Protein AF-0000000087416459 (afdb_homodimer)

Structure (mmCIF, N/CA/C/O backbone):
data_AF-0000000087416459-model_v1
#
loop_
_entity.id
_entity.type
_entity.pdbx_description
1 polymer 'Dienelactone hydrolase family protein'
#
loop_
_atom_site.group_PDB
_atom_site.id
_atom_site.type_symbol
_atom_site.label_atom_id
_atom_site.label_alt_id
_atom_site.label_comp_id
_atom_site.label_asym_id
_atom_site.label_entity_id
_atom_site.label_seq_id
_atom_site.pdbx_PDB_ins_code
_atom_site.Cartn_x
_atom_site.Cartn_y
_atom_site.Cartn_z
_atom_site.occupancy
_atom_site.B_iso_or_equiv
_atom_site.auth_seq_id
_atom_site.auth_comp_id
_atom_site.auth_asym_id
_atom_site.auth_atom_id
_atom_site.pdbx_PDB_model_num
ATOM 1 N N . MET A 1 1 ? 20.875 -14.125 21.375 1 26.47 1 MET A N 1
ATOM 2 C CA . MET A 1 1 ? 19.594 -13.867 20.719 1 26.47 1 MET A CA 1
ATOM 3 C C . MET A 1 1 ? 19.484 -14.648 19.422 1 26.47 1 MET A C 1
ATOM 5 O O . MET A 1 1 ? 20.297 -14.461 18.516 1 26.47 1 MET A O 1
ATOM 9 N N . ALA A 1 2 ? 19.156 -15.688 19.438 1 34.75 2 ALA A N 1
ATOM 10 C CA . ALA A 1 2 ? 19.219 -16.75 18.453 1 34.75 2 ALA A CA 1
ATOM 11 C C . ALA A 1 2 ? 18.844 -16.234 17.062 1 34.75 2 ALA A C 1
ATOM 13 O O . ALA A 1 2 ? 18.047 -15.32 16.938 1 34.75 2 ALA A O 1
ATOM 14 N N . ALA A 1 3 ? 19.672 -16.156 15.969 1 43.59 3 ALA A N 1
ATOM 15 C CA . ALA A 1 3 ? 19.453 -15.719 14.594 1 43.59 3 ALA A CA 1
ATOM 16 C C . ALA A 1 3 ? 18 -15.93 14.172 1 43.59 3 ALA A C 1
ATOM 18 O O . ALA A 1 3 ? 17.531 -17.062 14.094 1 43.59 3 ALA A O 1
ATOM 19 N N . ILE A 1 4 ? 17.094 -15.227 14.453 1 55.84 4 ILE A N 1
ATOM 20 C CA . ILE A 1 4 ? 15.672 -15.312 14.148 1 55.84 4 ILE A CA 1
ATOM 21 C C . ILE A 1 4 ? 15.484 -15.656 12.672 1 55.84 4 ILE A C 1
ATOM 23 O O . ILE A 1 4 ? 16.062 -15 11.797 1 55.84 4 ILE A O 1
ATOM 27 N N . ASP A 1 5 ? 14.805 -16.844 12.203 1 85.5 5 ASP A N 1
ATOM 28 C CA . ASP A 1 5 ? 14.469 -17.625 11.016 1 85.5 5 ASP A CA 1
ATOM 29 C C . ASP A 1 5 ? 13.703 -16.766 10 1 85.5 5 ASP A C 1
ATOM 31 O O . ASP A 1 5 ? 12.688 -16.156 10.344 1 85.5 5 ASP A O 1
ATOM 35 N N . PHE A 1 6 ? 14.508 -16.125 8.961 1 95.38 6 PHE A N 1
ATOM 36 C CA . PHE A 1 6 ? 13.914 -15.367 7.875 1 95.38 6 PHE A CA 1
ATOM 37 C C . PHE A 1 6 ? 12.508 -15.859 7.57 1 95.38 6 PHE A C 1
ATOM 39 O O . PHE A 1 6 ? 11.609 -15.062 7.293 1 95.38 6 PHE A O 1
ATOM 46 N N . ARG A 1 7 ? 12.352 -17.094 7.773 1 96.12 7 ARG A N 1
ATOM 47 C CA . ARG A 1 7 ? 11.047 -17.688 7.488 1 96.12 7 ARG A CA 1
ATOM 48 C C . ARG A 1 7 ? 9.992 -17.188 8.484 1 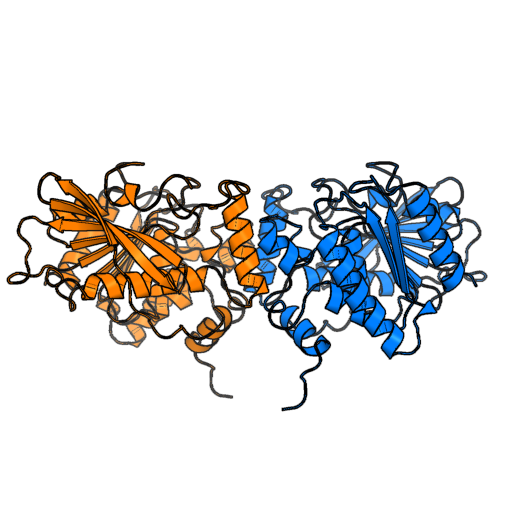96.12 7 ARG A C 1
ATOM 50 O O . ARG A 1 7 ? 8.859 -16.906 8.102 1 96.12 7 ARG A O 1
ATOM 57 N N . GLU A 1 8 ? 10.336 -17.125 9.695 1 96.25 8 GLU A N 1
ATOM 58 C CA . GLU A 1 8 ? 9.414 -16.656 10.719 1 96.25 8 GLU A CA 1
ATOM 59 C C . GLU A 1 8 ? 9.109 -15.164 10.539 1 96.25 8 GLU A C 1
ATOM 61 O O . GLU A 1 8 ? 7.965 -14.734 10.719 1 96.25 8 GLU A O 1
ATOM 66 N N . ARG A 1 9 ? 10.148 -14.406 10.242 1 96.25 9 ARG A N 1
ATOM 67 C CA . ARG A 1 9 ? 9.953 -12.984 9.977 1 96.25 9 ARG A CA 1
ATOM 68 C C . ARG A 1 9 ? 9.039 -12.781 8.766 1 96.25 9 ARG A C 1
ATOM 70 O O . ARG A 1 9 ? 8.203 -11.875 8.766 1 96.25 9 ARG A O 1
ATOM 77 N N . LEU A 1 10 ? 9.289 -13.578 7.762 1 97.31 10 LEU A N 1
ATOM 78 C CA . LEU A 1 10 ? 8.469 -13.523 6.559 1 97.31 10 LEU A CA 1
ATOM 79 C C . LEU A 1 10 ? 7.008 -13.82 6.891 1 97.31 10 LEU A C 1
ATOM 81 O O . LEU A 1 10 ? 6.105 -13.117 6.418 1 97.31 10 LEU A O 1
ATOM 85 N N . LEU A 1 11 ? 6.734 -14.844 7.719 1 97.12 11 LEU A N 1
ATOM 86 C CA . LEU A 1 11 ? 5.371 -15.172 8.109 1 97.12 11 LEU A CA 1
ATOM 87 C C . LEU A 1 11 ? 4.711 -14.008 8.836 1 97.12 11 LEU A C 1
ATOM 89 O O . LEU A 1 11 ? 3.537 -13.711 8.609 1 97.12 11 LEU A O 1
ATOM 93 N N . THR A 1 12 ? 5.441 -13.383 9.664 1 94.94 12 THR A N 1
ATOM 94 C CA . THR A 1 12 ? 4.938 -12.219 10.375 1 94.94 12 THR A CA 1
ATOM 95 C C . THR A 1 12 ? 4.598 -11.094 9.406 1 94.94 12 THR A C 1
ATOM 97 O O . THR A 1 12 ? 3.537 -10.477 9.5 1 94.94 12 THR A O 1
ATOM 100 N N . GLY A 1 13 ? 5.508 -10.797 8.484 1 96.31 13 GLY A N 1
ATOM 101 C CA . GLY A 1 13 ? 5.273 -9.773 7.473 1 96.31 13 GLY A CA 1
ATOM 102 C C . GLY A 1 13 ? 4.062 -10.062 6.602 1 96.31 13 GLY A C 1
ATOM 103 O O . GLY A 1 13 ? 3.361 -9.141 6.184 1 96.31 13 GLY A O 1
ATOM 104 N N . LEU A 1 14 ? 3.814 -11.312 6.379 1 97.5 14 LEU A N 1
ATOM 105 C CA . LEU A 1 14 ? 2.674 -11.734 5.57 1 97.5 14 LEU A CA 1
ATOM 106 C C . LEU A 1 14 ? 1.366 -11.523 6.328 1 97.5 14 LEU A C 1
ATOM 108 O O . LEU A 1 14 ? 0.303 -11.398 5.715 1 97.5 14 LEU A O 1
ATOM 112 N N . GLY A 1 15 ? 1.413 -11.438 7.613 1 95.12 15 GLY A N 1
ATOM 113 C CA . GLY A 1 15 ? 0.214 -11.195 8.398 1 95.12 15 GLY A CA 1
ATOM 114 C C . GLY A 1 15 ? -0.182 -12.375 9.266 1 95.12 15 GLY A C 1
ATOM 115 O O . GLY A 1 15 ? -1.259 -12.383 9.859 1 95.12 15 GLY A O 1
ATOM 116 N N . GLY A 1 16 ? 0.651 -13.445 9.281 1 94.31 16 GLY A N 1
ATOM 117 C CA . GLY A 1 16 ? 0.399 -14.523 10.227 1 94.31 16 GLY A CA 1
ATOM 118 C C . GLY A 1 16 ? 0.058 -15.844 9.555 1 94.31 16 GLY A C 1
ATOM 119 O O . GLY A 1 16 ? 0.327 -16.031 8.367 1 94.31 16 GLY A O 1
ATOM 120 N N . GLU A 1 17 ? -0.496 -16.734 10.352 1 94.25 17 GLU A N 1
ATOM 121 C CA . GLU A 1 17 ? -0.709 -18.125 9.938 1 94.25 17 GLU A CA 1
ATOM 122 C C . GLU A 1 17 ? -1.887 -18.234 8.969 1 94.25 17 GLU A C 1
ATOM 124 O O . GLU A 1 17 ? -2.639 -17.281 8.789 1 94.25 17 GLU A O 1
ATOM 129 N N . TRP A 1 18 ? -1.924 -19.328 8.383 1 94.88 18 TRP A N 1
ATOM 130 C CA . TRP A 1 18 ? -2.99 -19.672 7.449 1 94.88 18 TRP A CA 1
ATOM 131 C C . TRP A 1 18 ? -4.211 -20.203 8.188 1 94.88 18 TRP A C 1
ATOM 133 O O . TRP A 1 18 ? -4.078 -20.938 9.18 1 94.88 18 TRP A O 1
ATOM 143 N N . PRO A 1 19 ? -5.398 -19.828 7.703 1 94.31 19 PRO A N 1
ATOM 144 C CA . PRO A 1 19 ? -6.586 -20.422 8.312 1 94.31 19 PRO A CA 1
ATOM 145 C C . PRO A 1 19 ? -6.676 -21.938 8.078 1 94.31 19 PRO A C 1
ATOM 147 O O . PRO A 1 19 ? -6.09 -22.453 7.129 1 94.31 19 PRO A O 1
ATOM 150 N N . GLN A 1 20 ? -7.41 -22.594 8.961 1 92.69 20 GLN A N 1
ATOM 151 C CA . GLN A 1 20 ? -7.691 -24 8.719 1 92.69 20 GLN A CA 1
ATOM 152 C C . GLN A 1 20 ? -8.5 -24.188 7.438 1 92.69 20 GLN A C 1
ATOM 154 O O . GLN A 1 20 ? -9.477 -23.469 7.199 1 92.69 20 GLN A O 1
ATOM 159 N N . PRO A 1 21 ? -8 -25.078 6.664 1 90.56 21 PRO A N 1
ATOM 160 C CA . PRO A 1 21 ? -8.727 -25.281 5.414 1 90.56 21 PRO A CA 1
ATOM 161 C C . PRO A 1 21 ? -10.164 -25.766 5.641 1 90.56 21 PRO A C 1
ATOM 163 O O . PRO A 1 21 ? -10.391 -26.672 6.457 1 90.56 21 PRO A O 1
ATOM 166 N N . GLU A 1 22 ? -11.031 -25.156 4.996 1 91.12 22 GLU A N 1
ATOM 167 C CA . GLU A 1 22 ? -12.422 -25.578 4.996 1 91.12 22 GLU A CA 1
ATOM 168 C C . GLU A 1 22 ? -12.766 -26.359 3.727 1 91.12 22 GLU A C 1
ATOM 170 O O . GLU A 1 22 ? -11.875 -26.656 2.922 1 91.12 22 GLU A O 1
ATOM 175 N N . ARG A 1 23 ? -14.086 -26.844 3.693 1 94.31 23 ARG A N 1
ATOM 176 C CA . ARG A 1 23 ? -14.531 -27.531 2.49 1 94.31 23 ARG A CA 1
ATOM 177 C C . ARG A 1 23 ? -14.359 -26.656 1.255 1 94.31 23 ARG A C 1
ATOM 179 O O . ARG A 1 23 ? -14.594 -25.453 1.309 1 94.31 23 ARG A O 1
ATOM 186 N N . LEU A 1 24 ? -13.922 -27.219 0.157 1 97 24 LEU A N 1
ATOM 187 C CA . LEU A 1 24 ? -13.68 -26.484 -1.078 1 97 24 LEU A CA 1
ATOM 188 C C . LEU A 1 24 ? -14.992 -26.031 -1.708 1 97 24 LEU A C 1
ATOM 190 O O . LEU A 1 24 ? -15.031 -25.047 -2.439 1 97 24 LEU A O 1
ATOM 194 N N . ASN A 1 25 ? -16.078 -26.75 -1.485 1 97.12 25 ASN A N 1
ATOM 195 C CA . ASN A 1 25 ? -17.375 -26.453 -2.08 1 97.12 25 ASN A CA 1
ATOM 196 C C . ASN A 1 25 ? -17.266 -26.25 -3.59 1 97.12 25 ASN A C 1
ATOM 198 O O . ASN A 1 25 ? -17.688 -25.219 -4.117 1 97.12 25 ASN A O 1
ATOM 202 N N . VAL A 1 26 ? -16.844 -27.266 -4.309 1 97.56 26 VAL A N 1
ATOM 203 C CA . VAL A 1 26 ? -16.547 -27.188 -5.734 1 97.56 26 VAL A CA 1
ATOM 204 C C . VAL A 1 26 ? -17.844 -27.141 -6.535 1 97.56 26 VAL A C 1
ATOM 206 O O . VAL A 1 26 ? -18.797 -27.875 -6.23 1 97.56 26 VAL A O 1
ATOM 209 N N . LYS A 1 27 ? -17.891 -26.266 -7.445 1 97.12 27 LYS A N 1
ATOM 210 C CA . LYS A 1 27 ? -18.984 -26.188 -8.406 1 97.12 27 LYS A CA 1
ATOM 211 C C . LYS A 1 27 ? -18.453 -26.266 -9.844 1 97.12 27 LYS A C 1
ATOM 213 O O . LYS A 1 27 ? -17.562 -25.516 -10.227 1 97.12 27 LYS A O 1
ATOM 218 N N . LEU A 1 28 ? -18.922 -27.156 -10.648 1 97.69 28 LEU A N 1
ATOM 219 C CA . LEU A 1 28 ? -18.609 -27.266 -12.07 1 97.69 28 LEU A CA 1
ATOM 220 C C . LEU A 1 28 ? -19.578 -26.406 -12.906 1 97.69 28 LEU A C 1
ATOM 222 O O . LEU A 1 28 ? -20.797 -26.547 -12.789 1 97.69 28 LEU A O 1
ATOM 226 N N . ARG A 1 29 ? -19.078 -25.547 -13.68 1 96.5 29 ARG A N 1
ATOM 227 C CA . ARG A 1 29 ? -19.906 -24.656 -14.484 1 96.5 29 ARG A CA 1
ATOM 228 C C . ARG A 1 29 ? -20.156 -25.25 -15.867 1 96.5 29 ARG A C 1
ATOM 230 O O . ARG A 1 29 ? -21.297 -25.25 -16.344 1 96.5 29 ARG A O 1
ATOM 237 N N . GLU A 1 30 ? -19.078 -25.656 -16.531 1 97.75 30 GLU A N 1
ATOM 238 C CA . GLU A 1 30 ? -19.172 -26.219 -17.875 1 97.75 30 GLU A CA 1
ATOM 239 C C . GLU A 1 30 ? -17.922 -27.016 -18.234 1 97.75 30 GLU A C 1
ATOM 241 O O . GLU A 1 30 ? -16.891 -26.906 -17.562 1 97.75 30 GLU A O 1
ATOM 246 N N . THR A 1 31 ? -18.109 -27.828 -19.234 1 98.06 31 THR A N 1
ATOM 247 C CA . THR A 1 31 ? -17 -28.578 -19.828 1 98.06 31 THR A CA 1
ATOM 248 C C . THR A 1 31 ? -16.797 -28.156 -21.281 1 98.06 31 THR A C 1
ATOM 250 O O . THR A 1 31 ? -17.75 -28.062 -22.047 1 98.06 31 THR A O 1
ATOM 253 N N . ILE A 1 32 ? -15.586 -27.922 -21.641 1 98.06 32 ILE A N 1
ATOM 254 C CA . ILE A 1 32 ? -15.234 -27.453 -22.969 1 98.06 32 ILE A CA 1
ATOM 255 C C . ILE A 1 32 ? -14.25 -28.422 -23.625 1 98.06 32 ILE A C 1
ATOM 257 O O . ILE A 1 32 ? -13.055 -28.391 -23.328 1 98.06 32 ILE A O 1
ATOM 261 N N . PRO A 1 33 ? -14.688 -29.172 -24.594 1 97.56 33 PRO A N 1
ATOM 262 C CA . PRO A 1 33 ? -13.758 -30.094 -25.266 1 97.56 33 PRO A CA 1
ATOM 263 C C . PRO A 1 33 ? -12.695 -29.359 -26.078 1 97.56 33 PRO A C 1
ATOM 265 O O . PRO A 1 33 ? -12.992 -28.359 -26.734 1 97.56 33 PRO A O 1
ATOM 268 N N . GLN A 1 34 ? -11.539 -29.797 -25.906 1 97.88 34 GLN A N 1
ATOM 269 C CA . GLN A 1 34 ? -10.398 -29.328 -26.703 1 97.88 34 GLN A CA 1
ATOM 270 C C . GLN A 1 34 ? -9.719 -30.484 -27.422 1 97.88 34 GLN A C 1
ATOM 272 O O . GLN A 1 34 ? -10.133 -31.641 -27.281 1 97.88 34 GLN A O 1
ATOM 277 N N . ASP A 1 35 ? -8.766 -30.125 -28.25 1 96.38 35 ASP A N 1
ATOM 278 C CA . ASP A 1 35 ? -7.98 -31.156 -28.906 1 96.38 35 ASP A CA 1
ATOM 279 C C . ASP A 1 35 ? -7 -31.812 -27.938 1 96.38 35 ASP A C 1
ATOM 281 O O . ASP A 1 35 ? -5.973 -31.219 -27.594 1 96.38 35 ASP A O 1
ATOM 285 N N . GLY A 1 36 ? -7.285 -33 -27.438 1 97.56 36 GLY A N 1
ATOM 286 C CA . GLY A 1 36 ? -6.379 -33.781 -26.609 1 97.56 36 GLY A CA 1
ATOM 287 C C . GLY A 1 36 ? -6.633 -33.625 -25.125 1 97.56 36 GLY A C 1
ATOM 288 O O . GLY A 1 36 ? -5.996 -34.281 -24.297 1 97.56 36 GLY A O 1
ATOM 289 N N . TYR A 1 37 ? -7.438 -32.75 -24.812 1 98.25 37 TYR A N 1
ATOM 290 C CA . TYR A 1 37 ? -7.789 -32.531 -23.406 1 98.25 37 TYR A CA 1
ATOM 291 C C . TYR A 1 37 ? -9.164 -31.891 -23.281 1 98.25 37 TYR A C 1
ATOM 293 O O . TYR A 1 37 ? -9.773 -31.516 -24.281 1 98.25 37 TYR A O 1
ATOM 301 N N . THR A 1 38 ? -9.688 -31.859 -22.094 1 98.44 38 THR A N 1
ATOM 302 C CA . THR A 1 38 ? -10.961 -31.219 -21.781 1 98.44 38 THR A CA 1
ATOM 303 C C . THR A 1 38 ? -10.789 -30.172 -20.688 1 98.44 38 THR A C 1
ATOM 305 O O . THR A 1 38 ? -10.055 -30.406 -19.719 1 98.44 38 THR A O 1
ATOM 308 N N . ILE A 1 39 ? -11.422 -29.047 -20.906 1 98.81 39 ILE A N 1
ATOM 309 C CA . ILE A 1 39 ? -11.398 -28 -19.906 1 98.81 39 ILE A CA 1
ATOM 310 C C . ILE A 1 39 ? -12.664 -28.062 -19.047 1 98.81 39 ILE A C 1
ATOM 312 O O . ILE A 1 39 ? -13.781 -28.062 -19.594 1 98.81 39 ILE A O 1
ATOM 316 N N . HIS A 1 40 ? -12.516 -28.188 -17.781 1 98.69 40 HIS A N 1
ATOM 317 C CA . HIS A 1 40 ? -13.609 -28.016 -16.828 1 98.69 40 HIS A CA 1
ATOM 318 C C . HIS A 1 40 ? -13.586 -26.641 -16.188 1 98.69 40 HIS A C 1
ATOM 320 O O . HIS A 1 40 ? -12.617 -26.281 -15.508 1 98.69 40 HIS A O 1
ATOM 326 N N . SER A 1 41 ? -14.633 -25.812 -16.453 1 98.81 41 SER A N 1
ATOM 327 C CA . SER A 1 41 ? -14.812 -24.547 -15.766 1 98.81 41 SER A CA 1
ATOM 328 C C . SER A 1 41 ? -15.391 -24.766 -14.375 1 98.81 41 SER A C 1
ATOM 330 O O . SER A 1 41 ? -16.484 -25.297 -14.227 1 98.81 41 SER A O 1
ATOM 332 N N . VAL A 1 42 ? -14.656 -24.328 -13.359 1 98.56 42 VAL A N 1
ATOM 333 C CA . VAL A 1 42 ? -15.062 -24.672 -12 1 98.56 42 VAL A CA 1
ATOM 334 C C . VAL A 1 42 ? -14.953 -23.438 -11.109 1 98.56 42 VAL A C 1
ATOM 336 O O . VAL A 1 42 ? -14.328 -22.438 -11.484 1 98.56 42 VAL A O 1
ATOM 339 N N . PHE A 1 43 ? -15.617 -23.438 -9.961 1 97.94 43 PHE A N 1
ATOM 340 C CA . PHE A 1 43 ? -15.406 -22.594 -8.797 1 97.94 43 PHE A CA 1
ATOM 341 C C . PHE A 1 43 ? -15.062 -23.422 -7.57 1 97.94 43 PHE A C 1
ATOM 343 O O . PHE A 1 43 ? -15.57 -24.531 -7.398 1 97.94 43 PHE A O 1
ATOM 350 N N . TYR A 1 44 ? -14.242 -23.016 -6.758 1 97.81 44 TYR A N 1
ATOM 351 C CA . TYR A 1 44 ? -14.016 -23.594 -5.438 1 97.81 44 TYR A CA 1
ATOM 352 C C . TYR A 1 44 ? -13.734 -22.5 -4.406 1 97.81 44 TYR A C 1
ATOM 354 O O . TYR A 1 44 ? -13.328 -21.391 -4.766 1 97.81 44 TYR A O 1
ATOM 362 N N . ASP A 1 45 ? -13.922 -22.781 -3.133 1 96.94 45 ASP A N 1
ATOM 363 C CA . ASP A 1 45 ? -13.75 -21.797 -2.072 1 96.94 45 ASP A CA 1
ATOM 364 C C . ASP A 1 45 ? -12.297 -21.75 -1.594 1 96.94 45 ASP A C 1
ATOM 366 O O . ASP A 1 45 ? -11.727 -22.797 -1.252 1 96.94 45 ASP A O 1
ATOM 370 N N . SER A 1 46 ? -11.719 -20.578 -1.678 1 96.19 46 SER A N 1
ATOM 371 C CA . SER A 1 46 ? -10.438 -20.375 -0.999 1 96.19 46 SER A CA 1
ATOM 372 C C . SER A 1 46 ? -10.641 -20.047 0.478 1 96.19 46 SER A C 1
ATOM 374 O O . SER A 1 46 ? -9.859 -20.484 1.325 1 96.19 46 SER A O 1
ATOM 376 N N . GLN A 1 47 ? -11.562 -19.234 0.848 1 93.62 47 GLN A N 1
ATOM 377 C CA . GLN A 1 47 ? -12.086 -18.859 2.162 1 93.62 47 GLN A CA 1
ATOM 378 C C . GLN A 1 47 ? -13.609 -18.75 2.143 1 93.62 47 GLN A C 1
ATOM 380 O O . GLN A 1 47 ? -14.219 -18.75 1.073 1 93.62 47 GLN A O 1
ATOM 385 N N . PRO A 1 48 ? -14.109 -18.703 3.393 1 89.94 48 PRO A N 1
ATOM 386 C CA . PRO A 1 48 ? -15.555 -18.453 3.371 1 89.94 48 PRO A CA 1
ATOM 387 C C . PRO A 1 48 ? -15.93 -17.203 2.58 1 89.94 48 PRO A C 1
ATOM 389 O O . PRO A 1 48 ? -15.305 -16.156 2.74 1 89.94 48 PRO A O 1
ATOM 392 N N . GLU A 1 49 ? -16.797 -17.344 1.647 1 86.12 49 GLU A N 1
ATOM 393 C CA . GLU A 1 49 ? -17.344 -16.266 0.838 1 86.12 49 GLU A CA 1
ATOM 394 C C . GLU A 1 49 ? -16.312 -15.758 -0.176 1 86.12 49 GLU A C 1
ATOM 396 O O . GLU A 1 49 ? -16.391 -14.617 -0.627 1 86.12 49 GLU A O 1
ATOM 401 N N . ASP A 1 50 ? -15.32 -16.484 -0.395 1 93.69 50 ASP A N 1
ATOM 402 C CA . ASP A 1 50 ? -14.352 -16.188 -1.44 1 93.69 50 ASP A CA 1
ATOM 403 C C . ASP A 1 50 ? -14.172 -17.375 -2.387 1 93.69 50 ASP A C 1
ATOM 405 O O . ASP A 1 50 ? -13.344 -18.25 -2.137 1 93.69 50 ASP A O 1
ATOM 409 N N . GLN A 1 51 ? -14.836 -17.297 -3.447 1 96.31 51 GLN A N 1
ATOM 410 C CA . GLN A 1 51 ? -14.781 -18.344 -4.457 1 96.31 51 GLN A CA 1
ATOM 411 C C . GLN A 1 51 ? -13.766 -18.016 -5.543 1 96.31 51 GLN A C 1
ATOM 413 O O . GLN A 1 51 ? -13.719 -16.875 -6.031 1 96.31 51 GLN A O 1
ATOM 418 N N . VAL A 1 52 ? -13.008 -18.953 -5.914 1 98.5 52 VAL A N 1
ATOM 419 C CA . VAL A 1 52 ? -11.984 -18.781 -6.945 1 98.5 52 VAL A CA 1
ATOM 420 C C . VAL A 1 52 ? -12.43 -19.484 -8.234 1 98.5 52 VAL A C 1
ATOM 422 O O . VAL A 1 52 ? -12.578 -20.703 -8.266 1 98.5 52 VAL A O 1
ATOM 425 N N . PRO A 1 53 ? -12.711 -18.703 -9.258 1 98.81 53 PRO A N 1
ATOM 426 C CA . PRO A 1 53 ? -12.914 -19.312 -10.57 1 98.81 53 PRO A CA 1
ATOM 427 C C . PRO A 1 53 ? -11.633 -19.891 -11.156 1 98.81 53 PRO A C 1
ATOM 429 O O . PRO A 1 53 ? -10.562 -19.281 -11.039 1 98.81 53 PRO A O 1
ATOM 432 N N . ALA A 1 54 ? -11.773 -21.047 -11.781 1 98.88 54 ALA A N 1
ATOM 433 C CA . ALA A 1 54 ? -10.586 -21.703 -12.336 1 98.88 54 ALA A CA 1
ATOM 434 C C . ALA A 1 54 ? -10.945 -22.594 -13.516 1 98.88 54 ALA A C 1
ATOM 436 O O . ALA A 1 54 ? -12.117 -22.953 -13.703 1 98.88 54 ALA A O 1
ATOM 437 N N . PHE A 1 55 ? -10.008 -22.859 -14.375 1 98.94 55 PHE A N 1
ATOM 438 C CA . PHE A 1 55 ? -10.109 -23.891 -15.398 1 98.94 55 PHE A CA 1
ATOM 439 C C . PHE A 1 55 ? -9.211 -25.078 -15.07 1 98.94 55 PHE A C 1
ATOM 441 O O . PHE A 1 55 ? -8.016 -24.906 -14.844 1 98.94 55 PHE A O 1
ATOM 448 N N . LEU A 1 56 ? -9.805 -26.203 -14.961 1 98.88 56 LEU A N 1
ATOM 449 C CA . LEU A 1 56 ? -9.078 -27.453 -14.836 1 98.88 56 LEU A CA 1
ATOM 450 C C . LEU A 1 56 ? -8.977 -28.156 -16.188 1 98.88 56 LEU A C 1
ATOM 452 O O . LEU A 1 56 ? -9.992 -28.453 -16.812 1 98.88 56 LEU A O 1
ATOM 456 N N . LEU A 1 57 ? -7.766 -28.375 -16.656 1 98.88 57 LEU A N 1
ATOM 457 C CA . LEU A 1 57 ? -7.52 -29.047 -17.938 1 98.88 57 LEU A CA 1
ATOM 458 C C . LEU A 1 57 ? -7.074 -30.484 -17.703 1 98.88 57 LEU A C 1
ATOM 460 O O . LEU A 1 57 ? -6.051 -30.734 -17.062 1 98.88 57 LEU A O 1
ATOM 464 N N . ILE A 1 58 ? -7.801 -31.438 -18.266 1 98.62 58 ILE A N 1
ATOM 465 C CA . ILE A 1 58 ? -7.508 -32.875 -18.062 1 98.62 58 ILE A CA 1
ATOM 466 C C . ILE A 1 58 ? -7.215 -33.531 -19.406 1 98.62 58 ILE A C 1
ATOM 468 O O . ILE A 1 58 ? -8.078 -33.562 -20.281 1 98.62 58 ILE A O 1
ATOM 472 N N . PRO A 1 59 ? -6.012 -34.062 -19.547 1 98.31 59 PRO A N 1
ATOM 473 C CA . PRO A 1 59 ? -5.711 -34.781 -20.781 1 98.31 59 PRO A CA 1
ATOM 474 C C . PRO A 1 59 ? -6.656 -35.969 -21 1 98.31 59 PRO A C 1
ATOM 476 O O . PRO A 1 59 ? -7.031 -36.656 -20.062 1 98.31 59 PRO A O 1
ATOM 479 N N . ASP A 1 60 ? -6.953 -36.281 -22.25 1 96.62 60 ASP A N 1
ATOM 480 C CA . ASP A 1 60 ? -7.922 -37.312 -22.594 1 96.62 60 ASP A CA 1
ATOM 481 C C . ASP A 1 60 ? -7.445 -38.688 -22.141 1 96.62 60 ASP A C 1
ATOM 483 O O . ASP A 1 60 ? -8.258 -39.562 -21.844 1 96.62 60 ASP A O 1
ATOM 487 N N . GLN A 1 61 ? -6.207 -38.844 -22.047 1 94.88 61 GLN A N 1
ATOM 488 C CA . GLN A 1 61 ? -5.656 -40.188 -21.75 1 94.88 61 GLN A CA 1
ATOM 489 C C . GLN A 1 61 ? -5.531 -40.375 -20.234 1 94.88 61 GLN A C 1
ATOM 491 O O . GLN A 1 61 ? -5.117 -41.438 -19.781 1 94.88 61 GLN A O 1
ATOM 496 N N . THR A 1 62 ? -5.809 -39.438 -19.484 1 95.81 62 THR A N 1
ATOM 497 C CA . THR A 1 62 ? -5.668 -39.469 -18.031 1 95.81 62 THR A CA 1
ATOM 498 C C . THR A 1 62 ? -6.984 -39.875 -17.359 1 95.81 62 THR A C 1
ATOM 500 O O . THR A 1 62 ? -8.055 -39.406 -17.781 1 95.81 62 THR A O 1
ATOM 503 N N . ASN A 1 63 ? -6.918 -40.688 -16.344 1 94.06 63 ASN A N 1
ATOM 504 C CA . ASN A 1 63 ? -8.047 -41.094 -15.5 1 94.06 63 ASN A CA 1
ATOM 505 C C . ASN A 1 63 ? -7.586 -41.594 -14.133 1 94.06 63 ASN A C 1
ATOM 507 O O . ASN A 1 63 ? -6.402 -41.5 -13.805 1 94.06 63 ASN A O 1
ATOM 511 N N . ALA A 1 64 ? -8.531 -42 -13.344 1 95 64 ALA A N 1
ATOM 512 C CA . ALA A 1 64 ? -8.25 -42.375 -11.969 1 95 64 ALA A CA 1
ATOM 513 C C . ALA A 1 64 ? -7.27 -43.562 -11.922 1 95 64 ALA A C 1
ATOM 515 O O . ALA A 1 64 ? -6.457 -43.656 -11 1 95 64 ALA A O 1
ATOM 516 N N . ASP A 1 65 ? -7.383 -44.438 -12.883 1 96.44 65 ASP A N 1
ATOM 517 C CA . ASP A 1 65 ? -6.527 -45.594 -12.93 1 96.44 65 ASP A CA 1
ATOM 518 C C . ASP A 1 65 ? -5.137 -45.25 -13.461 1 96.44 65 ASP A C 1
ATOM 520 O O . ASP A 1 65 ? -4.172 -45.969 -13.195 1 96.44 65 ASP A O 1
ATOM 524 N N . HIS A 1 66 ? -5.051 -44.219 -14.195 1 96.12 66 HIS A N 1
ATOM 525 C CA . HIS A 1 66 ? -3.799 -43.719 -14.758 1 96.12 66 HIS A CA 1
ATOM 526 C C . HIS A 1 66 ? -3.617 -42.219 -14.477 1 96.12 66 HIS A C 1
ATOM 528 O O . HIS A 1 66 ? -3.648 -41.406 -15.398 1 96.12 66 HIS A O 1
ATOM 534 N N . PRO A 1 67 ? -3.359 -41.906 -13.273 1 97.56 67 PRO A N 1
ATOM 535 C CA . PRO A 1 67 ? -3.217 -40.469 -12.922 1 97.56 67 PRO A CA 1
ATOM 536 C C . PRO A 1 67 ? -1.987 -39.844 -13.555 1 97.56 67 PRO A C 1
ATOM 538 O O . PRO A 1 67 ? -1.021 -40.531 -13.883 1 97.56 67 PRO A O 1
ATOM 541 N N . ALA A 1 68 ? -2.012 -38.625 -13.789 1 98.19 68 ALA A N 1
ATOM 542 C CA . ALA A 1 68 ? -0.947 -37.875 -14.438 1 98.19 68 ALA A CA 1
ATOM 543 C C . ALA A 1 68 ? -0.351 -36.844 -13.484 1 98.19 68 ALA A C 1
ATOM 545 O O . ALA A 1 68 ? -0.978 -36.469 -12.484 1 98.19 68 ALA A O 1
ATOM 546 N N . PRO A 1 69 ? 0.94 -36.438 -13.727 1 98.44 69 PRO A N 1
ATOM 547 C CA . PRO A 1 69 ? 1.443 -35.25 -13.023 1 98.44 69 PRO A CA 1
ATOM 548 C C . PRO A 1 69 ? 0.592 -34 -13.273 1 98.44 69 PRO A C 1
ATOM 550 O O . PRO A 1 69 ? -0.142 -33.969 -14.266 1 98.44 69 PRO A O 1
ATOM 553 N N . ALA A 1 70 ? 0.671 -33.062 -12.375 1 98.81 70 ALA A N 1
ATOM 554 C CA . ALA A 1 70 ? -0.168 -31.859 -12.477 1 98.81 70 ALA A CA 1
ATOM 555 C C . ALA A 1 70 ? 0.661 -30.594 -12.305 1 98.81 70 ALA A C 1
ATOM 557 O O . ALA A 1 70 ? 1.724 -30.625 -11.68 1 98.81 70 ALA A O 1
ATOM 558 N N . VAL A 1 71 ? 0.258 -29.547 -12.906 1 98.94 71 VAL A N 1
ATOM 559 C CA . VAL A 1 71 ? 0.888 -28.234 -12.734 1 98.94 71 VAL A CA 1
ATOM 560 C C . VAL A 1 71 ? -0.181 -27.172 -12.477 1 98.94 71 VAL A C 1
ATOM 562 O O . VAL A 1 71 ? -1.163 -27.094 -13.219 1 98.94 71 VAL A O 1
ATOM 565 N N . ALA A 1 72 ? -0.123 -26.453 -11.383 1 98.94 72 ALA A N 1
ATOM 566 C CA . ALA A 1 72 ? -0.897 -25.219 -11.203 1 98.94 72 ALA A CA 1
ATOM 567 C C . ALA A 1 72 ? -0.231 -24.047 -11.906 1 98.94 72 ALA A C 1
ATOM 569 O O . ALA A 1 72 ? 0.954 -23.781 -11.695 1 98.94 72 ALA A O 1
ATOM 570 N N . VAL A 1 73 ? -0.987 -23.328 -12.734 1 98.94 73 VAL A N 1
ATOM 571 C CA . VAL A 1 73 ? -0.398 -22.297 -13.578 1 98.94 73 VAL A CA 1
ATOM 572 C C . VAL A 1 73 ? -1.04 -20.953 -13.266 1 98.94 73 VAL A C 1
ATOM 574 O O . VAL A 1 73 ? -2.256 -20.797 -13.391 1 98.94 73 VAL A O 1
ATOM 577 N N . TRP A 1 74 ? -0.202 -19.969 -12.914 1 98.38 74 TRP A N 1
ATOM 578 C CA . TRP A 1 74 ? -0.647 -18.594 -12.719 1 98.38 74 TRP A CA 1
ATOM 579 C C . TRP A 1 74 ? -0.59 -17.812 -14.031 1 98.38 74 TRP A C 1
ATOM 581 O O . TRP A 1 74 ? 0.347 -17.984 -14.812 1 98.38 74 TRP A O 1
ATOM 591 N N . HIS A 1 75 ? -1.528 -16.953 -14.164 1 98.69 75 HIS A N 1
ATOM 592 C CA . HIS A 1 75 ? -1.495 -15.992 -15.266 1 98.69 75 HIS A CA 1
ATOM 593 C C . HIS A 1 75 ? -0.623 -14.797 -14.922 1 98.69 75 HIS A C 1
ATOM 595 O O . HIS A 1 75 ? -0.263 -14.594 -13.758 1 98.69 75 HIS A O 1
ATOM 601 N N . GLN A 1 76 ? -0.263 -14.008 -15.961 1 98.31 76 GLN A N 1
ATOM 602 C CA . GLN A 1 76 ? 0.493 -12.773 -15.789 1 98.31 76 GLN A CA 1
ATOM 603 C C . GLN A 1 76 ? -0.433 -11.602 -15.469 1 98.31 76 GLN A C 1
ATOM 605 O O . GLN A 1 76 ? -1.653 -11.711 -15.602 1 98.31 76 GLN A O 1
ATOM 610 N N . HIS A 1 77 ? 0.184 -10.5 -15.023 1 97.56 77 HIS A N 1
ATOM 611 C CA . HIS A 1 77 ? -0.533 -9.25 -14.773 1 97.56 77 HIS A CA 1
ATOM 612 C C . HIS A 1 77 ? -0.786 -8.5 -16.078 1 97.56 77 HIS A C 1
ATOM 614 O O . HIS A 1 77 ? -1.936 -8.211 -16.422 1 97.56 77 HIS A O 1
ATOM 620 N N . ALA A 1 78 ? 0.29 -8.07 -16.719 1 96.06 78 ALA A N 1
ATOM 621 C CA . ALA A 1 78 ? 0.364 -7.402 -18.016 1 96.06 78 ALA A CA 1
ATOM 622 C C . ALA A 1 78 ? -0.535 -6.168 -18.047 1 96.06 78 ALA A C 1
ATOM 624 O O . ALA A 1 78 ? -0.852 -5.648 -19.125 1 96.06 78 ALA A O 1
ATOM 625 N N . GLY A 1 79 ? -1.035 -5.723 -16.891 1 96.62 79 GLY A N 1
ATOM 626 C CA . GLY A 1 79 ? -1.979 -4.617 -16.844 1 96.62 79 GLY A CA 1
ATOM 627 C C . GLY A 1 79 ? -3.316 -4.949 -17.469 1 96.62 79 GLY A C 1
ATOM 628 O O . GLY A 1 79 ? -4.074 -4.047 -17.844 1 96.62 79 GLY A O 1
ATOM 629 N N . GLN A 1 80 ? -3.549 -6.234 -17.719 1 98.06 80 GLN A N 1
ATOM 630 C CA . GLN A 1 80 ? -4.762 -6.703 -18.375 1 98.06 80 GLN A CA 1
ATOM 631 C C . GLN A 1 80 ? -5.691 -7.398 -17.391 1 98.06 80 GLN A C 1
ATOM 633 O O . GLN A 1 80 ? -5.781 -8.633 -17.375 1 98.06 80 GLN A O 1
ATOM 638 N N . TYR A 1 81 ? -6.48 -6.602 -16.719 1 98.31 81 TYR A N 1
ATOM 639 C CA . TYR A 1 81 ? -7.301 -7.086 -15.609 1 98.31 81 TYR A CA 1
ATOM 640 C C . TYR A 1 81 ? -8.477 -7.91 -16.125 1 98.31 81 TYR A C 1
ATOM 642 O O . TYR A 1 81 ? -9.109 -8.641 -15.359 1 98.31 81 TYR A O 1
ATOM 650 N N . HIS A 1 82 ? -8.781 -7.785 -17.359 1 98.19 82 HIS A N 1
ATOM 651 C CA . HIS A 1 82 ? -9.867 -8.547 -17.969 1 98.19 82 HIS A CA 1
ATOM 652 C C . HIS A 1 82 ? -9.43 -9.977 -18.266 1 98.19 82 HIS A C 1
ATOM 654 O O . HIS A 1 82 ? -10.258 -10.812 -18.641 1 98.19 82 HIS A O 1
ATOM 660 N N . LEU A 1 83 ? -8.156 -10.312 -18.094 1 98.62 83 LEU A N 1
ATOM 661 C CA . LEU A 1 83 ? -7.594 -11.641 -18.328 1 98.62 83 LEU A CA 1
ATOM 662 C C . LEU A 1 83 ? -7.102 -12.266 -17.031 1 98.62 83 LEU A C 1
ATOM 664 O O . LEU A 1 83 ? -6.613 -11.562 -16.141 1 98.62 83 LEU A O 1
ATOM 668 N N . GLY A 1 84 ? -7.254 -13.516 -16.891 1 98.69 84 GLY A N 1
ATOM 669 C CA . GLY A 1 84 ? -6.777 -14.352 -15.797 1 98.69 84 GLY A CA 1
ATOM 670 C C . GLY A 1 84 ? -6.582 -15.805 -16.203 1 98.69 84 GLY A C 1
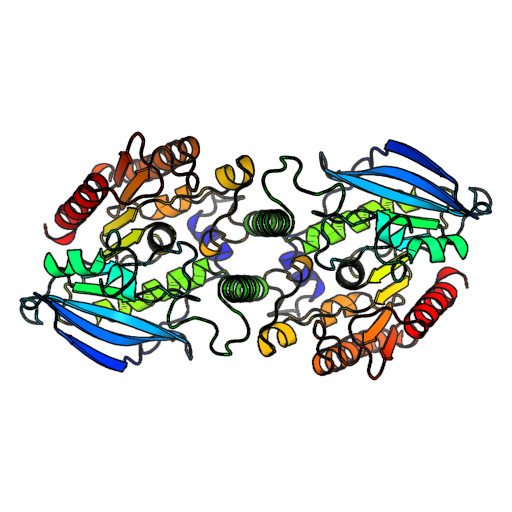ATOM 671 O O . GLY A 1 84 ? -5.762 -16.109 -17.062 1 98.69 84 GLY A O 1
ATOM 672 N N . LYS A 1 85 ? -7.457 -16.625 -15.727 1 98.88 85 LYS A N 1
ATOM 673 C CA . LYS A 1 85 ? -7.395 -18.062 -15.969 1 98.88 85 LYS A CA 1
ATOM 674 C C . LYS A 1 85 ? -7.492 -18.375 -17.469 1 98.88 85 LYS A C 1
ATOM 676 O O . LYS A 1 85 ? -6.922 -19.359 -17.938 1 98.88 85 LYS A O 1
ATOM 681 N N . SER A 1 86 ? -8.117 -17.562 -18.234 1 98.88 86 SER A N 1
ATOM 682 C CA . SER A 1 86 ? -8.414 -17.844 -19.641 1 98.88 86 SER A CA 1
ATOM 683 C C . SER A 1 86 ? -7.145 -17.812 -20.484 1 98.88 86 SER A C 1
ATOM 685 O O . SER A 1 86 ? -7.047 -18.531 -21.484 1 98.88 86 SER A O 1
ATOM 687 N N . GLU A 1 87 ? -6.203 -17.047 -20.047 1 98.81 87 GLU A N 1
ATOM 688 C CA . GLU A 1 87 ? -4.996 -16.922 -20.859 1 98.81 87 GLU A CA 1
ATOM 689 C C . GLU A 1 87 ? -4.137 -18.172 -20.781 1 98.81 87 GLU A C 1
ATOM 691 O O . GLU A 1 87 ? -3.893 -18.828 -21.781 1 98.81 87 GLU A O 1
ATOM 696 N N . PRO A 1 88 ? -3.717 -18.594 -19.609 1 98.88 88 PRO A N 1
ATOM 697 C CA . PRO A 1 88 ? -2.936 -19.828 -19.594 1 98.88 88 PRO A CA 1
ATOM 698 C C . PRO A 1 88 ? -3.729 -21.031 -20.094 1 98.88 88 PRO A C 1
ATOM 700 O O . PRO A 1 88 ? -3.143 -21.984 -20.609 1 98.88 88 PRO A O 1
ATOM 703 N N . ALA A 1 89 ? -5.047 -21.016 -20.047 1 98.88 89 ALA A N 1
ATOM 704 C CA . ALA A 1 89 ? -5.883 -22.125 -20.484 1 98.88 89 ALA A CA 1
ATOM 705 C C . ALA A 1 89 ? -6.023 -22.141 -22 1 98.88 89 ALA A C 1
ATOM 707 O O . ALA A 1 89 ? -6.594 -23.078 -22.578 1 98.88 89 ALA A O 1
ATOM 708 N N . GLY A 1 90 ? -5.555 -21.109 -22.609 1 98.62 90 GLY A N 1
ATOM 709 C CA . GLY A 1 90 ? -5.543 -21.078 -24.078 1 98.62 90 GLY A CA 1
ATOM 710 C C . GLY A 1 90 ? -6.832 -20.547 -24.672 1 98.62 90 GLY A C 1
ATOM 711 O O . GLY A 1 90 ? -7.137 -20.812 -25.828 1 98.62 90 GLY A O 1
ATOM 712 N N . LEU A 1 91 ? -7.605 -19.812 -23.906 1 98.44 91 LEU A N 1
ATOM 713 C CA . LEU A 1 91 ? -8.93 -19.391 -24.359 1 98.44 91 LEU A CA 1
ATOM 714 C C . LEU A 1 91 ? -8.938 -17.906 -24.734 1 98.44 91 LEU A C 1
ATOM 716 O O . LEU A 1 91 ? -9.852 -17.438 -25.422 1 98.44 91 LEU A O 1
ATOM 720 N N . ALA A 1 92 ? -7.973 -17.141 -24.234 1 98.44 92 ALA A N 1
ATOM 721 C CA . ALA A 1 92 ? -7.898 -15.703 -24.5 1 98.44 92 ALA A CA 1
ATOM 722 C C . ALA A 1 92 ? -6.477 -15.18 -24.297 1 98.44 92 ALA A C 1
ATOM 724 O O . ALA A 1 92 ? -5.586 -15.93 -23.906 1 98.44 92 ALA A O 1
ATOM 725 N N . GLY A 1 93 ? -6.293 -13.969 -24.688 1 98.19 93 GLY A N 1
ATOM 726 C CA . GLY A 1 93 ? -5.031 -13.312 -24.391 1 98.19 93 GLY A CA 1
ATOM 727 C C . GLY A 1 93 ? -3.932 -13.648 -25.375 1 98.19 93 GLY A C 1
ATOM 728 O O . GLY A 1 93 ? -4.211 -14.016 -26.516 1 98.19 93 GLY A O 1
ATOM 729 N N . ASN A 1 94 ? -2.701 -13.43 -24.984 1 97.62 94 ASN A N 1
ATOM 730 C CA . ASN A 1 94 ? -1.509 -13.641 -25.797 1 97.62 94 ASN A CA 1
ATOM 731 C C . ASN A 1 94 ? -1.174 -15.125 -25.922 1 97.62 94 ASN A C 1
ATOM 733 O O . ASN A 1 94 ? -0.878 -15.789 -24.938 1 97.62 94 ASN A O 1
ATOM 737 N N . PRO A 1 95 ? -1.12 -15.688 -27.109 1 97.12 95 PRO A N 1
ATOM 738 C CA . PRO A 1 95 ? -0.855 -17.109 -27.297 1 97.12 95 PRO A CA 1
ATOM 739 C C . PRO A 1 95 ? 0.485 -17.547 -26.719 1 97.12 95 PRO A C 1
ATOM 741 O O . PRO A 1 95 ? 0.645 -18.703 -26.328 1 97.12 95 PRO A O 1
ATOM 744 N N . MET A 1 96 ? 1.4 -16.609 -26.562 1 96 96 MET A N 1
ATOM 745 C CA . MET A 1 96 ? 2.691 -16.906 -25.938 1 96 96 MET A CA 1
ATOM 746 C C . MET A 1 96 ? 2.51 -17.422 -24.516 1 96 96 MET A C 1
ATOM 748 O O . MET A 1 96 ? 3.338 -18.188 -24.016 1 96 96 MET A O 1
ATOM 752 N N . HIS A 1 97 ? 1.39 -17.125 -23.969 1 98.19 97 HIS A N 1
ATOM 753 C CA . HIS A 1 97 ? 1.185 -17.453 -22.562 1 98.19 97 HIS A CA 1
ATOM 754 C C . HIS A 1 97 ? 0.084 -18.5 -22.391 1 98.19 97 HIS A C 1
ATOM 756 O O . HIS A 1 97 ? -0.486 -18.625 -21.297 1 98.19 97 HIS A O 1
ATOM 762 N N . HIS A 1 98 ? -0.241 -19.234 -23.5 1 98.69 98 HIS A N 1
ATOM 763 C CA . HIS A 1 98 ? -1.133 -20.391 -23.422 1 98.69 98 HIS A CA 1
ATOM 764 C C . HIS A 1 98 ? -0.407 -21.609 -22.875 1 98.69 98 HIS A C 1
ATOM 766 O O . HIS A 1 98 ? -0.482 -22.703 -23.453 1 98.69 98 HIS A O 1
ATOM 772 N N . THR A 1 99 ? 0.215 -21.375 -21.781 1 98.88 99 THR A N 1
ATOM 773 C CA . THR A 1 99 ? 1.15 -22.359 -21.234 1 98.88 99 THR A CA 1
ATOM 774 C C . THR A 1 99 ? 0.402 -23.531 -20.609 1 98.88 99 THR A C 1
ATOM 776 O O . THR A 1 99 ? 0.846 -24.672 -20.703 1 98.88 99 THR A O 1
ATOM 779 N N . GLY A 1 100 ? -0.701 -23.266 -19.906 1 98.88 100 GLY A N 1
ATOM 780 C CA . GLY A 1 100 ? -1.504 -24.359 -19.359 1 98.88 100 GLY A CA 1
ATOM 781 C C . GLY A 1 100 ? -2.012 -25.312 -20.422 1 98.88 100 GLY A C 1
ATOM 782 O O . GLY A 1 100 ? -1.961 -26.531 -20.25 1 98.88 100 GLY A O 1
ATOM 783 N N . ALA A 1 101 ? -2.506 -24.766 -21.516 1 98.81 101 ALA A N 1
ATOM 784 C CA . ALA A 1 101 ? -2.963 -25.578 -22.641 1 98.81 101 ALA A CA 1
ATOM 785 C C . ALA A 1 101 ? -1.829 -26.438 -23.203 1 98.81 101 ALA A C 1
ATOM 787 O O . ALA A 1 101 ? -2.021 -27.609 -23.5 1 98.81 101 ALA A O 1
ATOM 788 N N . ALA A 1 102 ? -0.665 -25.812 -23.344 1 98.69 102 ALA A N 1
ATOM 789 C CA . ALA A 1 102 ? 0.494 -26.547 -23.859 1 98.69 102 ALA A CA 1
ATOM 790 C C . ALA A 1 102 ? 0.878 -27.703 -22.938 1 98.69 102 ALA A C 1
ATOM 792 O O . ALA A 1 102 ? 1.196 -28.797 -23.406 1 98.69 102 ALA A O 1
ATOM 793 N N . LEU A 1 103 ? 0.875 -27.453 -21.641 1 98.69 103 LEU A N 1
ATOM 794 C CA . LEU A 1 103 ? 1.203 -28.5 -20.672 1 98.69 103 LEU A CA 1
ATOM 795 C C . LEU A 1 103 ? 0.156 -29.609 -20.688 1 98.69 103 LEU A C 1
ATOM 797 O O . LEU A 1 103 ? 0.491 -30.781 -20.547 1 98.69 103 LEU A O 1
ATOM 801 N N . ALA A 1 104 ? -1.091 -29.234 -20.812 1 98.69 104 ALA A N 1
ATOM 802 C CA . ALA A 1 104 ? -2.146 -30.25 -20.906 1 98.69 104 ALA A CA 1
ATOM 803 C C . ALA A 1 104 ? -1.93 -31.156 -22.094 1 98.69 104 ALA A C 1
ATOM 805 O O . ALA A 1 104 ? -2.08 -32.375 -21.984 1 98.69 104 ALA A O 1
ATOM 806 N N . ARG A 1 105 ? -1.578 -30.578 -23.219 1 97.75 105 ARG A N 1
ATOM 807 C CA . ARG A 1 105 ? -1.305 -31.359 -24.422 1 97.75 105 ARG A CA 1
ATOM 808 C C . ARG A 1 105 ? -0.113 -32.281 -24.203 1 97.75 105 ARG A C 1
ATOM 810 O O . ARG A 1 105 ? -0.017 -33.344 -24.844 1 97.75 105 ARG A O 1
ATOM 817 N N . ALA A 1 106 ? 0.738 -31.859 -23.328 1 97.25 106 ALA A N 1
ATOM 818 C CA . ALA A 1 106 ? 1.927 -32.656 -23.031 1 97.25 106 ALA A CA 1
ATOM 819 C C . ALA A 1 106 ? 1.623 -33.75 -22 1 97.25 106 ALA A C 1
ATOM 821 O O . ALA A 1 106 ? 2.504 -34.531 -21.625 1 97.25 106 ALA A O 1
ATOM 822 N N . GLY A 1 107 ? 0.444 -33.812 -21.438 1 97.31 107 GLY A N 1
ATOM 823 C CA . GLY A 1 107 ? 0.04 -34.938 -20.594 1 97.31 107 GLY A CA 1
ATOM 824 C C . GLY A 1 107 ? -0.097 -34.562 -19.141 1 97.31 107 GLY A C 1
ATOM 825 O O . GLY A 1 107 ? -0.312 -35.438 -18.297 1 97.31 107 GLY A O 1
ATOM 826 N N . TYR A 1 108 ? 0.01 -33.281 -18.812 1 98.62 108 TYR A N 1
ATOM 827 C CA . TYR A 1 108 ? -0.172 -32.844 -17.438 1 98.62 108 TYR A CA 1
ATOM 828 C C . TYR A 1 108 ? -1.626 -32.469 -17.172 1 98.62 108 TYR A C 1
ATOM 830 O O . TYR A 1 108 ? -2.289 -31.875 -18.031 1 98.62 108 TYR A O 1
ATOM 838 N N . VAL A 1 109 ? -2.17 -32.844 -16 1 98.69 109 VAL A N 1
ATOM 839 C CA . VAL A 1 109 ? -3.363 -32.156 -15.523 1 98.69 109 VAL A CA 1
ATOM 840 C C . VAL A 1 109 ? -3.006 -30.719 -15.094 1 98.69 109 VAL A C 1
ATOM 842 O O . VAL A 1 109 ? -2.01 -30.5 -14.398 1 98.69 109 VAL A O 1
ATOM 845 N N . VAL A 1 110 ? -3.775 -29.719 -15.586 1 98.88 110 VAL A N 1
ATOM 846 C CA . VAL A 1 110 ? -3.391 -28.344 -15.328 1 98.88 110 VAL A CA 1
ATOM 847 C C . VAL A 1 110 ? -4.551 -27.594 -14.672 1 98.88 110 VAL A C 1
ATOM 849 O O . VAL A 1 110 ? -5.707 -27.75 -15.07 1 98.88 110 VAL A O 1
ATOM 852 N N . LEU A 1 111 ? -4.273 -26.859 -13.633 1 98.94 111 LEU A N 1
ATOM 853 C CA . LEU A 1 111 ? -5.242 -25.953 -13.023 1 98.94 111 LEU A CA 1
ATOM 854 C C . LEU A 1 111 ? -4.832 -24.5 -13.234 1 98.94 111 LEU A C 1
ATOM 856 O O . LEU A 1 111 ? -3.703 -24.109 -12.914 1 98.94 111 LEU A O 1
ATOM 860 N N . CYS A 1 112 ? -5.68 -23.719 -13.82 1 98.94 112 CYS A N 1
ATOM 861 C CA . CYS A 1 112 ? -5.488 -22.281 -14.008 1 98.94 112 CYS A CA 1
ATOM 862 C C . CYS A 1 112 ? -6.504 -21.484 -13.203 1 98.94 112 CYS A C 1
ATOM 864 O O . CYS A 1 112 ? -7.641 -21.281 -13.641 1 98.94 112 CYS A O 1
ATOM 866 N N . PRO A 1 113 ? -6.129 -20.906 -12.086 1 98.88 113 PRO A N 1
ATOM 867 C CA . PRO A 1 113 ? -7.062 -20.094 -11.305 1 98.88 113 PRO A CA 1
ATOM 868 C C . PRO A 1 113 ? -6.965 -18.609 -11.625 1 98.88 113 PRO A C 1
ATOM 870 O O . PRO A 1 113 ? -5.918 -18.141 -12.07 1 98.88 113 PRO A O 1
ATOM 873 N N . ASP A 1 114 ? -8.055 -17.875 -11.422 1 98.88 114 ASP A N 1
ATOM 874 C CA . ASP A 1 114 ? -8.008 -16.406 -11.422 1 98.88 114 ASP A CA 1
ATOM 875 C C . ASP A 1 114 ? -7.344 -15.883 -10.148 1 98.88 114 ASP A C 1
ATOM 877 O O . ASP A 1 114 ? -7.723 -16.266 -9.039 1 98.88 114 ASP A O 1
ATOM 881 N N . ALA A 1 115 ? -6.359 -15.062 -10.375 1 98.56 115 ALA A N 1
ATOM 882 C CA . ALA A 1 115 ? -5.84 -14.312 -9.227 1 98.56 115 ALA A CA 1
ATOM 883 C C . ALA A 1 115 ? -6.844 -13.266 -8.766 1 98.56 115 ALA A C 1
ATOM 885 O O . ALA A 1 115 ? -7.738 -12.867 -9.516 1 98.56 115 ALA A O 1
ATOM 886 N N . LEU A 1 116 ? -6.695 -12.836 -7.5 1 98.06 116 LEU A N 1
ATOM 887 C CA . LEU A 1 116 ? -7.496 -11.727 -6.996 1 98.06 116 LEU A CA 1
ATOM 888 C C . LEU A 1 116 ? -7.383 -10.516 -7.918 1 98.06 116 LEU A C 1
ATOM 890 O O . LEU A 1 116 ? -6.285 -10.156 -8.344 1 98.06 116 LEU A O 1
ATOM 894 N N . CYS A 1 117 ? -8.594 -9.852 -8.312 1 98.19 117 CYS A N 1
ATOM 895 C CA . CYS A 1 117 ? -8.727 -8.633 -9.094 1 98.19 117 CYS A CA 1
ATOM 896 C C . CYS A 1 117 ? -8.688 -8.93 -10.586 1 98.19 117 CYS A C 1
ATOM 898 O O . CYS A 1 117 ? -8.773 -8.016 -11.414 1 98.19 117 CYS A O 1
ATOM 900 N N . PHE A 1 118 ? -8.539 -10.172 -10.992 1 98.62 118 PHE A N 1
ATOM 901 C CA . PHE A 1 118 ? -8.375 -10.484 -12.406 1 98.62 118 PHE A CA 1
ATOM 902 C C . PHE A 1 118 ? -9.547 -11.328 -12.906 1 98.62 118 PHE A C 1
ATOM 904 O O . PHE A 1 118 ? -10.023 -12.219 -12.203 1 98.62 118 PHE A O 1
ATOM 911 N N . GLU A 1 119 ? -9.891 -11.055 -14.117 1 98.44 119 GLU A N 1
ATOM 912 C CA . GLU A 1 119 ? -10.945 -11.734 -14.859 1 98.44 119 GLU A CA 1
ATOM 913 C C . GLU A 1 119 ? -12.227 -11.828 -14.039 1 98.44 119 GLU A C 1
ATOM 915 O O . GLU A 1 119 ? -12.914 -10.828 -13.828 1 98.44 119 GLU A O 1
ATOM 920 N N . GLU A 1 120 ? -12.602 -13 -13.5 1 98.38 120 GLU A N 1
ATOM 921 C CA . GLU A 1 120 ? -13.898 -13.094 -12.844 1 98.38 120 GLU A CA 1
ATOM 922 C C . GLU A 1 120 ? -13.812 -12.695 -11.375 1 98.38 120 GLU A C 1
ATOM 924 O O . GLU A 1 120 ? -14.82 -12.695 -10.664 1 98.38 120 GLU A O 1
ATOM 929 N N . ARG A 1 121 ? -12.656 -12.258 -10.93 1 98 121 ARG A N 1
ATOM 930 C CA . ARG A 1 121 ? -12.477 -11.828 -9.547 1 98 121 ARG A CA 1
ATOM 931 C C . ARG A 1 121 ? -12.273 -10.32 -9.469 1 98 121 ARG A C 1
ATOM 933 O O . ARG A 1 121 ? -11.617 -9.828 -8.539 1 98 121 ARG A O 1
ATOM 940 N N . ARG A 1 122 ? -12.68 -9.609 -10.438 1 97.5 122 ARG A N 1
ATOM 941 C CA . ARG A 1 122 ? -12.711 -8.148 -10.414 1 97.5 122 ARG A CA 1
ATOM 942 C C . ARG A 1 122 ? -13.812 -7.645 -9.492 1 97.5 122 ARG A C 1
ATOM 944 O O . ARG A 1 122 ? -14.578 -8.438 -8.938 1 97.5 122 ARG A O 1
ATOM 951 N N . ASP A 1 123 ? -13.875 -6.336 -9.258 1 96.75 123 ASP A N 1
ATOM 952 C CA . ASP A 1 123 ? -14.797 -5.75 -8.289 1 96.75 123 ASP A CA 1
ATOM 953 C C . ASP A 1 123 ? -16.234 -6.148 -8.594 1 96.75 123 ASP A C 1
ATOM 955 O O . ASP A 1 123 ? -16.797 -5.746 -9.609 1 96.75 123 ASP A O 1
ATOM 959 N N . PRO A 1 124 ? -16.844 -6.859 -7.73 1 94.06 124 PRO A N 1
ATOM 960 C CA . PRO A 1 124 ? -18.203 -7.316 -7.988 1 94.06 124 PRO A CA 1
ATOM 961 C C . PRO A 1 124 ? -19.203 -6.168 -8.031 1 94.06 124 PRO A C 1
ATOM 963 O O . PRO A 1 124 ? -20.297 -6.316 -8.594 1 94.06 124 PRO A O 1
ATOM 966 N N . THR A 1 125 ? -18.891 -5.051 -7.402 1 95.5 125 THR A N 1
ATOM 967 C CA . THR A 1 125 ? -19.797 -3.912 -7.398 1 95.5 125 THR A CA 1
ATOM 968 C C . THR A 1 125 ? -19.688 -3.127 -8.703 1 95.5 125 THR A C 1
ATOM 970 O O . THR A 1 125 ? -20.578 -2.342 -9.039 1 95.5 125 THR A O 1
ATOM 973 N N . GL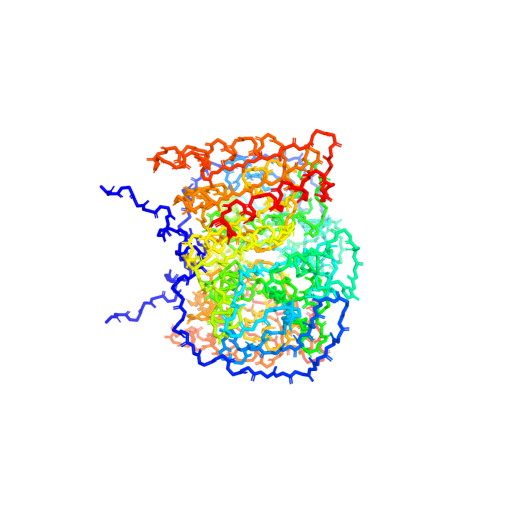Y A 1 126 ? -18.594 -3.279 -9.414 1 95.81 126 GLY A N 1
ATOM 974 C CA . GLY A 1 126 ? -18.344 -2.547 -10.648 1 95.81 126 GLY A CA 1
ATOM 975 C C . GLY A 1 126 ? -17.922 -1.108 -10.414 1 95.81 126 GLY A C 1
ATOM 976 O O . GLY A 1 126 ? -17.672 -0.371 -11.367 1 95.81 126 GLY A O 1
ATOM 977 N N . LYS A 1 127 ? -17.703 -0.677 -9.156 1 95.75 127 LYS A N 1
ATOM 978 C CA . LYS A 1 127 ? -17.375 0.705 -8.82 1 95.75 127 LYS A CA 1
ATOM 979 C C . LYS A 1 127 ? -15.922 1.015 -9.148 1 95.75 127 LYS A C 1
ATOM 981 O O . LYS A 1 127 ? -15.602 2.104 -9.625 1 95.75 127 LYS A O 1
ATOM 986 N N . LEU A 1 128 ? -15.102 0.094 -8.844 1 97.56 128 LEU A N 1
ATOM 987 C CA . LEU A 1 128 ? -13.664 0.262 -9.07 1 97.56 128 LEU A CA 1
ATOM 988 C C . LEU A 1 128 ? -13.195 -0.593 -10.242 1 97.56 128 LEU A C 1
ATOM 990 O O . LEU A 1 128 ? -13.398 -1.81 -10.25 1 97.56 128 LEU A O 1
ATOM 994 N N . LYS A 1 129 ? -12.586 0.076 -11.164 1 96.38 129 LYS A N 1
ATOM 995 C CA . LYS A 1 129 ? -12.156 -0.644 -12.359 1 96.38 129 LYS A CA 1
ATOM 996 C C . LYS A 1 129 ? -10.648 -0.874 -12.352 1 96.38 129 LYS A C 1
ATOM 998 O O . LYS A 1 129 ? -9.883 -0.021 -11.891 1 96.38 129 LYS A O 1
ATOM 1003 N N . ASP A 1 130 ? -10.242 -2.062 -12.766 1 96.38 130 ASP A N 1
ATOM 1004 C CA . ASP A 1 130 ? -8.859 -2.385 -13.102 1 96.38 130 ASP A CA 1
ATOM 1005 C C . ASP A 1 130 ? -7.918 -2.053 -11.945 1 96.38 130 ASP A C 1
ATOM 1007 O O . ASP A 1 130 ? -8.125 -2.51 -10.82 1 96.38 130 ASP A O 1
ATOM 1011 N N . GLY A 1 131 ? -7.039 -1.236 -12.234 1 96.62 131 GLY A N 1
ATOM 1012 C CA . GLY A 1 131 ? -6.023 -0.918 -11.242 1 96.62 131 GLY A CA 1
ATOM 1013 C C . GLY A 1 131 ? -6.59 -0.258 -10 1 96.62 131 GLY A C 1
ATOM 1014 O O . GLY A 1 131 ? -5.988 -0.33 -8.93 1 96.62 131 GLY A O 1
ATOM 1015 N N . GLN A 1 132 ? -7.691 0.427 -10.109 1 96.94 132 GLN A N 1
ATOM 1016 C CA . GLN A 1 132 ? -8.336 1.015 -8.938 1 96.94 132 GLN A CA 1
ATOM 1017 C C . GLN A 1 132 ? -8.742 -0.061 -7.934 1 96.94 132 GLN A C 1
ATOM 1019 O O . GLN A 1 132 ? -8.531 0.096 -6.73 1 96.94 132 GLN A O 1
ATOM 1024 N N . PHE A 1 133 ? -9.32 -1.142 -8.43 1 97.81 133 PHE A N 1
ATOM 1025 C CA . PHE A 1 133 ? -9.758 -2.215 -7.543 1 97.81 133 PHE A CA 1
ATOM 1026 C C . PHE A 1 133 ? -8.562 -2.93 -6.926 1 97.81 133 PHE A C 1
ATOM 1028 O O . PHE A 1 133 ? -8.602 -3.334 -5.762 1 97.81 133 PHE A O 1
ATOM 1035 N N . GLU A 1 134 ? -7.527 -3.125 -7.691 1 98.06 134 GLU A N 1
ATOM 1036 C CA . GLU A 1 134 ? -6.324 -3.752 -7.156 1 98.06 134 GLU A CA 1
ATOM 1037 C C . GLU A 1 134 ? -5.73 -2.93 -6.016 1 98.06 134 GLU A C 1
ATOM 1039 O O . GLU A 1 134 ? -5.309 -3.482 -5 1 98.06 134 GLU A O 1
ATOM 1044 N N . ARG A 1 135 ? -5.66 -1.598 -6.215 1 96.75 135 ARG A N 1
ATOM 1045 C CA . ARG A 1 135 ? -5.18 -0.711 -5.16 1 96.75 135 ARG A CA 1
ATOM 1046 C C . ARG A 1 135 ? -6.07 -0.791 -3.926 1 96.75 135 ARG A C 1
ATOM 1048 O O . ARG A 1 135 ? -5.578 -0.851 -2.799 1 96.75 135 ARG A O 1
ATOM 1055 N N . PHE A 1 136 ? -7.363 -0.797 -4.156 1 97.88 136 PHE A N 1
ATOM 1056 C CA . PHE A 1 136 ? -8.344 -0.919 -3.082 1 97.88 136 PHE A CA 1
ATOM 1057 C C . PHE A 1 136 ? -8.102 -2.186 -2.27 1 97.88 136 PHE A C 1
ATOM 1059 O O . PHE A 1 136 ? -8.031 -2.137 -1.04 1 97.88 136 PHE A O 1
ATOM 1066 N N . GLU A 1 137 ? -7.922 -3.328 -2.955 1 97.75 137 GLU A N 1
ATOM 1067 C CA . GLU A 1 137 ? -7.703 -4.602 -2.273 1 97.75 137 GLU A CA 1
ATOM 1068 C C . GLU A 1 137 ? -6.371 -4.605 -1.528 1 97.75 137 GLU A C 1
ATOM 1070 O O . GLU A 1 137 ? -6.289 -5.098 -0.4 1 97.75 137 GLU A O 1
ATOM 1075 N N . PHE A 1 138 ? -5.371 -4.047 -2.182 1 98 138 PHE A N 1
ATOM 1076 C CA . PHE A 1 138 ? -4.07 -3.982 -1.529 1 98 138 PHE A CA 1
ATOM 1077 C C . PHE A 1 138 ? -4.168 -3.236 -0.204 1 98 138 PHE A C 1
ATOM 1079 O O . PHE A 1 138 ? -3.697 -3.725 0.826 1 98 138 PHE A O 1
ATOM 1086 N N . LEU A 1 139 ? -4.746 -2.059 -0.234 1 97.75 139 LEU A N 1
ATOM 1087 C CA . LEU A 1 139 ? -4.867 -1.215 0.949 1 97.75 139 LEU A CA 1
ATOM 1088 C C . LEU A 1 139 ? -5.75 -1.879 2.002 1 97.75 139 LEU A C 1
ATOM 1090 O O . LEU A 1 139 ? -5.484 -1.765 3.201 1 97.75 139 LEU A O 1
ATOM 1094 N N . ARG A 1 140 ? -6.797 -2.555 1.57 1 97.19 140 ARG A N 1
ATOM 1095 C CA . ARG A 1 140 ? -7.668 -3.279 2.492 1 97.19 140 ARG A CA 1
ATOM 1096 C C . ARG A 1 140 ? -6.883 -4.332 3.27 1 97.19 140 ARG A C 1
ATOM 1098 O O . ARG A 1 140 ? -7.02 -4.438 4.492 1 97.19 140 ARG A O 1
ATOM 1105 N N . TYR A 1 141 ? -6.02 -5.09 2.564 1 97.25 141 TYR A N 1
ATOM 1106 C CA . TYR A 1 141 ? -5.207 -6.09 3.244 1 97.25 141 TYR A CA 1
ATOM 1107 C C . TYR A 1 141 ? -4.219 -5.434 4.203 1 97.25 141 TYR A C 1
ATOM 1109 O O . TYR A 1 141 ? -4.031 -5.906 5.328 1 97.25 141 TYR A O 1
ATOM 1117 N N . VAL A 1 142 ? -3.662 -4.332 3.809 1 96.94 142 VAL A N 1
ATOM 1118 C CA . VAL A 1 142 ? -2.631 -3.674 4.605 1 96.94 142 VAL A CA 1
ATOM 1119 C C . VAL A 1 142 ? -3.227 -3.193 5.926 1 96.94 142 VAL A C 1
ATOM 1121 O O . VAL A 1 142 ? -2.672 -3.455 6.996 1 96.94 142 VAL A O 1
ATOM 1124 N N . VAL A 1 143 ? -4.41 -2.529 5.906 1 97.19 143 VAL A N 1
ATOM 1125 C CA . VAL A 1 143 ? -4.961 -1.976 7.141 1 97.19 143 VAL A CA 1
ATOM 1126 C C . VAL A 1 143 ? -5.457 -3.107 8.039 1 97.19 143 VAL A C 1
ATOM 1128 O O . VAL A 1 143 ? -5.613 -2.926 9.25 1 97.19 143 VAL A O 1
ATOM 1131 N N . ASP A 1 144 ? -5.672 -4.301 7.477 1 95.75 144 ASP A N 1
ATOM 1132 C CA . ASP A 1 144 ? -6.129 -5.457 8.242 1 95.75 144 ASP A CA 1
ATOM 1133 C C . ASP A 1 144 ? -4.949 -6.277 8.758 1 95.75 144 ASP A C 1
ATOM 1135 O O . ASP A 1 144 ? -5.137 -7.34 9.352 1 95.75 144 ASP A O 1
ATOM 1139 N N . GLY A 1 145 ? -3.727 -5.816 8.508 1 95.56 145 GLY A N 1
ATOM 1140 C CA . GLY A 1 145 ? -2.531 -6.461 9.031 1 95.56 145 GLY A CA 1
ATOM 1141 C C . GLY A 1 145 ? -2.084 -7.648 8.195 1 95.56 145 GLY A C 1
ATOM 1142 O O . GLY A 1 145 ? -1.446 -8.57 8.711 1 95.56 145 GLY A O 1
ATOM 1143 N N . LYS A 1 146 ? -2.463 -7.66 6.992 1 96.12 146 LYS A N 1
ATOM 1144 C CA . LYS A 1 146 ? -2.074 -8.68 6.02 1 96.12 146 LYS A CA 1
ATOM 1145 C C . LYS A 1 146 ? -1.509 -8.039 4.754 1 96.12 146 LYS A C 1
ATOM 1147 O O . LYS A 1 146 ? -1.078 -6.883 4.773 1 96.12 146 LYS A O 1
ATOM 1152 N N . CYS A 1 147 ? -1.366 -8.758 3.707 1 97.25 147 CYS A N 1
ATOM 1153 C CA . CYS A 1 147 ? -0.942 -8.227 2.416 1 97.25 147 CYS A CA 1
ATOM 1154 C C . CYS A 1 147 ? -1.428 -9.109 1.275 1 97.25 147 CYS A C 1
ATOM 1156 O O . CYS A 1 147 ? -1.911 -10.219 1.508 1 97.25 147 CYS A O 1
ATOM 1158 N N . MET A 1 148 ? -1.336 -8.656 0.134 1 97.56 148 MET A N 1
ATOM 1159 C CA . MET A 1 148 ? -1.836 -9.375 -1.034 1 97.56 148 MET A CA 1
ATOM 1160 C C . MET A 1 148 ? -1.017 -10.633 -1.288 1 97.56 148 MET A C 1
ATOM 1162 O O . MET A 1 148 ? -1.537 -11.625 -1.805 1 97.56 148 MET A O 1
ATOM 1166 N N . ALA A 1 149 ? 0.295 -10.602 -0.943 1 98.25 149 ALA A N 1
ATOM 1167 C CA . ALA A 1 149 ? 1.114 -11.805 -1.062 1 98.25 149 ALA A CA 1
ATOM 1168 C C . ALA A 1 149 ? 0.519 -12.953 -0.257 1 98.25 149 ALA A C 1
ATOM 1170 O O . ALA A 1 149 ? 0.468 -14.086 -0.732 1 98.25 149 ALA A O 1
ATOM 1171 N N . TRP A 1 150 ? 0.089 -12.656 0.928 1 98.12 150 TRP A N 1
ATOM 1172 C CA . TRP A 1 150 ? -0.55 -13.656 1.772 1 98.12 150 TRP A CA 1
ATOM 1173 C C . TRP A 1 150 ? -1.746 -14.289 1.063 1 98.12 150 TRP A C 1
ATOM 1175 O O . TRP A 1 150 ? -1.902 -15.508 1.06 1 98.12 150 TRP A O 1
ATOM 1185 N N . LYS A 1 151 ? -2.57 -13.477 0.513 1 97.56 151 LYS A N 1
ATOM 1186 C CA . LYS A 1 151 ? -3.775 -13.953 -0.162 1 97.56 151 LYS A CA 1
ATOM 1187 C C . LYS A 1 151 ? -3.426 -14.805 -1.376 1 97.56 151 LYS A C 1
ATOM 1189 O O . LYS A 1 151 ? -4.059 -15.836 -1.618 1 97.56 151 LYS A O 1
ATOM 1194 N N . SER A 1 152 ? -2.441 -14.383 -2.168 1 97.81 152 SER A N 1
ATOM 1195 C CA . SER A 1 152 ? -2.014 -15.172 -3.32 1 97.81 152 SER A CA 1
ATOM 1196 C C . SER A 1 152 ? -1.51 -16.547 -2.893 1 97.81 152 SER A C 1
ATOM 1198 O O . SER A 1 152 ? -1.771 -17.547 -3.566 1 97.81 152 SER A O 1
ATOM 1200 N N . ILE A 1 153 ? -0.744 -16.578 -1.82 1 98.38 153 ILE A N 1
ATOM 1201 C CA . ILE A 1 153 ? -0.226 -17.844 -1.297 1 98.38 153 ILE A CA 1
ATOM 1202 C C . ILE A 1 153 ? -1.386 -18.734 -0.861 1 98.38 153 ILE A C 1
ATOM 1204 O O . ILE A 1 153 ? -1.444 -19.906 -1.229 1 98.38 153 ILE A O 1
ATOM 1208 N N . LEU A 1 154 ? -2.328 -18.156 -0.146 1 98.06 154 LEU A N 1
ATOM 1209 C CA . LEU A 1 154 ? -3.486 -18.922 0.305 1 98.06 154 LEU A CA 1
ATOM 1210 C C . LEU A 1 154 ? -4.262 -19.484 -0.882 1 98.06 154 LEU A C 1
ATOM 1212 O O . LEU A 1 154 ? -4.684 -20.641 -0.861 1 98.06 154 LEU A O 1
ATOM 1216 N N . ASP A 1 155 ? -4.457 -18.641 -1.828 1 98.12 155 ASP A N 1
ATOM 1217 C CA . ASP A 1 155 ? -5.203 -19.078 -3.006 1 98.12 155 ASP A CA 1
ATOM 1218 C C . ASP A 1 155 ? -4.52 -20.266 -3.686 1 98.12 155 ASP A C 1
ATOM 1220 O O . ASP A 1 155 ? -5.188 -21.188 -4.141 1 98.12 155 ASP A O 1
ATOM 1224 N N . MET A 1 156 ? -3.248 -20.219 -3.795 1 98.12 156 MET A N 1
ATOM 1225 C CA . MET A 1 156 ? -2.549 -21.344 -4.426 1 98.12 156 MET A CA 1
ATOM 1226 C C . MET A 1 156 ? -2.582 -22.578 -3.535 1 98.12 156 MET A C 1
ATOM 1228 O O . MET A 1 156 ? -2.705 -23.703 -4.027 1 98.12 156 MET A O 1
ATOM 1232 N N . LYS A 1 157 ? -2.422 -22.422 -2.24 1 98.25 157 LYS A N 1
ATOM 1233 C CA . LYS A 1 157 ? -2.57 -23.562 -1.336 1 98.25 157 LYS A CA 1
ATOM 1234 C C . LYS A 1 157 ? -3.91 -24.266 -1.547 1 98.25 157 LYS A C 1
ATOM 1236 O O . LYS A 1 157 ? -3.971 -25.484 -1.597 1 98.25 157 LYS A O 1
ATOM 1241 N N . ARG A 1 158 ? -4.941 -23.484 -1.689 1 98.31 158 ARG A N 1
ATOM 1242 C CA . ARG A 1 158 ? -6.277 -24.047 -1.894 1 98.31 158 ARG A CA 1
ATOM 1243 C C . ARG A 1 158 ? -6.41 -24.656 -3.287 1 98.31 158 ARG A C 1
ATOM 1245 O O . ARG A 1 158 ? -7.117 -25.641 -3.475 1 98.31 158 ARG A O 1
ATOM 1252 N N . ALA A 1 159 ? -5.789 -23.969 -4.238 1 98.56 159 ALA A N 1
ATOM 1253 C CA . ALA A 1 159 ? -5.723 -24.562 -5.57 1 98.56 159 ALA A CA 1
ATOM 1254 C C . ALA A 1 159 ? -5.117 -25.953 -5.52 1 98.56 159 ALA A C 1
ATOM 1256 O O . ALA A 1 159 ? -5.602 -26.875 -6.18 1 98.56 159 ALA A O 1
ATOM 1257 N N . ILE A 1 160 ? -4.055 -26.109 -4.758 1 98.62 160 ILE A N 1
ATOM 1258 C CA . ILE A 1 160 ? -3.396 -27.406 -4.617 1 98.62 160 ILE A CA 1
ATOM 1259 C C . ILE A 1 160 ? -4.324 -28.375 -3.895 1 98.62 160 ILE A C 1
ATOM 1261 O O . ILE A 1 160 ? -4.395 -29.562 -4.25 1 98.62 160 ILE A O 1
ATOM 1265 N N . ASP A 1 161 ? -5.082 -27.906 -2.861 1 98.38 161 ASP A N 1
ATOM 1266 C CA . ASP A 1 161 ? -6.113 -28.734 -2.242 1 98.38 161 ASP A CA 1
ATOM 1267 C C . ASP A 1 161 ? -7.059 -29.297 -3.295 1 98.38 161 ASP A C 1
ATOM 1269 O O . ASP A 1 161 ? -7.41 -30.484 -3.246 1 98.38 161 ASP A O 1
ATOM 1273 N N . PHE A 1 162 ? -7.48 -28.453 -4.137 1 98.38 162 PHE A N 1
ATOM 1274 C CA . PHE A 1 162 ? -8.406 -28.859 -5.191 1 98.38 162 PHE A CA 1
ATOM 1275 C C . PHE A 1 162 ? -7.77 -29.891 -6.109 1 98.38 162 PHE A C 1
ATOM 1277 O O . PHE A 1 162 ? -8.375 -30.922 -6.41 1 98.38 162 PHE A O 1
ATOM 1284 N N . LEU A 1 163 ? -6.527 -29.656 -6.566 1 98 163 LEU A N 1
ATOM 1285 C CA . LEU A 1 163 ? -5.832 -30.578 -7.461 1 98 163 LEU A CA 1
ATOM 1286 C C . LEU A 1 163 ? -5.695 -31.953 -6.824 1 98 163 LEU A C 1
ATOM 1288 O O . LEU A 1 163 ? -5.973 -32.969 -7.469 1 98 163 LEU A O 1
ATOM 1292 N N . VAL A 1 164 ? -5.309 -31.984 -5.582 1 97.31 164 VAL A N 1
ATOM 1293 C CA . VAL A 1 164 ? -5.027 -33.25 -4.902 1 97.31 164 VAL A CA 1
ATOM 1294 C C . VAL A 1 164 ? -6.324 -34.031 -4.695 1 97.31 164 VAL A C 1
ATOM 1296 O O . VAL A 1 164 ? -6.297 -35.25 -4.512 1 97.31 164 VAL A O 1
ATOM 1299 N N . SER A 1 165 ? -7.43 -33.344 -4.754 1 96.62 165 SER A N 1
ATOM 1300 C CA . SER A 1 165 ? -8.727 -33.969 -4.551 1 96.62 165 SER A CA 1
ATOM 1301 C C . SER A 1 165 ? -9.172 -34.719 -5.801 1 96.62 165 SER A C 1
ATOM 1303 O O . SER A 1 165 ? -10.125 -35.5 -5.762 1 96.62 165 SER A O 1
ATOM 1305 N N . HIS A 1 166 ? -8.477 -34.625 -6.938 1 96.31 166 HIS A N 1
ATOM 1306 C CA . HIS A 1 166 ? -8.844 -35.25 -8.195 1 96.31 166 HIS A CA 1
ATOM 1307 C C . HIS A 1 166 ? -8.086 -36.562 -8.383 1 96.31 166 HIS A C 1
ATOM 1309 O O . HIS A 1 166 ? -6.855 -36.594 -8.414 1 96.31 166 HIS A O 1
ATOM 1315 N N . PRO A 1 167 ? -8.836 -37.594 -8.641 1 96.44 167 PRO A N 1
ATOM 1316 C CA . PRO A 1 167 ? -8.164 -38.875 -8.805 1 96.44 167 PRO A CA 1
ATOM 1317 C C . PRO A 1 167 ? -7.285 -38.938 -10.047 1 96.44 167 PRO A C 1
ATOM 1319 O O . PRO A 1 167 ? -6.422 -39.812 -10.164 1 96.44 167 PRO A O 1
ATOM 1322 N N . GLU A 1 168 ? -7.469 -38.062 -10.984 1 97 168 GLU A N 1
ATOM 1323 C CA . GLU A 1 168 ? -6.676 -37.969 -12.211 1 97 168 GLU A CA 1
ATOM 1324 C C . GLU A 1 168 ? -5.281 -37.406 -11.922 1 97 168 GLU A C 1
ATOM 1326 O O . GLU A 1 168 ? -4.398 -37.469 -12.781 1 97 168 GLU A O 1
ATOM 1331 N N . VAL A 1 169 ? -5.074 -36.938 -10.727 1 98.38 169 VAL A N 1
ATOM 1332 C CA . VAL A 1 169 ? -3.832 -36.25 -10.406 1 98.38 169 VAL A CA 1
ATOM 1333 C C . VAL A 1 169 ? -2.916 -37.188 -9.609 1 98.38 169 VAL A C 1
ATOM 1335 O O . VAL A 1 169 ? -3.342 -37.781 -8.617 1 98.38 169 VAL A O 1
ATOM 1338 N N . ASN A 1 170 ? -1.71 -37.406 -10.078 1 98.19 170 ASN A N 1
ATOM 1339 C CA . ASN A 1 170 ? -0.662 -37.969 -9.242 1 98.19 170 ASN A CA 1
ATOM 1340 C C . ASN A 1 170 ? -0.156 -36.969 -8.203 1 98.19 170 ASN A C 1
ATOM 1342 O O . ASN A 1 170 ? 0.604 -36.062 -8.539 1 98.19 170 ASN A O 1
ATOM 1346 N N . THR A 1 171 ? -0.521 -37.125 -6.984 1 97.69 171 THR A N 1
ATOM 1347 C CA . THR A 1 171 ? -0.328 -36.125 -5.938 1 97.69 171 THR A CA 1
ATOM 1348 C C . THR A 1 171 ? 1.146 -36.031 -5.562 1 97.69 171 THR A C 1
ATOM 1350 O O . THR A 1 171 ? 1.55 -35.094 -4.887 1 97.69 171 THR A O 1
ATOM 1353 N N . ASP A 1 172 ? 1.999 -36.938 -6.027 1 97.56 172 ASP A N 1
ATOM 1354 C CA . ASP A 1 172 ? 3.428 -36.875 -5.734 1 97.56 172 ASP A CA 1
ATOM 1355 C C . ASP A 1 172 ? 4.191 -36.156 -6.836 1 97.56 172 ASP A C 1
ATOM 1357 O O . ASP A 1 172 ? 5.414 -36.031 -6.766 1 97.56 172 ASP A O 1
ATOM 1361 N N . LYS A 1 173 ? 3.48 -35.656 -7.828 1 98.44 173 LYS A N 1
ATOM 1362 C CA . LYS A 1 173 ? 4.086 -35.031 -8.992 1 98.44 173 LYS A CA 1
ATOM 1363 C C . LYS A 1 173 ? 3.344 -33.75 -9.367 1 98.44 173 LYS A C 1
ATOM 1365 O O . LYS A 1 173 ? 2.863 -33.625 -10.5 1 98.44 173 LYS A O 1
ATOM 1370 N N . ILE A 1 174 ? 3.262 -32.781 -8.469 1 98.81 174 ILE A N 1
ATOM 1371 C CA . ILE A 1 174 ? 2.572 -31.531 -8.688 1 98.81 174 ILE A CA 1
ATOM 1372 C C . ILE A 1 174 ? 3.592 -30.391 -8.82 1 98.81 174 ILE A C 1
ATOM 1374 O O . ILE A 1 174 ? 4.508 -30.281 -8 1 98.81 174 ILE A O 1
ATOM 1378 N N . GLY A 1 175 ? 3.488 -29.656 -9.859 1 98.88 175 GLY A N 1
ATOM 1379 C CA . GLY A 1 175 ? 4.328 -28.484 -10.062 1 98.88 175 GLY A CA 1
ATOM 1380 C C . GLY A 1 175 ? 3.553 -27.172 -10.031 1 98.88 175 GLY A C 1
ATOM 1381 O O . GLY A 1 175 ? 2.334 -27.188 -9.844 1 98.88 175 GLY A O 1
ATOM 1382 N N . CYS A 1 176 ? 4.258 -26.094 -10.125 1 98.94 176 CYS A N 1
ATOM 1383 C CA . CYS A 1 176 ? 3.707 -24.75 -10.219 1 98.94 176 CYS A CA 1
ATOM 1384 C C . CYS A 1 176 ? 4.504 -23.891 -11.211 1 98.94 176 CYS A C 1
ATOM 1386 O O . CYS A 1 176 ? 5.73 -23.969 -11.25 1 98.94 176 CYS A O 1
ATOM 1388 N N . TYR A 1 177 ? 3.789 -23.156 -11.984 1 98.88 177 TYR A N 1
ATOM 1389 C CA . TYR A 1 177 ? 4.402 -22.297 -12.992 1 98.88 177 TYR A CA 1
ATOM 1390 C C . TYR A 1 177 ? 3.715 -20.938 -13.039 1 98.88 177 TYR A C 1
ATOM 1392 O O . TYR A 1 177 ? 2.504 -20.844 -12.828 1 98.88 177 TYR A O 1
ATOM 1400 N N . GLY A 1 178 ? 4.48 -19.938 -13.383 1 98.56 178 GLY A N 1
ATOM 1401 C CA . GLY A 1 178 ? 3.891 -18.656 -13.734 1 98.56 178 GLY A CA 1
ATOM 1402 C C . GLY A 1 178 ? 4.867 -17.734 -14.43 1 98.56 178 GLY A C 1
ATOM 1403 O O . GLY A 1 178 ? 6.082 -17.891 -14.305 1 98.56 178 GLY A O 1
ATOM 1404 N N . HIS A 1 179 ? 4.293 -16.781 -15.195 1 98.44 179 HIS A N 1
ATOM 1405 C CA . HIS A 1 179 ? 5.039 -15.734 -15.875 1 98.44 179 HIS A CA 1
ATOM 1406 C C . HIS A 1 179 ? 4.75 -14.367 -15.258 1 98.44 179 HIS A C 1
ATOM 1408 O O . HIS A 1 179 ? 3.598 -14.055 -14.945 1 98.44 179 HIS A O 1
ATOM 1414 N N . SER A 1 180 ? 5.777 -13.508 -15.094 1 97.81 180 SER A N 1
ATOM 1415 C CA . SER A 1 180 ? 5.625 -12.156 -14.586 1 97.81 180 SER A CA 1
ATOM 1416 C C . SER A 1 180 ? 4.988 -12.156 -13.203 1 97.81 180 SER A C 1
ATOM 1418 O O . SER A 1 180 ? 5.504 -12.781 -12.273 1 97.81 180 SER A O 1
ATOM 1420 N N . MET A 1 181 ? 3.795 -11.602 -13.07 1 98 181 MET A N 1
ATOM 1421 C CA . MET A 1 181 ? 3.113 -11.703 -11.781 1 98 181 MET A CA 1
ATOM 1422 C C . MET A 1 181 ? 2.961 -13.156 -11.352 1 98 181 MET A C 1
ATOM 1424 O O . MET A 1 181 ? 3.092 -13.477 -10.172 1 98 181 MET A O 1
ATOM 1428 N N . GLY A 1 182 ? 2.717 -14.039 -12.281 1 98.25 182 GLY A N 1
ATOM 1429 C CA . GLY A 1 182 ? 2.633 -15.461 -11.992 1 98.25 182 GLY A CA 1
ATOM 1430 C C . GLY A 1 182 ? 3.924 -16.031 -11.438 1 98.25 182 GLY A C 1
ATOM 1431 O O . GLY A 1 182 ? 3.896 -16.938 -10.594 1 98.25 182 GLY A O 1
ATOM 1432 N N . SER A 1 183 ? 5.004 -15.547 -11.977 1 98.12 183 SER A N 1
ATOM 1433 C CA . SER A 1 183 ? 6.301 -15.93 -11.438 1 98.12 183 SER A CA 1
ATOM 1434 C C . SER A 1 183 ? 6.422 -15.547 -9.961 1 98.12 183 SER A C 1
ATOM 1436 O O . SER A 1 183 ? 6.836 -16.359 -9.133 1 98.12 183 SER A O 1
ATOM 1438 N N . THR A 1 184 ? 6.035 -14.328 -9.648 1 97.69 184 THR A N 1
ATOM 1439 C CA . THR A 1 184 ? 6.031 -13.852 -8.273 1 97.69 184 THR A CA 1
ATOM 1440 C C . THR A 1 184 ? 5.18 -14.758 -7.391 1 97.69 184 THR A C 1
ATOM 1442 O O . THR A 1 184 ? 5.625 -15.188 -6.32 1 97.69 184 THR A O 1
ATOM 1445 N N . HIS A 1 185 ? 4.012 -15.062 -7.832 1 98.19 185 HIS A N 1
ATOM 1446 C CA . HIS A 1 185 ? 3.121 -15.93 -7.066 1 98.19 185 HIS A CA 1
ATOM 1447 C C . HIS A 1 185 ? 3.73 -17.312 -6.863 1 98.19 185 HIS A C 1
ATOM 1449 O O . HIS A 1 185 ? 3.541 -17.938 -5.816 1 98.19 185 HIS A O 1
ATOM 1455 N N . THR A 1 186 ? 4.453 -17.766 -7.836 1 98.56 186 THR A N 1
ATOM 1456 C CA . THR A 1 186 ? 5.059 -19.094 -7.805 1 98.56 186 THR A CA 1
ATOM 1457 C C . THR A 1 186 ? 6.137 -19.172 -6.73 1 98.56 186 THR A C 1
ATOM 1459 O O . THR A 1 186 ? 6.105 -20.062 -5.875 1 98.56 186 THR A O 1
ATOM 1462 N N . TRP A 1 187 ? 7.055 -18.203 -6.746 1 97.88 187 TRP A N 1
ATOM 1463 C CA . TRP A 1 187 ? 8.117 -18.328 -5.754 1 97.88 187 TRP A CA 1
ATOM 1464 C C . TRP A 1 187 ? 7.645 -17.859 -4.383 1 97.88 187 TRP A C 1
ATOM 1466 O O . TRP A 1 187 ? 8.25 -18.172 -3.363 1 97.88 187 TRP A O 1
ATOM 1476 N N . LEU A 1 188 ? 6.531 -17.094 -4.305 1 98.19 188 LEU A N 1
ATOM 1477 C CA . LEU A 1 188 ? 5.961 -16.703 -3.021 1 98.19 188 LEU A CA 1
ATOM 1478 C C . LEU A 1 188 ? 5.363 -17.906 -2.301 1 98.19 188 LEU A C 1
ATOM 1480 O O . LEU A 1 188 ? 5.492 -18.031 -1.081 1 98.19 188 LEU A O 1
ATOM 1484 N N . VAL A 1 189 ? 4.715 -18.797 -3.021 1 98.25 189 VAL A N 1
ATOM 1485 C CA . VAL A 1 189 ? 3.996 -19.891 -2.385 1 98.25 189 VAL A CA 1
ATOM 1486 C C . VAL A 1 189 ? 4.969 -21.016 -2.037 1 98.25 189 VAL A C 1
ATOM 1488 O O . VAL A 1 189 ? 4.73 -21.797 -1.106 1 98.25 189 VAL A O 1
ATOM 1491 N N . GLY A 1 190 ? 6.07 -21.078 -2.707 1 97.75 190 GLY A N 1
ATOM 1492 C CA . GLY A 1 190 ? 7.016 -22.188 -2.635 1 97.75 190 GLY A CA 1
ATOM 1493 C C . GLY A 1 190 ? 7.387 -22.547 -1.213 1 97.75 190 GLY A C 1
ATOM 1494 O O . GLY A 1 190 ? 7.262 -23.719 -0.817 1 97.75 190 GLY A O 1
ATOM 1495 N N . PRO A 1 191 ? 7.754 -21.578 -0.393 1 97.38 191 PRO A N 1
ATOM 1496 C CA . PRO A 1 191 ? 8.172 -21.859 0.98 1 97.38 191 PRO A CA 1
ATOM 1497 C C . PRO A 1 191 ? 7.055 -22.469 1.826 1 97.38 191 PRO A C 1
ATOM 1499 O O . PRO A 1 191 ? 7.32 -23.078 2.863 1 97.38 191 PRO A O 1
ATOM 1502 N N . TRP A 1 192 ? 5.824 -22.375 1.369 1 97.88 192 TRP A N 1
ATOM 1503 C CA . TRP A 1 192 ? 4.707 -22.609 2.279 1 97.88 192 TRP A CA 1
ATOM 1504 C C . TRP A 1 192 ? 3.881 -23.812 1.831 1 97.88 192 TRP A C 1
ATOM 1506 O O . TRP A 1 192 ? 3 -24.281 2.559 1 97.88 192 TRP A O 1
ATOM 1516 N N . GLU A 1 193 ? 4.145 -24.328 0.644 1 98.06 193 GLU A N 1
ATOM 1517 C CA . GLU A 1 193 ? 3.346 -25.422 0.099 1 98.06 193 GLU A CA 1
ATOM 1518 C C . GLU A 1 193 ? 4.234 -26.562 -0.389 1 98.06 193 GLU A C 1
ATOM 1520 O O . GLU A 1 193 ? 4.566 -26.625 -1.574 1 98.06 193 GLU A O 1
ATOM 1525 N N . GLU A 1 194 ? 4.449 -27.516 0.403 1 97.31 194 GLU A N 1
ATOM 1526 C CA . GLU A 1 194 ? 5.434 -28.562 0.158 1 97.31 194 GLU A CA 1
ATOM 1527 C C . GLU A 1 194 ? 4.891 -29.609 -0.805 1 97.31 194 GLU A C 1
ATOM 1529 O O . GLU A 1 194 ? 5.652 -30.406 -1.366 1 97.31 194 GLU A O 1
ATOM 1534 N N . ARG A 1 195 ? 3.566 -29.719 -1.027 1 98.38 195 ARG A N 1
ATOM 1535 C CA . ARG A 1 195 ? 2.994 -30.641 -1.996 1 98.38 195 ARG A CA 1
ATOM 1536 C C . ARG A 1 195 ? 3.434 -30.297 -3.414 1 98.38 195 ARG A C 1
ATOM 1538 O O . ARG A 1 195 ? 3.342 -31.125 -4.32 1 98.38 195 ARG A O 1
ATOM 1545 N N . ILE A 1 196 ? 3.844 -28.969 -3.584 1 98.88 196 ILE A N 1
ATOM 1546 C CA . ILE A 1 196 ? 4.449 -28.594 -4.859 1 98.88 196 ILE A CA 1
ATOM 1547 C C . ILE A 1 196 ? 5.871 -29.141 -4.93 1 98.88 196 ILE A C 1
ATOM 1549 O O . ILE A 1 196 ? 6.746 -28.719 -4.172 1 98.88 196 ILE A O 1
ATOM 1553 N N . LYS A 1 197 ? 6.094 -30.016 -5.871 1 98.62 197 LYS A N 1
ATOM 1554 C CA . LYS A 1 197 ? 7.352 -30.766 -5.898 1 98.62 197 LYS A CA 1
ATOM 1555 C C . LYS A 1 197 ? 8.352 -30.109 -6.855 1 98.62 197 LYS A C 1
ATOM 1557 O O . LYS A 1 197 ? 9.555 -30.375 -6.777 1 98.62 197 LYS A O 1
ATOM 1562 N N . CYS A 1 198 ? 7.883 -29.297 -7.734 1 98.81 198 CYS A N 1
ATOM 1563 C CA . CYS A 1 198 ? 8.711 -28.656 -8.758 1 98.81 198 CYS A CA 1
ATOM 1564 C C . CYS A 1 198 ? 8.141 -27.297 -9.156 1 98.81 198 CYS A C 1
ATOM 1566 O O . CYS A 1 198 ? 6.949 -27.188 -9.453 1 98.81 198 CYS A O 1
ATOM 1568 N N . LEU A 1 199 ? 9.008 -26.25 -9.156 1 98.94 199 LEU A N 1
ATOM 1569 C CA . LEU A 1 199 ? 8.547 -24.906 -9.453 1 98.94 199 LEU A CA 1
ATOM 1570 C C . LEU A 1 199 ? 9.328 -24.312 -10.617 1 98.94 199 LEU A C 1
ATOM 1572 O O . LEU A 1 199 ? 10.539 -24.516 -10.727 1 98.94 199 LEU A O 1
ATOM 1576 N N . VAL A 1 200 ? 8.656 -23.578 -11.453 1 98.94 200 VAL A N 1
ATOM 1577 C CA . VAL A 1 200 ? 9.289 -22.812 -12.516 1 98.94 200 VAL A CA 1
ATOM 1578 C C . VAL A 1 200 ? 8.742 -21.375 -12.516 1 98.94 200 VAL A C 1
ATOM 1580 O O . VAL A 1 200 ? 7.527 -21.172 -12.602 1 98.94 200 VAL A O 1
ATOM 1583 N N . ALA A 1 201 ? 9.57 -20.453 -12.406 1 98.75 201 ALA A N 1
ATOM 1584 C CA . ALA A 1 201 ? 9.234 -19.031 -12.406 1 98.75 201 ALA A CA 1
ATOM 1585 C C . ALA A 1 201 ? 9.844 -18.328 -13.625 1 98.75 201 ALA A C 1
ATOM 1587 O O . ALA A 1 201 ? 11.062 -18.266 -13.766 1 98.75 201 ALA A O 1
ATOM 1588 N N . ASN A 1 202 ? 8.969 -17.781 -14.469 1 98.62 202 ASN A N 1
ATOM 1589 C CA . ASN A 1 202 ? 9.445 -17.125 -15.688 1 98.62 202 ASN A CA 1
ATOM 1590 C C . ASN A 1 202 ? 9.281 -15.617 -15.617 1 98.62 202 ASN A C 1
ATOM 1592 O O . ASN A 1 202 ? 8.164 -15.102 -15.531 1 98.62 202 ASN A O 1
ATOM 1596 N N . CYS A 1 203 ? 10.367 -14.898 -15.773 1 94.31 203 CYS A N 1
ATOM 1597 C CA . CYS A 1 203 ? 10.367 -13.445 -15.758 1 94.31 203 CYS A CA 1
ATOM 1598 C C . CYS A 1 203 ? 9.453 -12.906 -14.672 1 94.31 203 CYS A C 1
ATOM 1600 O O . CYS A 1 203 ? 8.5 -12.18 -14.961 1 94.31 203 CYS A O 1
ATOM 1602 N N . CYS A 1 204 ? 10.023 -13.25 -13.211 1 91.25 204 CYS A N 1
ATOM 1603 C CA . CYS A 1 204 ? 10.156 -11.969 -12.523 1 91.25 204 CYS A CA 1
ATOM 1604 C C . CYS A 1 204 ? 10.688 -12.164 -11.102 1 91.25 204 CYS A C 1
ATOM 1606 O O . CYS A 1 204 ? 10.172 -13 -10.359 1 91.25 204 CYS A O 1
ATOM 1608 N N . LEU A 1 205 ? 11.695 -11.555 -10.812 1 95.38 205 LEU A N 1
ATOM 1609 C CA . LEU A 1 205 ? 12.258 -11.5 -9.469 1 95.38 205 LEU A CA 1
ATOM 1610 C C . LEU A 1 205 ? 12.586 -10.062 -9.07 1 95.38 205 LEU A C 1
ATOM 1612 O O . LEU A 1 205 ? 13.758 -9.695 -8.961 1 95.38 205 LEU A O 1
ATOM 1616 N N . PRO A 1 206 ? 11.594 -9.367 -8.859 1 95.5 206 PRO A N 1
ATOM 1617 C CA . PRO A 1 206 ? 11.836 -7.98 -8.453 1 95.5 206 PRO A CA 1
ATOM 1618 C C . PRO A 1 206 ? 12.367 -7.875 -7.023 1 95.5 206 PRO A C 1
ATOM 1620 O O . PRO A 1 206 ? 11.742 -8.383 -6.086 1 95.5 206 PRO A O 1
ATOM 1623 N N . THR A 1 207 ? 13.555 -7.285 -6.867 1 96.56 207 THR A N 1
ATOM 1624 C CA . THR A 1 207 ? 14.086 -7.062 -5.527 1 96.56 207 THR A CA 1
ATOM 1625 C C . THR A 1 207 ? 13.703 -5.672 -5.023 1 96.56 207 THR A C 1
ATOM 1627 O O . THR A 1 207 ? 13.586 -4.73 -5.809 1 96.56 207 THR A O 1
ATOM 1630 N N . TYR A 1 208 ? 13.492 -5.566 -3.709 1 97.25 208 TYR A N 1
ATOM 1631 C CA . TYR A 1 208 ? 13.219 -4.258 -3.125 1 97.25 208 TYR A CA 1
ATOM 1632 C C . TYR A 1 208 ? 14.391 -3.305 -3.357 1 97.25 208 TYR A C 1
ATOM 1634 O O . TYR A 1 208 ? 14.188 -2.135 -3.691 1 97.25 208 TYR A O 1
ATOM 1642 N N . ALA A 1 209 ? 15.594 -3.816 -3.217 1 95 209 ALA A N 1
ATOM 1643 C CA . ALA A 1 209 ? 16.781 -3.01 -3.486 1 95 209 ALA A CA 1
ATOM 1644 C C . ALA A 1 209 ? 16.766 -2.467 -4.914 1 95 209 ALA A C 1
ATOM 1646 O O . ALA A 1 209 ? 17.062 -1.293 -5.141 1 95 209 ALA A O 1
ATOM 1647 N N . GLY A 1 210 ? 16.516 -3.338 -5.852 1 95 210 GLY A N 1
ATOM 1648 C CA . GLY A 1 210 ? 16.438 -2.92 -7.242 1 95 210 GLY A CA 1
ATOM 1649 C C . GLY A 1 210 ? 15.336 -1.91 -7.504 1 95 210 GLY A C 1
ATOM 1650 O O . GLY A 1 210 ? 15.547 -0.927 -8.219 1 95 210 GLY A O 1
ATOM 1651 N N . ILE A 1 211 ? 14.156 -2.145 -6.934 1 96.19 211 ILE A N 1
ATOM 1652 C CA . ILE A 1 211 ? 13.016 -1.25 -7.07 1 96.19 211 ILE A CA 1
ATOM 1653 C C . ILE A 1 211 ? 13.375 0.133 -6.527 1 96.19 211 ILE A C 1
ATOM 1655 O O . ILE A 1 211 ? 13.117 1.147 -7.18 1 96.19 211 ILE A O 1
ATOM 1659 N N . HIS A 1 212 ? 13.969 0.199 -5.371 1 95.25 212 HIS A N 1
ATOM 1660 C CA . HIS A 1 212 ? 14.344 1.459 -4.742 1 95.25 212 HIS A CA 1
ATOM 1661 C C . HIS A 1 212 ? 15.414 2.186 -5.555 1 95.25 212 HIS A C 1
ATOM 1663 O O . HIS A 1 212 ? 15.297 3.385 -5.812 1 95.25 212 HIS A O 1
ATOM 1669 N N . ARG A 1 213 ? 16.359 1.451 -5.977 1 93.5 213 ARG A N 1
ATOM 1670 C CA . ARG A 1 213 ? 17.469 2.045 -6.703 1 93.5 213 ARG A CA 1
ATOM 1671 C C . ARG A 1 213 ? 17.016 2.59 -8.055 1 93.5 213 ARG A C 1
ATOM 1673 O O . ARG A 1 213 ? 17.438 3.68 -8.461 1 93.5 213 ARG A O 1
ATOM 1680 N N . GLU A 1 214 ? 16.172 1.835 -8.719 1 93.81 214 GLU A N 1
ATOM 1681 C CA . GLU A 1 214 ? 15.781 2.176 -10.086 1 93.81 214 GLU A CA 1
ATOM 1682 C C . GLU A 1 214 ? 14.539 3.059 -10.102 1 93.81 214 GLU A C 1
ATOM 1684 O O . GLU A 1 214 ? 14.117 3.527 -11.156 1 93.81 214 GLU A O 1
ATOM 1689 N N . HIS A 1 215 ? 13.961 3.367 -8.914 1 94.25 215 HIS A N 1
ATOM 1690 C CA . HIS A 1 215 ? 12.719 4.117 -8.82 1 94.25 215 HIS A CA 1
ATOM 1691 C C . HIS A 1 215 ? 11.664 3.559 -9.773 1 94.25 215 HIS A C 1
ATOM 1693 O O . HIS A 1 215 ? 11.102 4.297 -10.586 1 94.25 215 HIS A O 1
ATOM 1699 N N . MET A 1 216 ? 11.383 2.293 -9.609 1 94.25 216 MET A N 1
ATOM 1700 C CA . MET A 1 216 ? 10.406 1.662 -10.492 1 94.25 216 MET A CA 1
ATOM 1701 C C . MET A 1 216 ? 9.188 1.182 -9.711 1 94.25 216 MET A C 1
ATOM 1703 O O . MET A 1 216 ? 9.242 1.052 -8.492 1 94.25 216 MET A O 1
ATOM 1707 N N . LEU A 1 217 ? 8.117 1.053 -10.398 1 94.69 217 LEU A N 1
ATOM 1708 C CA . LEU A 1 217 ? 6.891 0.493 -9.852 1 94.69 217 LEU A CA 1
ATOM 1709 C C . LEU A 1 217 ? 6.766 -0.987 -10.195 1 94.69 217 LEU A C 1
ATOM 1711 O O . LEU A 1 217 ? 7.297 -1.438 -11.211 1 94.69 217 LEU A O 1
ATOM 1715 N N . HIS A 1 218 ? 6.195 -1.731 -9.367 1 95.31 218 HIS A N 1
ATOM 1716 C CA . HIS A 1 218 ? 5.945 -3.15 -9.594 1 95.31 218 HIS A CA 1
ATOM 1717 C C . HIS A 1 218 ? 4.586 -3.566 -9.031 1 95.31 218 HIS A C 1
ATOM 1719 O O . HIS A 1 218 ? 3.895 -2.76 -8.406 1 95.31 218 HIS A O 1
ATOM 1725 N N . CYS A 1 219 ? 4.223 -4.832 -9.266 1 93.75 219 CYS A N 1
ATOM 1726 C CA . CYS A 1 219 ? 2.908 -5.328 -8.875 1 93.75 219 CYS A CA 1
ATOM 1727 C C . CYS A 1 219 ? 2.795 -5.438 -7.355 1 93.75 219 CYS A C 1
ATOM 1729 O O . CYS A 1 219 ? 3.764 -5.789 -6.68 1 93.75 219 CYS A O 1
ATOM 1731 N N . PHE A 1 220 ? 1.619 -5.215 -6.844 1 94.88 220 PHE A N 1
ATOM 1732 C CA . PHE A 1 220 ? 1.327 -5.086 -5.418 1 94.88 220 PHE A CA 1
ATOM 1733 C C . PHE A 1 220 ? 1.66 -6.375 -4.68 1 94.88 220 PHE A C 1
ATOM 1735 O O . PHE A 1 220 ? 2.154 -6.34 -3.551 1 94.88 220 PHE A O 1
ATOM 1742 N N . PRO A 1 221 ? 1.507 -7.602 -5.254 1 92.62 221 PRO A N 1
ATOM 1743 C CA . PRO A 1 221 ? 1.777 -8.82 -4.492 1 92.62 221 PRO A CA 1
ATOM 1744 C C . PRO A 1 221 ? 3.254 -8.984 -4.141 1 92.62 221 PRO A C 1
ATOM 1746 O O . PRO A 1 221 ? 3.6 -9.773 -3.26 1 92.62 221 PRO A O 1
ATOM 1749 N N . ASN A 1 222 ? 4.062 -8.219 -4.801 1 94.69 222 ASN A N 1
ATOM 1750 C CA . ASN A 1 222 ? 5.496 -8.305 -4.547 1 94.69 222 ASN A CA 1
ATOM 1751 C C . ASN A 1 222 ? 5.863 -7.699 -3.193 1 94.69 222 ASN A C 1
ATOM 1753 O O . ASN A 1 222 ? 6.973 -7.898 -2.699 1 94.69 222 ASN A O 1
ATOM 1757 N N . PHE A 1 223 ? 4.984 -6.98 -2.592 1 97.62 223 PHE A N 1
ATOM 1758 C CA . PHE A 1 223 ? 5.379 -6.148 -1.459 1 97.62 223 PHE A CA 1
ATOM 1759 C C . PHE A 1 223 ? 4.848 -6.73 -0.153 1 97.62 223 PHE A C 1
ATOM 1761 O O . PHE A 1 223 ? 3.648 -6.664 0.122 1 97.62 223 PHE A O 1
ATOM 1768 N N . VAL A 1 224 ? 5.77 -7.293 0.599 1 98.06 224 VAL A N 1
ATOM 1769 C CA . VAL A 1 224 ? 5.48 -7.855 1.915 1 98.06 224 VAL A CA 1
ATOM 1770 C C . VAL A 1 224 ? 5.891 -6.863 3 1 98.06 224 VAL A C 1
ATOM 1772 O O . VAL A 1 224 ? 7.066 -6.504 3.111 1 98.06 224 VAL A O 1
ATOM 1775 N N . PRO A 1 225 ? 4.93 -6.438 3.812 1 97.38 225 PRO A N 1
ATOM 1776 C CA . PRO A 1 225 ? 5.203 -5.402 4.816 1 97.38 225 PRO A CA 1
ATOM 1777 C C . PRO A 1 225 ? 6.332 -5.789 5.766 1 97.38 225 PRO A C 1
ATOM 1779 O O . PRO A 1 225 ? 6.324 -6.887 6.328 1 97.38 225 PRO A O 1
ATOM 1782 N N . GLY A 1 226 ? 7.34 -4.895 5.891 1 96.44 226 GLY A N 1
ATOM 1783 C CA . GLY A 1 226 ? 8.344 -4.953 6.938 1 96.44 226 GLY A CA 1
ATOM 1784 C C . GLY A 1 226 ? 9.445 -5.961 6.656 1 96.44 226 GLY A C 1
ATOM 1785 O O . GLY A 1 226 ? 10.312 -6.191 7.496 1 96.44 226 GLY A O 1
ATOM 1786 N N . ILE A 1 227 ? 9.477 -6.547 5.535 1 96.62 227 ILE A N 1
ATOM 1787 C CA . ILE A 1 227 ? 10.359 -7.695 5.336 1 96.62 227 ILE A CA 1
ATOM 1788 C C . ILE A 1 227 ? 11.742 -7.215 4.891 1 96.62 227 ILE A C 1
ATOM 1790 O O . ILE A 1 227 ? 12.727 -7.941 5.023 1 96.62 227 ILE A O 1
ATOM 1794 N N . HIS A 1 228 ? 11.789 -6.035 4.355 1 96.31 228 HIS A N 1
ATOM 1795 C CA . HIS A 1 228 ? 12.992 -5.555 3.684 1 96.31 228 HIS A CA 1
ATOM 1796 C C . HIS A 1 228 ? 14.164 -5.441 4.66 1 96.31 228 HIS A C 1
ATOM 1798 O O . HIS A 1 228 ? 15.32 -5.57 4.262 1 96.31 228 HIS A O 1
ATOM 1804 N N . GLN A 1 229 ? 13.93 -5.277 5.961 1 94.31 229 GLN A N 1
ATOM 1805 C CA . GLN A 1 229 ? 14.992 -5.172 6.949 1 94.31 229 GLN A CA 1
ATOM 1806 C C . GLN A 1 229 ? 15.641 -6.527 7.207 1 94.31 229 GLN A C 1
ATOM 1808 O O . GLN A 1 229 ? 16.734 -6.602 7.766 1 94.31 229 GLN A O 1
ATOM 1813 N N . TYR A 1 230 ? 15.031 -7.574 6.777 1 96.06 230 TYR A N 1
ATOM 1814 C CA . TYR A 1 230 ? 15.516 -8.914 7.094 1 96.06 230 TYR A CA 1
ATOM 1815 C C . TYR A 1 230 ? 16.031 -9.617 5.844 1 96.06 230 TYR A C 1
ATOM 1817 O O . TYR A 1 230 ? 16.781 -10.586 5.934 1 96.06 230 TYR A O 1
ATOM 1825 N N . GLY A 1 231 ? 15.562 -9.203 4.777 1 96.5 231 GLY A N 1
ATOM 1826 C CA . GLY A 1 231 ? 15.914 -9.836 3.518 1 96.5 231 GLY A CA 1
ATOM 1827 C C . GLY A 1 231 ? 15.18 -9.234 2.328 1 96.5 231 GLY A C 1
ATOM 1828 O O . GLY A 1 231 ? 14.547 -8.188 2.445 1 96.5 231 GLY A O 1
ATOM 1829 N N . ASP A 1 232 ? 15.375 -9.828 1.179 1 97.56 232 ASP A N 1
ATOM 1830 C CA . ASP A 1 232 ? 14.766 -9.422 -0.083 1 97.56 232 ASP A CA 1
ATOM 1831 C C . ASP A 1 232 ? 14.125 -10.609 -0.792 1 97.56 232 ASP A C 1
ATOM 1833 O O . ASP A 1 232 ? 14.094 -11.719 -0.252 1 97.56 232 ASP A O 1
ATOM 1837 N N . THR A 1 233 ? 13.508 -10.406 -1.97 1 97.88 233 THR A N 1
ATOM 1838 C CA . THR A 1 233 ? 12.711 -11.414 -2.666 1 97.88 233 THR A CA 1
ATOM 1839 C C . THR A 1 233 ? 13.555 -12.648 -2.98 1 97.88 233 THR A C 1
ATOM 1841 O O . THR A 1 233 ? 13.055 -13.773 -2.936 1 97.88 233 THR A O 1
ATOM 1844 N N . PRO A 1 234 ? 14.875 -12.508 -3.299 1 98.19 234 PRO A N 1
ATOM 1845 C CA . PRO A 1 234 ? 15.656 -13.727 -3.525 1 98.19 234 PRO A CA 1
ATOM 1846 C C . PRO A 1 234 ? 15.758 -14.602 -2.277 1 98.19 234 PRO A C 1
ATOM 1848 O O . PRO A 1 234 ? 15.852 -15.828 -2.385 1 98.19 234 PRO A O 1
ATOM 1851 N N . ASP A 1 235 ? 15.75 -13.969 -1.131 1 98.19 235 ASP A N 1
ATOM 1852 C CA . ASP A 1 235 ? 15.781 -14.734 0.112 1 98.19 235 ASP A CA 1
ATOM 1853 C C . ASP A 1 235 ? 14.508 -15.562 0.279 1 98.19 235 ASP A C 1
ATOM 1855 O O . ASP A 1 235 ? 14.531 -16.641 0.869 1 98.19 235 ASP A O 1
ATOM 1859 N N . ILE A 1 236 ? 13.375 -15.062 -0.194 1 98.25 236 ILE A N 1
ATOM 1860 C CA . ILE A 1 236 ? 12.117 -15.797 -0.151 1 98.25 236 ILE A CA 1
ATOM 1861 C C . ILE A 1 236 ? 12.195 -17.016 -1.073 1 98.25 236 ILE A C 1
ATOM 1863 O O . ILE A 1 236 ? 11.891 -18.125 -0.66 1 98.25 236 ILE A O 1
ATOM 1867 N N . ALA A 1 237 ? 12.633 -16.766 -2.301 1 98.38 237 ALA A N 1
ATOM 1868 C CA . ALA A 1 237 ? 12.773 -17.859 -3.254 1 98.38 237 ALA A CA 1
ATOM 1869 C C . ALA A 1 237 ? 13.734 -18.922 -2.734 1 98.38 237 ALA A C 1
ATOM 1871 O O . ALA A 1 237 ? 13.539 -20.125 -2.967 1 98.38 237 ALA A O 1
ATOM 1872 N N . ALA A 1 238 ? 14.742 -18.484 -2.023 1 98.25 238 ALA A N 1
ATOM 1873 C CA . ALA A 1 238 ? 15.766 -19.391 -1.5 1 98.25 238 ALA A CA 1
ATOM 1874 C C . ALA A 1 238 ? 15.172 -20.375 -0.494 1 98.25 238 ALA A C 1
ATOM 1876 O O . ALA A 1 238 ? 15.695 -21.469 -0.311 1 98.25 238 ALA A O 1
ATOM 1877 N N . LEU A 1 239 ? 14.117 -20.016 0.122 1 98 239 LEU A N 1
ATOM 1878 C CA . LEU A 1 239 ? 13.469 -20.875 1.12 1 98 239 LEU A CA 1
ATOM 1879 C C . LEU A 1 239 ? 12.844 -22.094 0.468 1 98 239 LEU A C 1
ATOM 1881 O O . LEU A 1 239 ? 12.469 -23.047 1.157 1 98 239 LEU A O 1
ATOM 1885 N N . ILE A 1 240 ? 12.75 -22.141 -0.859 1 98.38 240 ILE A N 1
ATOM 1886 C CA . ILE A 1 240 ? 12.172 -23.266 -1.586 1 98.38 240 ILE A CA 1
ATOM 1887 C C . ILE A 1 240 ? 13.125 -24.453 -1.528 1 98.38 240 ILE A C 1
ATOM 1889 O O . ILE A 1 240 ? 12.695 -25.609 -1.589 1 98.38 240 ILE A O 1
ATOM 1893 N N . ALA A 1 241 ? 14.406 -24.219 -1.365 1 97.94 241 ALA A N 1
ATOM 1894 C CA . ALA A 1 241 ? 15.414 -25.266 -1.267 1 97.94 241 ALA A CA 1
ATOM 1895 C C . ALA A 1 241 ? 15.031 -26.297 -0.199 1 97.94 241 ALA A C 1
ATOM 1897 O O . ALA A 1 241 ? 14.57 -25.922 0.885 1 97.94 241 ALA A O 1
ATOM 1898 N N . PRO A 1 242 ? 15.148 -27.625 -0.492 1 98.25 242 PRO A N 1
ATOM 1899 C CA . PRO A 1 242 ? 15.906 -28.203 -1.606 1 98.25 242 PRO A CA 1
ATOM 1900 C C . PRO A 1 242 ? 15.008 -28.672 -2.746 1 98.25 242 PRO A C 1
ATOM 1902 O O . PRO A 1 242 ? 15.438 -29.469 -3.582 1 98.25 242 PRO A O 1
ATOM 1905 N N . ARG A 1 243 ? 13.766 -28.266 -2.84 1 98.5 243 ARG A N 1
ATOM 1906 C CA . ARG A 1 243 ? 12.883 -28.688 -3.92 1 98.5 243 ARG A CA 1
ATOM 1907 C C . ARG A 1 243 ? 13.297 -28.062 -5.246 1 98.5 243 ARG A C 1
ATOM 1909 O O . ARG A 1 243 ? 13.82 -26.953 -5.273 1 98.5 243 ARG A O 1
ATOM 1916 N N . PRO A 1 244 ? 13.031 -28.688 -6.371 1 98.88 244 PRO A N 1
ATOM 1917 C CA . PRO A 1 244 ? 13.445 -28.203 -7.688 1 98.88 244 PRO A CA 1
ATOM 1918 C C . PRO A 1 244 ? 12.828 -26.844 -8.031 1 98.88 244 PRO A C 1
ATOM 1920 O O . PRO A 1 244 ? 11.602 -26.688 -7.98 1 98.88 244 PRO A O 1
ATOM 1923 N N . LEU A 1 245 ? 13.664 -25.875 -8.406 1 98.88 245 LEU A N 1
ATOM 1924 C CA . LEU A 1 245 ? 13.273 -24.547 -8.844 1 98.88 245 LEU A CA 1
ATOM 1925 C C . LEU A 1 245 ? 14.055 -24.125 -10.086 1 98.88 245 LEU A C 1
ATOM 1927 O O . LEU A 1 245 ? 15.289 -24.203 -10.102 1 98.88 245 LEU A O 1
ATOM 1931 N N . HIS A 1 246 ? 13.352 -23.781 -11.109 1 98.94 246 HIS A N 1
ATOM 1932 C CA . HIS A 1 246 ? 13.953 -23.172 -12.289 1 98.94 246 HIS A CA 1
ATOM 1933 C C . HIS A 1 246 ? 13.445 -21.75 -12.508 1 98.94 246 HIS A C 1
ATOM 1935 O O . HIS A 1 246 ? 12.242 -21.5 -12.375 1 98.94 246 HIS A O 1
ATOM 1941 N N . MET A 1 247 ? 14.328 -20.844 -12.852 1 98.88 247 MET A N 1
ATOM 1942 C CA . MET A 1 247 ? 13.953 -19.453 -13.086 1 98.88 247 MET A CA 1
ATOM 1943 C C . MET A 1 247 ? 14.516 -18.953 -14.414 1 98.88 247 MET A C 1
ATOM 1945 O O . MET A 1 247 ? 15.711 -19.094 -14.672 1 98.88 247 MET A O 1
ATOM 1949 N N . ASN A 1 248 ? 13.648 -18.391 -15.242 1 98.88 248 ASN A N 1
ATOM 1950 C CA . ASN A 1 248 ? 14.047 -17.766 -16.5 1 98.88 248 ASN A CA 1
ATOM 1951 C C . ASN A 1 248 ? 14.008 -16.234 -16.406 1 98.88 248 ASN A C 1
ATOM 1953 O O . ASN A 1 248 ? 13.102 -15.672 -15.781 1 98.88 248 ASN A O 1
ATOM 1957 N N . PHE A 1 249 ? 15.008 -15.609 -17.125 1 98.56 249 PHE A N 1
ATOM 1958 C CA . PHE A 1 249 ? 15.039 -14.156 -17.141 1 98.56 249 PHE A CA 1
ATOM 1959 C C . PHE A 1 249 ? 15.461 -13.648 -18.516 1 98.56 249 PHE A C 1
ATOM 1961 O O . PHE A 1 249 ? 16.219 -14.312 -19.234 1 98.56 249 PHE A O 1
ATOM 1968 N N . GLY A 1 250 ? 14.867 -12.516 -18.891 1 98.25 250 GLY A N 1
ATOM 1969 C CA . GLY A 1 250 ? 15.461 -11.734 -19.969 1 98.25 250 GLY A CA 1
ATOM 1970 C C . GLY A 1 250 ? 16.5 -10.734 -19.484 1 98.25 250 GLY A C 1
ATOM 1971 O O . GLY A 1 250 ? 16.281 -10.047 -18.484 1 98.25 250 GLY A O 1
ATOM 1972 N N . GLU A 1 251 ? 17.531 -10.633 -20.234 1 97.88 251 GLU A N 1
ATOM 1973 C CA . GLU A 1 251 ? 18.625 -9.75 -19.844 1 97.88 251 GLU A CA 1
ATOM 1974 C C . GLU A 1 251 ? 18.156 -8.305 -19.719 1 97.88 251 GLU A C 1
ATOM 1976 O O . GLU A 1 251 ? 18.625 -7.559 -18.859 1 97.88 251 GLU A O 1
ATOM 1981 N N . HIS A 1 252 ? 17.234 -7.91 -20.547 1 97.19 252 HIS A N 1
ATOM 1982 C CA . HIS A 1 252 ? 16.812 -6.52 -20.625 1 97.19 252 HIS A CA 1
ATOM 1983 C C . HIS A 1 252 ? 15.422 -6.332 -20 1 97.19 252 HIS A C 1
ATOM 1985 O O . HIS A 1 252 ? 14.727 -5.367 -20.328 1 97.19 252 HIS A O 1
ATOM 1991 N N . ASP A 1 253 ? 15.039 -7.328 -19.219 1 96.12 253 ASP A N 1
ATOM 1992 C CA . ASP A 1 253 ? 13.773 -7.18 -18.5 1 96.12 253 ASP A CA 1
ATOM 1993 C C . ASP A 1 253 ? 13.844 -6.035 -17.5 1 96.12 253 ASP A C 1
ATOM 1995 O O . ASP A 1 253 ? 14.523 -6.145 -16.469 1 96.12 253 ASP A O 1
ATOM 1999 N N . SER A 1 254 ? 13.078 -5 -17.688 1 92 254 SER A N 1
ATOM 2000 C CA . SER A 1 254 ? 13.148 -3.805 -16.859 1 92 254 SER A CA 1
ATOM 2001 C C . SER A 1 254 ? 12.516 -4.047 -15.492 1 92 254 SER A C 1
ATOM 2003 O O . SER A 1 254 ? 12.805 -3.32 -14.531 1 92 254 SER A O 1
ATOM 2005 N N . GLY A 1 255 ? 11.648 -5.066 -15.367 1 93.94 255 GLY A N 1
ATOM 2006 C CA . GLY A 1 255 ? 11.031 -5.375 -14.094 1 93.94 255 GLY A CA 1
ATOM 2007 C C . GLY A 1 255 ? 11.938 -6.145 -13.156 1 93.94 255 GLY A C 1
ATOM 2008 O O . GLY A 1 255 ? 11.672 -6.227 -11.953 1 93.94 255 GLY A O 1
ATOM 2009 N N . SER A 1 256 ? 12.945 -6.695 -13.688 1 95.62 256 SER A N 1
ATOM 2010 C CA . SER A 1 256 ? 13.984 -7.41 -12.953 1 95.62 256 SER A CA 1
ATOM 2011 C C . SER A 1 256 ? 15.375 -7.02 -13.438 1 95.62 256 SER A C 1
ATOM 2013 O O . SER A 1 256 ? 16.016 -7.762 -14.188 1 95.62 256 SER A O 1
ATOM 2015 N N . PRO A 1 257 ? 15.844 -5.875 -12.938 1 94.88 257 PRO A N 1
ATOM 2016 C CA . PRO A 1 257 ? 17.156 -5.438 -13.422 1 94.88 257 PRO A CA 1
ATOM 2017 C C . PRO A 1 257 ? 18.219 -6.523 -13.297 1 94.88 257 PRO A C 1
ATOM 2019 O O . PRO A 1 257 ? 18.344 -7.156 -12.242 1 94.88 257 PRO A O 1
ATOM 2022 N N . ILE A 1 258 ? 18.984 -6.66 -14.312 1 96.38 258 ILE A N 1
ATOM 2023 C CA . ILE A 1 258 ? 19.797 -7.859 -14.516 1 96.38 258 ILE A CA 1
ATOM 2024 C C . ILE A 1 258 ? 20.844 -7.973 -13.406 1 96.38 258 ILE A C 1
ATOM 2026 O O . ILE A 1 258 ? 21.172 -9.078 -12.977 1 96.38 258 ILE A O 1
ATOM 2030 N N . ASP A 1 259 ? 21.406 -6.84 -12.969 1 96.31 259 ASP A N 1
ATOM 2031 C CA . ASP A 1 259 ? 22.375 -6.887 -11.883 1 96.31 259 ASP A CA 1
ATOM 2032 C C . ASP A 1 259 ? 21.75 -7.434 -10.609 1 96.31 259 ASP A C 1
ATOM 2034 O O . ASP A 1 259 ? 22.391 -8.18 -9.859 1 96.31 259 ASP A O 1
ATOM 2038 N N . GLU A 1 260 ? 20.547 -7.012 -10.344 1 96.19 260 GLU A N 1
ATOM 2039 C CA . GLU A 1 260 ? 19.812 -7.516 -9.18 1 96.19 260 GLU A CA 1
ATOM 2040 C C . GLU A 1 260 ? 19.484 -9 -9.336 1 96.19 260 GLU A C 1
ATOM 2042 O O . GLU A 1 260 ? 19.5 -9.75 -8.367 1 96.19 260 GLU A O 1
ATOM 2047 N N . VAL A 1 261 ? 19.109 -9.383 -10.539 1 97.06 261 VAL A N 1
ATOM 2048 C CA . VAL A 1 261 ? 18.844 -10.789 -10.828 1 97.06 261 VAL A CA 1
ATOM 2049 C C . VAL A 1 261 ? 20.078 -11.633 -10.523 1 97.06 261 VAL A C 1
ATOM 2051 O O . VAL A 1 261 ? 19.984 -12.656 -9.852 1 97.06 261 VAL A O 1
ATOM 2054 N N . ARG A 1 262 ? 21.203 -11.211 -11 1 98 262 ARG A N 1
ATOM 2055 C CA . ARG A 1 262 ? 22.453 -11.953 -10.805 1 98 262 ARG A CA 1
ATOM 2056 C C . ARG A 1 262 ? 22.781 -12.07 -9.328 1 98 262 ARG A C 1
ATOM 2058 O O . ARG A 1 262 ? 23.188 -13.133 -8.859 1 98 262 ARG A O 1
ATOM 2065 N N . ARG A 1 263 ? 22.625 -11.008 -8.609 1 97.75 263 ARG A N 1
ATOM 2066 C CA . ARG A 1 263 ? 22.844 -11.062 -7.168 1 97.75 263 ARG A CA 1
ATOM 2067 C C . ARG A 1 263 ? 21.844 -12 -6.5 1 97.75 263 ARG A C 1
ATOM 2069 O O . ARG A 1 263 ? 22.219 -12.758 -5.598 1 97.75 263 ARG A O 1
ATOM 2076 N N . GLY A 1 264 ? 20.594 -11.906 -6.902 1 98.12 264 GLY A N 1
ATOM 2077 C CA . GLY A 1 264 ? 19.578 -12.789 -6.379 1 98.12 264 GLY A CA 1
ATOM 2078 C C . GLY A 1 264 ? 19.859 -14.258 -6.645 1 98.12 264 GLY A C 1
ATOM 2079 O O . GLY A 1 264 ? 19.672 -15.102 -5.77 1 98.12 264 GLY A O 1
ATOM 2080 N N . ILE A 1 265 ? 20.328 -14.547 -7.855 1 98.31 265 ILE A N 1
ATOM 2081 C CA . ILE A 1 265 ? 20.672 -15.906 -8.242 1 98.31 265 ILE A CA 1
ATOM 2082 C C . ILE A 1 265 ? 21.766 -16.453 -7.312 1 98.31 265 ILE A C 1
ATOM 2084 O O . ILE A 1 265 ? 21.719 -17.609 -6.914 1 98.31 265 ILE A O 1
ATOM 2088 N N . GLN A 1 266 ? 22.703 -15.617 -6.988 1 98.5 266 GLN A N 1
ATOM 2089 C CA . GLN A 1 266 ? 23.766 -16.031 -6.066 1 98.5 266 GLN A CA 1
ATOM 2090 C C . GLN A 1 266 ? 23.188 -16.391 -4.699 1 98.5 266 GLN A C 1
ATOM 2092 O O . GLN A 1 266 ? 23.578 -17.391 -4.094 1 98.5 266 GLN A O 1
ATOM 2097 N N . THR A 1 267 ? 22.297 -15.609 -4.23 1 98.25 267 THR A N 1
ATOM 2098 C CA . THR A 1 267 ? 21.641 -15.867 -2.953 1 98.25 267 THR A CA 1
ATOM 2099 C C . THR A 1 267 ? 20.906 -17.203 -2.977 1 98.25 267 THR A C 1
ATOM 2101 O O . THR A 1 267 ? 21.062 -18.016 -2.055 1 98.25 267 THR A O 1
ATOM 2104 N N . ILE A 1 268 ? 20.156 -17.484 -4.027 1 98.69 268 ILE A N 1
ATOM 2105 C CA . ILE A 1 268 ? 19.375 -18.719 -4.148 1 98.69 268 ILE A CA 1
ATOM 2106 C C . ILE A 1 268 ? 20.312 -19.906 -4.312 1 98.69 268 ILE A C 1
ATOM 2108 O O . ILE A 1 268 ? 20.125 -20.938 -3.66 1 98.69 268 ILE A O 1
ATOM 2112 N N . THR A 1 269 ? 21.328 -19.734 -5.145 1 98.69 269 THR A N 1
ATOM 2113 C CA . THR A 1 269 ? 22.297 -20.797 -5.367 1 98.69 269 THR A CA 1
ATOM 2114 C C . THR A 1 269 ? 22.953 -21.219 -4.051 1 98.69 269 THR A C 1
ATOM 2116 O O . THR A 1 269 ? 23.109 -22.406 -3.783 1 98.69 269 THR A O 1
ATOM 2119 N N . ALA A 1 270 ? 23.328 -20.281 -3.27 1 98.5 270 ALA A N 1
ATOM 2120 C CA . ALA A 1 270 ? 23.969 -20.562 -1.991 1 98.5 270 ALA A CA 1
ATOM 2121 C C . ALA A 1 270 ? 23.078 -21.391 -1.089 1 98.5 270 ALA A C 1
ATOM 2123 O O . ALA A 1 270 ? 23.547 -22.297 -0.387 1 98.5 270 ALA A O 1
ATOM 2124 N N . ALA A 1 271 ? 21.812 -21.109 -1.066 1 97.94 271 ALA A N 1
ATOM 2125 C CA . ALA A 1 271 ? 20.875 -21.859 -0.247 1 97.94 271 ALA A CA 1
ATOM 2126 C C . ALA A 1 271 ? 20.797 -23.328 -0.692 1 97.94 271 ALA A C 1
ATOM 2128 O O . ALA A 1 271 ? 20.828 -24.234 0.139 1 97.94 271 ALA A O 1
ATOM 2129 N N . TYR A 1 272 ? 20.703 -23.516 -1.968 1 98.5 272 TYR A N 1
ATOM 2130 C CA . TYR A 1 272 ? 20.625 -24.875 -2.496 1 98.5 272 TYR A CA 1
ATOM 2131 C C . TYR A 1 272 ? 21.922 -25.641 -2.244 1 98.5 272 TYR A C 1
ATOM 2133 O O . TYR A 1 272 ? 21.891 -26.812 -1.9 1 98.5 272 TYR A O 1
ATOM 2141 N N . GLN A 1 273 ? 23.016 -24.969 -2.436 1 98.44 273 GLN A N 1
ATOM 2142 C CA . GLN A 1 273 ? 24.312 -25.594 -2.156 1 98.44 273 GLN A CA 1
ATOM 2143 C C . GLN A 1 273 ? 24.438 -25.969 -0.684 1 98.44 273 GLN A C 1
ATOM 2145 O O . GLN A 1 273 ? 24.938 -27.047 -0.353 1 98.44 273 GLN A O 1
ATOM 2150 N N . GLY A 1 274 ? 23.969 -25.125 0.13 1 97.81 274 GLY A N 1
ATOM 2151 C CA . GLY A 1 274 ? 24.031 -25.359 1.563 1 97.81 274 GLY A CA 1
ATOM 2152 C C . GLY A 1 274 ? 23.25 -26.594 1.992 1 97.81 274 GLY A C 1
ATOM 2153 O O . GLY A 1 274 ? 23.562 -27.203 3.01 1 97.81 274 GLY A O 1
ATOM 2154 N N . MET A 1 275 ? 22.297 -26.953 1.204 1 97.44 275 MET A N 1
ATOM 2155 C CA . MET A 1 275 ? 21.484 -28.125 1.521 1 97.44 275 MET A CA 1
ATOM 2156 C C . MET A 1 275 ? 21.891 -29.328 0.679 1 97.44 275 MET A C 1
ATOM 2158 O O . MET A 1 275 ? 21.156 -30.312 0.599 1 97.44 275 MET A O 1
ATOM 2162 N N . HIS A 1 276 ? 22.953 -29.219 -0.01 1 98.06 276 HIS A N 1
ATOM 2163 C CA . HIS A 1 276 ? 23.5 -30.25 -0.868 1 98.06 276 HIS A CA 1
ATOM 2164 C C . HIS A 1 276 ? 22.531 -30.625 -1.982 1 98.06 276 HIS A C 1
ATOM 2166 O O . HIS A 1 276 ? 22.359 -31.797 -2.295 1 98.06 276 HIS A O 1
ATOM 2172 N N . ALA A 1 277 ? 21.844 -29.594 -2.521 1 98.38 277 ALA A N 1
ATOM 2173 C CA . ALA A 1 277 ? 20.844 -29.797 -3.562 1 98.38 277 ALA A CA 1
ATOM 2174 C C . ALA A 1 277 ? 21.109 -28.875 -4.758 1 98.38 277 ALA A C 1
ATOM 2176 O O . ALA A 1 277 ? 20.172 -28.328 -5.344 1 98.38 277 ALA A O 1
ATOM 2177 N N . ALA A 1 278 ? 22.359 -28.703 -5.074 1 98 278 ALA A N 1
ATOM 2178 C CA . ALA A 1 278 ? 22.766 -27.797 -6.148 1 98 278 ALA A CA 1
ATOM 2179 C C . ALA A 1 278 ? 22.109 -28.188 -7.469 1 98 278 ALA A C 1
ATOM 2181 O O . ALA A 1 278 ? 21.797 -27.328 -8.297 1 98 278 ALA A O 1
ATOM 2182 N N . ASP A 1 279 ? 21.844 -29.406 -7.594 1 97.81 279 ASP A N 1
ATOM 2183 C CA . ASP A 1 279 ? 21.297 -29.922 -8.844 1 97.81 279 ASP A CA 1
ATOM 2184 C C . ASP A 1 279 ? 19.781 -29.672 -8.914 1 97.81 279 ASP A C 1
ATOM 2186 O O . ASP A 1 279 ? 19.156 -29.922 -9.945 1 97.81 279 ASP A O 1
ATOM 2190 N N . LYS A 1 280 ? 19.188 -29.094 -7.852 1 98.62 280 LYS A N 1
ATOM 2191 C CA . LYS A 1 280 ? 17.75 -28.859 -7.781 1 98.62 280 LYS A CA 1
ATOM 2192 C C . LYS A 1 280 ? 17.422 -27.391 -8.039 1 98.62 280 LYS A C 1
ATOM 2194 O O . LYS A 1 280 ? 16.266 -27 -7.945 1 98.62 280 LYS A O 1
ATOM 2199 N N . PHE A 1 281 ? 18.422 -26.562 -8.367 1 98.75 281 PHE A N 1
ATOM 2200 C CA . PHE A 1 281 ? 18.203 -25.188 -8.797 1 98.75 281 PHE A CA 1
ATOM 2201 C C . PHE A 1 281 ? 18.844 -24.938 -10.148 1 98.75 281 PHE A C 1
ATOM 2203 O O . PHE A 1 281 ? 20 -25.312 -10.367 1 98.75 281 PHE A O 1
ATOM 2210 N N . SER A 1 282 ? 18.109 -24.375 -10.992 1 98.75 282 SER A N 1
ATOM 2211 C CA . SER A 1 282 ? 18.641 -23.953 -12.289 1 98.75 282 SER A CA 1
ATOM 2212 C C . SER A 1 282 ? 18.094 -22.578 -12.688 1 98.75 282 SER A C 1
ATOM 2214 O O . SER A 1 282 ? 17.031 -22.172 -12.203 1 98.75 282 SER A O 1
ATOM 2216 N N . TYR A 1 283 ? 18.812 -21.875 -13.477 1 98.75 283 TYR A N 1
ATOM 2217 C CA . TYR A 1 283 ? 18.359 -20.594 -14.016 1 98.75 283 TYR A CA 1
ATOM 2218 C C . TYR A 1 283 ? 18.844 -20.406 -15.453 1 98.75 283 TYR A C 1
ATOM 2220 O O . TYR A 1 283 ? 19.75 -21.109 -15.906 1 98.75 283 TYR A O 1
ATOM 2228 N N . TYR A 1 284 ? 18.188 -19.484 -16.125 1 98.81 284 TYR A N 1
ATOM 2229 C CA . TYR A 1 284 ? 18.547 -19.125 -17.484 1 98.81 284 TYR A CA 1
ATOM 2230 C C . TYR A 1 284 ? 18.328 -17.641 -17.734 1 98.81 284 TYR A C 1
ATOM 2232 O O . TYR A 1 284 ? 17.234 -17.125 -17.5 1 98.81 284 TYR A O 1
ATOM 2240 N N . ILE A 1 285 ? 19.344 -16.938 -18.125 1 98.62 285 ILE A N 1
ATOM 2241 C CA . ILE A 1 285 ? 19.266 -15.539 -18.578 1 98.62 285 ILE A CA 1
ATOM 2242 C C . ILE A 1 285 ? 19.453 -15.469 -20.094 1 98.62 285 ILE A C 1
ATOM 2244 O O . ILE A 1 285 ? 20.516 -15.805 -20.609 1 98.62 285 ILE A O 1
ATOM 2248 N N . GLU A 1 286 ? 18.391 -15.078 -20.734 1 98.62 286 GLU A N 1
ATOM 2249 C CA . GLU A 1 286 ? 18.484 -14.984 -22.188 1 98.62 286 GLU A CA 1
ATOM 2250 C C . GLU A 1 286 ? 19.047 -13.633 -22.609 1 98.62 286 GLU A C 1
ATOM 2252 O O . GLU A 1 286 ? 18.438 -12.594 -22.375 1 98.62 286 GLU A O 1
ATOM 2257 N N . GLU A 1 287 ? 20.141 -13.672 -23.281 1 97.81 287 GLU A N 1
ATOM 2258 C CA . GLU A 1 287 ? 20.812 -12.461 -23.75 1 97.81 287 GLU A CA 1
ATOM 2259 C C . GLU A 1 287 ? 19.953 -11.727 -24.781 1 97.81 287 GLU A C 1
ATOM 2261 O O . GLU A 1 287 ? 19.375 -12.352 -25.672 1 97.81 287 GLU A O 1
ATOM 2266 N N . GLY A 1 288 ? 19.875 -10.438 -24.578 1 97.19 288 GLY A N 1
ATOM 2267 C CA . GLY A 1 288 ? 19.219 -9.586 -25.562 1 97.19 288 GLY A CA 1
ATOM 2268 C C . GLY A 1 288 ? 17.719 -9.586 -25.453 1 97.19 288 GLY A C 1
ATOM 2269 O O . GLY A 1 288 ? 17.031 -8.789 -26.109 1 97.19 288 GLY A O 1
ATOM 2270 N N . SER A 1 289 ? 17.172 -10.453 -24.625 1 97.31 289 SER A N 1
ATOM 2271 C CA . SER A 1 289 ? 15.727 -10.555 -24.5 1 97.31 289 SER A CA 1
ATOM 2272 C C . SER A 1 289 ? 15.203 -9.68 -23.375 1 97.31 289 SER A C 1
ATOM 2274 O O . SER A 1 289 ? 15.953 -9.32 -22.453 1 97.31 289 SER A O 1
ATOM 2276 N N . GLY A 1 290 ? 13.961 -9.297 -23.547 1 97.25 290 GLY A N 1
ATOM 2277 C CA . GLY A 1 290 ? 13.289 -8.516 -22.516 1 97.25 290 GLY A CA 1
ATOM 2278 C C . GLY A 1 290 ? 12.336 -9.344 -21.672 1 97.25 290 GLY A C 1
ATOM 2279 O O . GLY A 1 290 ? 12.68 -10.453 -21.25 1 97.25 290 GLY A O 1
ATOM 2280 N N . HIS A 1 291 ? 11.227 -8.766 -21.312 1 96.81 291 HIS A N 1
ATOM 2281 C CA . HIS A 1 291 ? 10.188 -9.398 -20.5 1 96.81 291 HIS A CA 1
ATOM 2282 C C . HIS A 1 291 ? 9.297 -10.297 -21.359 1 96.81 291 HIS A C 1
ATOM 2284 O O . HIS A 1 291 ? 8.195 -9.898 -21.75 1 96.81 291 HIS A O 1
ATOM 2290 N N . VAL A 1 292 ? 9.844 -11.562 -21.625 1 97.38 292 VAL A N 1
ATOM 2291 C CA . VAL A 1 292 ? 9.148 -12.438 -22.578 1 97.38 292 VAL A CA 1
ATOM 2292 C C . VAL A 1 292 ? 9.219 -13.883 -22.094 1 97.38 292 VAL A C 1
ATOM 2294 O O . VAL A 1 292 ? 9.883 -14.18 -21.094 1 97.38 292 VAL A O 1
ATOM 2297 N N . LEU A 1 293 ? 8.438 -14.766 -22.703 1 98.38 293 LEU A N 1
ATOM 2298 C CA . LEU A 1 293 ? 8.633 -16.203 -22.719 1 98.38 293 LEU A CA 1
ATOM 2299 C C . LEU A 1 293 ? 9.117 -16.688 -24.094 1 98.38 293 LEU A C 1
ATOM 2301 O O . LEU A 1 293 ? 8.305 -16.969 -24.969 1 98.38 293 LEU A O 1
ATOM 2305 N N . SER A 1 294 ? 10.383 -16.75 -24.234 1 98.12 294 SER A N 1
ATOM 2306 C CA . SER A 1 294 ? 10.938 -17.188 -25.516 1 98.12 294 SER A CA 1
ATOM 2307 C C . SER A 1 294 ? 10.82 -18.688 -25.688 1 98.12 294 SER A C 1
ATOM 2309 O O . SER A 1 294 ? 10.516 -19.406 -24.734 1 98.12 294 SER A O 1
ATOM 2311 N N . ASP A 1 295 ? 11.055 -19.156 -26.922 1 98.12 295 ASP A N 1
ATOM 2312 C CA . ASP A 1 295 ? 11.039 -20.594 -27.203 1 98.12 295 ASP A CA 1
ATOM 2313 C C . ASP A 1 295 ? 12.055 -21.328 -26.344 1 98.12 295 ASP A C 1
ATOM 2315 O O . ASP A 1 295 ? 11.781 -22.438 -25.859 1 98.12 295 ASP A O 1
ATOM 2319 N N . GLU A 1 296 ? 13.164 -20.719 -26.172 1 98.62 296 GLU A N 1
ATOM 2320 C CA . GLU A 1 296 ? 14.203 -21.344 -25.359 1 98.62 296 GLU A CA 1
ATOM 2321 C C . GLU A 1 296 ? 13.789 -21.422 -23.891 1 98.62 296 GLU A C 1
ATOM 2323 O O . GLU A 1 296 ? 13.984 -22.453 -23.234 1 98.62 296 GLU A O 1
ATOM 2328 N N . MET A 1 297 ? 13.281 -20.375 -23.359 1 98.75 297 MET A N 1
ATOM 2329 C CA . MET A 1 297 ? 12.781 -20.359 -22 1 98.75 297 MET A CA 1
ATOM 2330 C C . MET A 1 297 ? 11.727 -21.438 -21.797 1 98.75 297 MET A C 1
ATOM 2332 O O . MET A 1 297 ? 11.734 -22.156 -20.781 1 98.75 297 MET A O 1
ATOM 2336 N N . TRP A 1 298 ? 10.828 -21.547 -22.75 1 98.75 298 TRP A N 1
ATOM 2337 C CA . TRP A 1 298 ? 9.758 -22.531 -22.656 1 98.75 298 TRP A CA 1
ATOM 2338 C C . TRP A 1 298 ? 10.32 -23.953 -22.734 1 98.75 298 TRP A C 1
ATOM 2340 O O . TRP A 1 298 ? 9.867 -24.844 -22 1 98.75 298 TRP A O 1
ATOM 2350 N N . ALA A 1 299 ? 11.258 -24.172 -23.609 1 98.75 299 ALA A N 1
ATOM 2351 C CA . ALA A 1 299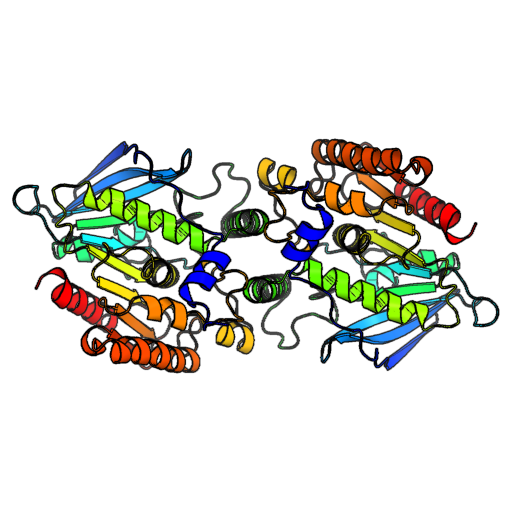 ? 11.898 -25.484 -23.703 1 98.75 299 ALA A CA 1
ATOM 2352 C C . ALA A 1 299 ? 12.531 -25.891 -22.375 1 98.75 299 ALA A C 1
ATOM 2354 O O . ALA A 1 299 ? 12.43 -27.047 -21.969 1 98.75 299 ALA A O 1
ATOM 2355 N N . ARG A 1 300 ? 13.148 -24.969 -21.734 1 98.75 300 ARG A N 1
ATOM 2356 C CA . ARG A 1 300 ? 13.773 -25.234 -20.453 1 98.75 300 ARG A CA 1
ATOM 2357 C C . ARG A 1 300 ? 12.727 -25.516 -19.375 1 98.75 300 ARG A C 1
ATOM 2359 O O . ARG A 1 300 ? 12.938 -26.359 -18.5 1 98.75 300 ARG A O 1
ATOM 2366 N N . THR A 1 301 ? 11.664 -24.781 -19.438 1 98.88 301 THR A N 1
ATOM 2367 C CA . THR A 1 301 ? 10.547 -25.016 -18.531 1 98.88 301 THR A CA 1
ATOM 2368 C C . THR A 1 301 ? 10.039 -26.453 -18.656 1 98.88 301 THR A C 1
ATOM 2370 O O . THR A 1 301 ? 9.93 -27.172 -17.656 1 98.88 301 THR A O 1
ATOM 2373 N N . LYS A 1 302 ? 9.766 -26.891 -19.875 1 98.44 302 LYS A N 1
ATOM 2374 C CA . LYS A 1 302 ? 9.25 -28.234 -20.125 1 98.44 302 LYS A CA 1
ATOM 2375 C C . LYS A 1 302 ? 10.258 -29.297 -19.688 1 98.44 302 LYS A C 1
ATOM 2377 O O . LYS A 1 302 ? 9.883 -30.281 -19.047 1 98.44 302 LYS A O 1
ATOM 2382 N N . ALA A 1 303 ? 11.484 -29.047 -20.016 1 98.5 303 ALA A N 1
ATOM 2383 C CA . ALA A 1 303 ? 12.531 -30 -19.641 1 98.5 303 ALA A CA 1
ATOM 2384 C C . ALA A 1 303 ? 12.625 -30.172 -18.141 1 98.5 303 ALA A C 1
ATOM 2386 O O . ALA A 1 303 ? 12.867 -31.266 -17.625 1 98.5 303 ALA A O 1
ATOM 2387 N N . TRP A 1 304 ? 12.508 -29.062 -17.438 1 98.81 304 TRP A N 1
ATOM 2388 C CA . TRP A 1 304 ? 12.602 -29.094 -15.992 1 98.81 304 TRP A CA 1
ATOM 2389 C C . TRP A 1 304 ? 11.445 -29.891 -15.391 1 98.81 304 TRP A C 1
ATOM 2391 O O . TRP A 1 304 ? 11.648 -30.719 -14.5 1 98.81 304 TRP A O 1
ATOM 2401 N N . PHE A 1 305 ? 10.203 -29.641 -15.844 1 98.75 305 PHE A N 1
ATOM 2402 C CA . PHE A 1 305 ? 9.047 -30.406 -15.367 1 98.75 305 PHE A CA 1
ATOM 2403 C C . PHE A 1 305 ? 9.195 -31.875 -15.719 1 98.75 305 PHE A C 1
ATOM 2405 O O . PHE A 1 305 ? 8.898 -32.75 -14.891 1 98.75 305 PHE A O 1
ATOM 2412 N N . ASP A 1 306 ? 9.664 -32.188 -16.891 1 97.31 306 ASP A N 1
ATOM 2413 C CA . ASP A 1 306 ? 9.852 -33.562 -17.312 1 97.31 306 ASP A CA 1
ATOM 2414 C C . ASP A 1 306 ? 10.844 -34.281 -16.391 1 97.31 306 ASP A C 1
ATOM 2416 O O . ASP A 1 306 ? 10.617 -35.438 -16 1 97.31 306 ASP A O 1
ATOM 2420 N N . LYS A 1 307 ? 11.875 -33.594 -16.125 1 97.81 307 LYS A N 1
ATOM 2421 C CA . LYS A 1 307 ? 12.938 -34.156 -15.312 1 97.81 307 LYS A CA 1
ATOM 2422 C C . LYS A 1 307 ? 12.438 -34.469 -13.898 1 97.81 307 LYS A C 1
ATOM 2424 O O . LYS A 1 307 ? 12.773 -35.5 -13.32 1 97.81 307 LYS A O 1
ATOM 2429 N N . HIS A 1 308 ? 11.633 -33.594 -13.344 1 98.12 308 HIS A N 1
ATOM 2430 C CA . HIS A 1 308 ? 11.383 -33.688 -11.906 1 98.12 308 HIS A CA 1
ATOM 2431 C C . HIS A 1 308 ? 9.977 -34.188 -11.617 1 98.12 308 HIS A C 1
ATOM 2433 O O . HIS A 1 308 ? 9.68 -34.594 -10.492 1 98.12 308 HIS A O 1
ATOM 2439 N N . LEU A 1 309 ? 9.047 -34.125 -12.625 1 97.31 309 LEU A N 1
ATOM 2440 C CA . LEU A 1 309 ? 7.676 -34.562 -12.375 1 97.31 309 LEU A CA 1
ATOM 2441 C C . LEU A 1 309 ? 7.359 -35.844 -13.148 1 97.31 309 LEU A C 1
ATOM 2443 O O . LEU A 1 309 ? 6.379 -36.531 -12.844 1 97.31 309 LEU A O 1
ATOM 2447 N N . THR A 1 310 ? 7.957 -36.156 -14.18 1 88.44 310 THR A N 1
ATOM 2448 C CA . THR A 1 310 ? 7.648 -37.344 -14.969 1 88.44 310 THR A CA 1
ATOM 2449 C C . THR A 1 310 ? 8.734 -38.406 -14.789 1 88.44 310 THR A C 1
ATOM 2451 O O . THR A 1 310 ? 8.5 -39.594 -15.062 1 88.44 310 THR A O 1
ATOM 2454 N N . ALA A 1 311 ? 9.867 -38.062 -14.328 1 71.06 311 ALA A N 1
ATOM 2455 C CA . ALA A 1 311 ? 10.891 -39.094 -14.141 1 71.06 311 ALA A CA 1
ATOM 2456 C C . ALA A 1 311 ? 10.625 -39.906 -12.883 1 71.06 311 ALA A C 1
ATOM 2458 O O . ALA A 1 311 ? 9.961 -39.438 -11.953 1 71.06 311 ALA A O 1
ATOM 2459 N N . MET B 1 1 ? -5.258 -10.047 30.828 1 26.83 1 MET B N 1
ATOM 2460 C CA . MET B 1 1 ? -4.496 -9.508 29.719 1 26.83 1 MET B CA 1
ATOM 2461 C C . MET B 1 1 ? -4.863 -8.047 29.453 1 26.83 1 MET B C 1
ATOM 2463 O O . MET B 1 1 ? -6.016 -7.738 29.156 1 26.83 1 MET B O 1
ATOM 2467 N N . ALA B 1 2 ? -4.387 -7.273 30.062 1 35.06 2 ALA B N 1
ATOM 2468 C CA . ALA B 1 2 ? -4.734 -5.875 30.297 1 35.06 2 ALA B CA 1
ATOM 2469 C C . ALA B 1 2 ? -5.125 -5.176 29 1 35.06 2 ALA B C 1
ATOM 2471 O O . ALA B 1 2 ? -4.633 -5.527 27.922 1 35.06 2 ALA B O 1
ATOM 2472 N N . ALA B 1 3 ? -6.352 -4.66 28.734 1 43.66 3 ALA B N 1
ATOM 2473 C CA . ALA B 1 3 ? -6.871 -3.912 27.594 1 43.66 3 ALA B CA 1
ATOM 2474 C C . ALA B 1 3 ? -5.758 -3.148 26.891 1 43.66 3 ALA B C 1
ATOM 2476 O O . ALA B 1 3 ? -5.164 -2.23 27.453 1 43.66 3 ALA B O 1
ATOM 2477 N N . ILE B 1 4 ? -4.984 -3.617 26.109 1 56.16 4 ILE B N 1
ATOM 2478 C CA . ILE B 1 4 ? -3.865 -3.045 25.375 1 56.16 4 ILE B CA 1
ATOM 2479 C C . ILE B 1 4 ? -4.293 -1.732 24.719 1 56.16 4 ILE B C 1
ATOM 2481 O O . ILE B 1 4 ? -5.312 -1.68 24.031 1 56.16 4 ILE B O 1
ATOM 2485 N N . ASP B 1 5 ? -3.67 -0.464 25 1 85.5 5 ASP B N 1
ATOM 2486 C CA . ASP B 1 5 ? -3.758 0.971 24.734 1 85.5 5 ASP B CA 1
ATOM 2487 C C . ASP B 1 5 ? -3.723 1.264 23.25 1 85.5 5 ASP B C 1
ATOM 2489 O O . ASP B 1 5 ? -2.811 0.822 22.547 1 85.5 5 ASP B O 1
ATOM 2493 N N . PHE B 1 6 ? -5.035 1.384 22.578 1 95.5 6 PHE B N 1
ATOM 2494 C CA . PHE B 1 6 ? -5.164 1.746 21.172 1 95.5 6 PHE B CA 1
ATOM 2495 C C . PHE B 1 6 ? -3.975 2.584 20.719 1 95.5 6 PHE B C 1
ATOM 2497 O O . PHE B 1 6 ? -3.482 2.416 19.594 1 95.5 6 PHE B O 1
ATOM 2504 N N . ARG B 1 7 ? -3.496 3.309 21.625 1 96.19 7 ARG B N 1
ATOM 2505 C CA . ARG B 1 7 ? -2.369 4.172 21.297 1 96.19 7 ARG B CA 1
ATOM 2506 C C . ARG B 1 7 ? -1.111 3.354 21.031 1 96.19 7 ARG B C 1
ATOM 2508 O O . ARG B 1 7 ? -0.348 3.662 20.109 1 96.19 7 ARG B O 1
ATOM 2515 N N . GLU B 1 8 ? -0.879 2.381 21.797 1 96.25 8 GLU B N 1
ATOM 2516 C CA . GLU B 1 8 ? 0.284 1.52 21.609 1 96.25 8 GLU B CA 1
ATOM 2517 C C . GLU B 1 8 ? 0.163 0.7 20.328 1 96.25 8 GLU B C 1
ATOM 2519 O O . GLU B 1 8 ? 1.147 0.509 19.609 1 96.25 8 GLU B O 1
ATOM 2524 N N . ARG B 1 9 ? -1.038 0.186 20.094 1 96.25 9 ARG B N 1
ATOM 2525 C CA . ARG B 1 9 ? -1.28 -0.547 18.859 1 96.25 9 ARG B CA 1
ATOM 2526 C C . ARG B 1 9 ? -1.067 0.347 17.641 1 96.25 9 ARG B C 1
ATOM 2528 O O . ARG B 1 9 ? -0.529 -0.097 16.625 1 96.25 9 ARG B O 1
ATOM 2535 N N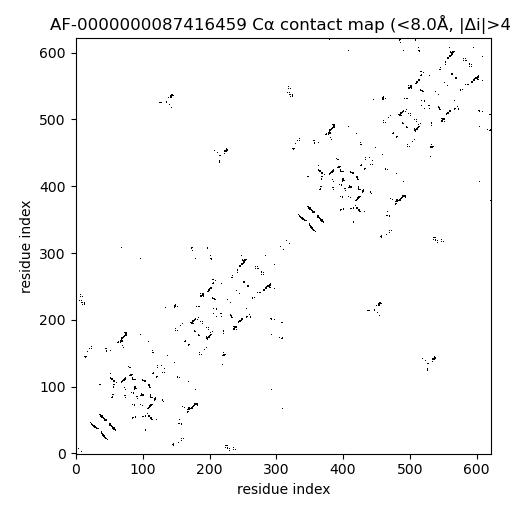 . LEU B 1 10 ? -1.57 1.55 17.766 1 97.31 10 LEU B N 1
ATOM 2536 C CA . LEU B 1 10 ? -1.404 2.527 16.703 1 97.31 10 LEU B CA 1
ATOM 2537 C C . LEU B 1 10 ? 0.073 2.793 16.438 1 97.31 10 LEU B C 1
ATOM 2539 O O . LEU B 1 10 ? 0.5 2.832 15.273 1 97.31 10 LEU B O 1
ATOM 2543 N N . LEU B 1 11 ? 0.887 2.955 17.484 1 97.12 11 LEU B N 1
ATOM 2544 C CA . LEU B 1 11 ? 2.316 3.189 17.312 1 97.12 11 LEU B CA 1
ATOM 2545 C C . LEU B 1 11 ? 2.98 2.014 16.594 1 97.12 11 LEU B C 1
ATOM 2547 O O . LEU B 1 11 ? 3.842 2.211 15.742 1 97.12 11 LEU B O 1
ATOM 2551 N N . THR B 1 12 ? 2.59 0.851 16.953 1 94.94 12 THR B N 1
ATOM 2552 C CA . THR B 1 12 ? 3.109 -0.344 16.297 1 94.94 12 THR B CA 1
ATOM 2553 C C . THR B 1 12 ? 2.738 -0.351 14.812 1 94.94 12 THR B C 1
ATOM 2555 O O . THR B 1 12 ? 3.582 -0.628 13.961 1 94.94 12 THR B O 1
ATOM 2558 N N . GLY B 1 13 ? 1.475 -0.081 14.508 1 96.31 13 GLY B N 1
ATOM 2559 C CA . GLY B 1 13 ? 1.019 -0.017 13.125 1 96.31 13 GLY B CA 1
ATOM 2560 C C . GLY B 1 13 ? 1.74 1.036 12.305 1 96.31 13 GLY B C 1
ATOM 2561 O O . GLY B 1 13 ? 1.974 0.849 11.109 1 96.31 13 GLY B O 1
ATOM 2562 N N . LEU B 1 14 ? 2.111 2.098 12.961 1 97.56 14 LEU B N 1
ATOM 2563 C CA . LEU B 1 14 ? 2.83 3.182 12.297 1 97.56 14 LEU B CA 1
ATOM 2564 C C . LEU B 1 14 ? 4.266 2.77 11.984 1 97.56 14 LEU B C 1
ATOM 2566 O O . LEU B 1 14 ? 4.895 3.336 11.086 1 97.56 14 LEU B O 1
ATOM 2570 N N . GLY B 1 15 ? 4.773 1.786 12.641 1 95.12 15 GLY B N 1
ATOM 2571 C CA . GLY B 1 15 ? 6.121 1.308 12.367 1 95.12 15 GLY B CA 1
ATOM 2572 C C . GLY B 1 15 ? 7.094 1.577 13.5 1 95.12 15 GLY B C 1
ATOM 2573 O O . GLY B 1 15 ? 8.297 1.373 13.352 1 95.12 15 GLY B O 1
ATOM 2574 N N . GLY B 1 16 ? 6.605 2.129 14.633 1 94.12 16 GLY B N 1
ATOM 2575 C CA . GLY B 1 16 ? 7.469 2.242 15.797 1 94.12 16 GLY B CA 1
ATOM 2576 C C . GLY B 1 16 ? 7.734 3.68 16.203 1 94.12 16 GLY B C 1
ATOM 2577 O O . GLY B 1 16 ? 7.004 4.59 15.812 1 94.12 16 GLY B O 1
ATOM 2578 N N . GLU B 1 17 ? 8.766 3.836 17.016 1 94.06 17 GLU B N 1
ATOM 2579 C CA . GLU B 1 17 ? 9.047 5.105 17.688 1 94.06 17 GLU B CA 1
ATOM 2580 C C . GLU B 1 17 ? 9.656 6.109 16.703 1 94.06 17 GLU B C 1
ATOM 2582 O O . GLU B 1 17 ? 10.039 5.746 15.586 1 94.06 17 GLU B O 1
ATOM 2587 N N . TRP B 1 18 ? 9.648 7.273 17.141 1 94.94 18 TRP B N 1
ATOM 2588 C CA . TRP B 1 18 ? 10.211 8.391 16.391 1 94.94 18 TRP B CA 1
ATOM 2589 C C . TRP B 1 18 ? 11.719 8.484 16.609 1 94.94 18 TRP B C 1
ATOM 2591 O O . TRP B 1 18 ? 12.203 8.258 17.719 1 94.94 18 TRP B O 1
ATOM 2601 N N . PRO B 1 19 ? 12.438 8.828 15.539 1 94.38 19 PRO B N 1
ATOM 2602 C CA . PRO B 1 19 ? 13.875 9.039 15.758 1 94.38 19 PRO B CA 1
ATOM 2603 C C . PRO B 1 19 ? 14.164 10.25 16.641 1 94.38 19 PRO B C 1
ATOM 2605 O O . PRO B 1 19 ? 13.328 11.148 16.766 1 94.38 19 PRO B O 1
ATOM 2608 N N . GLN B 1 20 ? 15.344 10.227 17.25 1 92.75 20 GLN B N 1
ATOM 2609 C CA . GLN B 1 20 ? 15.773 11.414 17.984 1 92.75 20 GLN B CA 1
ATOM 2610 C C . GLN B 1 20 ? 15.938 12.602 17.047 1 92.75 20 GLN B C 1
ATOM 2612 O O . GLN B 1 20 ? 16.531 12.477 15.969 1 92.75 20 GLN B O 1
ATOM 2617 N N . PRO B 1 21 ? 15.336 13.648 17.469 1 90.69 21 PRO B N 1
ATOM 2618 C CA . PRO B 1 21 ? 15.453 14.828 16.609 1 90.69 21 PRO B CA 1
ATOM 2619 C C . PRO B 1 21 ? 16.891 15.281 16.422 1 90.69 21 PRO B C 1
ATOM 2621 O O . PRO B 1 21 ? 17.641 15.375 17.391 1 90.69 21 PRO B O 1
ATOM 2624 N N . GLU B 1 22 ? 17.234 15.5 15.234 1 91.12 22 GLU B N 1
ATOM 2625 C CA . GLU B 1 22 ? 18.531 16.078 14.906 1 91.12 22 GLU B CA 1
ATOM 2626 C C . GLU B 1 22 ? 18.422 17.562 14.602 1 91.12 22 GLU B C 1
ATOM 2628 O O . GLU B 1 22 ? 17.344 18.156 14.758 1 91.12 22 GLU B O 1
ATOM 2633 N N . ARG B 1 23 ? 19.656 18.172 14.32 1 94.38 23 ARG B N 1
ATOM 2634 C CA . ARG B 1 23 ? 19.641 19.578 13.953 1 94.38 23 ARG B CA 1
ATOM 2635 C C . ARG B 1 23 ? 18.766 19.828 12.734 1 94.38 23 ARG B C 1
ATOM 2637 O O . ARG B 1 23 ? 18.734 19.016 11.812 1 94.38 23 ARG B O 1
ATOM 2644 N N . LEU B 1 24 ? 18.016 20.891 12.734 1 96.94 24 LEU B N 1
ATOM 2645 C CA . LEU B 1 24 ? 17.094 21.219 11.648 1 96.94 24 LEU B CA 1
ATOM 2646 C C . LEU B 1 24 ? 17.859 21.625 10.391 1 96.94 24 LEU B C 1
ATOM 2648 O O . LEU B 1 24 ? 17.359 21.469 9.273 1 96.94 24 LEU B O 1
ATOM 2652 N N . ASN B 1 25 ? 19.047 22.172 10.531 1 97.19 25 ASN B N 1
ATOM 2653 C CA . ASN B 1 25 ? 19.844 22.656 9.406 1 97.19 25 ASN B CA 1
ATOM 2654 C C . ASN B 1 25 ? 19.031 23.562 8.484 1 97.19 25 ASN B C 1
ATOM 2656 O O . ASN B 1 25 ? 18.953 23.312 7.281 1 97.19 25 ASN B O 1
ATOM 2660 N N . VAL B 1 26 ? 18.562 24.672 8.992 1 97.62 26 VAL B N 1
ATOM 2661 C CA . VAL B 1 26 ? 17.641 25.562 8.289 1 97.62 26 VAL B CA 1
ATOM 2662 C C . VAL B 1 26 ? 18.406 26.359 7.234 1 97.62 26 VAL B C 1
ATOM 2664 O O . VAL B 1 26 ? 19.516 26.828 7.484 1 97.62 26 VAL B O 1
ATOM 2667 N N . LYS B 1 27 ? 17.844 26.406 6.09 1 97.19 27 LYS B N 1
ATOM 2668 C CA . LYS B 1 27 ? 18.359 27.25 5.008 1 97.19 27 LYS B CA 1
ATOM 2669 C C . LYS B 1 27 ? 17.281 28.219 4.516 1 97.19 27 LYS B C 1
ATOM 2671 O O . LYS B 1 27 ? 16.172 27.797 4.176 1 97.19 27 LYS B O 1
ATOM 2676 N N . LEU B 1 28 ? 17.5 29.484 4.488 1 97.69 28 LEU B N 1
ATOM 2677 C CA . LEU B 1 28 ? 16.609 30.5 3.92 1 97.69 28 LEU B CA 1
ATOM 2678 C C . LEU B 1 28 ? 16.906 30.703 2.438 1 97.69 28 LEU B C 1
ATOM 2680 O O . LEU B 1 28 ? 18.047 30.969 2.051 1 97.69 28 LEU B O 1
ATOM 2684 N N . ARG B 1 29 ? 15.938 30.547 1.617 1 96.38 29 ARG B N 1
ATOM 2685 C CA . ARG B 1 29 ? 16.109 30.672 0.175 1 96.38 29 ARG B CA 1
ATOM 2686 C C . ARG B 1 29 ? 15.836 32.094 -0.287 1 96.38 29 ARG B C 1
ATOM 2688 O O . ARG B 1 29 ? 16.609 32.688 -1.064 1 96.38 29 ARG B O 1
ATOM 2695 N N . GLU B 1 30 ? 14.68 32.656 0.147 1 97.75 30 GLU B N 1
ATOM 2696 C CA . GLU B 1 30 ? 14.273 34 -0.247 1 97.75 30 GLU B CA 1
ATOM 2697 C C . GLU B 1 30 ? 13.188 34.531 0.674 1 97.75 30 GLU B C 1
ATOM 2699 O O . GLU B 1 30 ? 12.578 33.781 1.434 1 97.75 30 GLU B O 1
ATOM 2704 N N . THR B 1 31 ? 13.078 35.812 0.614 1 98 31 THR B N 1
ATOM 2705 C CA . THR B 1 31 ? 12 36.531 1.305 1 98 31 THR B CA 1
ATOM 2706 C C . THR B 1 31 ? 11.086 37.219 0.306 1 98 31 THR B C 1
ATOM 2708 O O . THR B 1 31 ? 11.555 37.906 -0.618 1 98 31 THR B O 1
ATOM 2711 N N . ILE B 1 32 ? 9.828 37.062 0.495 1 98.06 32 ILE B N 1
ATOM 2712 C CA . ILE B 1 32 ? 8.828 37.625 -0.42 1 98.06 32 ILE B CA 1
ATOM 2713 C C . ILE B 1 32 ? 7.875 38.531 0.341 1 98.06 32 ILE B C 1
ATOM 2715 O O . ILE B 1 32 ? 6.969 38.062 1.032 1 98.06 32 ILE B O 1
ATOM 2719 N N . PRO B 1 33 ? 7.969 39.812 0.134 1 97.56 33 PRO B N 1
ATOM 2720 C CA . PRO B 1 33 ? 7.055 40.719 0.822 1 97.56 33 PRO B CA 1
ATOM 2721 C C . PRO B 1 33 ? 5.609 40.594 0.341 1 97.56 33 PRO B C 1
ATOM 2723 O O . PRO B 1 33 ? 5.371 40.438 -0.858 1 97.56 33 PRO B O 1
ATOM 2726 N N . GLN B 1 34 ? 4.773 40.531 1.255 1 97.88 34 GLN B N 1
ATOM 2727 C CA . GLN B 1 34 ? 3.334 40.531 1.008 1 97.88 34 GLN B CA 1
ATOM 2728 C C . GLN B 1 34 ? 2.656 41.688 1.737 1 97.88 34 GLN B C 1
ATOM 2730 O O . GLN B 1 34 ? 3.314 42.469 2.443 1 97.88 34 GLN B O 1
ATOM 2735 N N . ASP B 1 35 ? 1.384 41.844 1.444 1 96.38 35 ASP B N 1
ATOM 2736 C CA . ASP B 1 35 ? 0.621 42.844 2.166 1 96.38 35 ASP B CA 1
ATOM 2737 C C . ASP B 1 35 ? 0.337 42.406 3.6 1 96.38 35 ASP B C 1
ATOM 2739 O O . ASP B 1 35 ? -0.528 41.562 3.834 1 96.38 35 ASP B O 1
ATOM 2743 N N . GLY B 1 36 ? 1.05 42.938 4.59 1 97.56 36 GLY B N 1
ATOM 2744 C CA . GLY B 1 36 ? 0.792 42.688 6 1 97.56 36 GLY B CA 1
ATOM 2745 C C . GLY B 1 36 ? 1.643 41.594 6.582 1 97.56 36 GLY B C 1
ATOM 2746 O O . GLY B 1 36 ? 1.594 41.312 7.789 1 97.56 36 GLY B O 1
ATOM 2747 N N . TYR B 1 37 ? 2.307 40.938 5.777 1 98.25 37 TYR B N 1
ATOM 2748 C CA . TYR B 1 37 ? 3.201 39.875 6.254 1 98.25 37 TYR B CA 1
ATOM 2749 C C . TYR B 1 37 ? 4.32 39.625 5.25 1 98.25 37 TYR B C 1
ATOM 2751 O O . TYR B 1 37 ? 4.324 40.188 4.156 1 98.25 37 TYR B O 1
ATOM 2759 N N . THR B 1 38 ? 5.293 38.875 5.652 1 98.44 38 THR B N 1
ATOM 2760 C CA . THR B 1 38 ? 6.418 38.469 4.812 1 98.44 38 THR B CA 1
ATOM 2761 C C . THR B 1 38 ? 6.543 36.938 4.758 1 98.44 38 THR B C 1
ATOM 2763 O O . THR B 1 38 ? 6.375 36.281 5.777 1 98.44 38 THR B O 1
ATOM 2766 N N . ILE B 1 39 ? 6.766 36.469 3.543 1 98.81 39 ILE B N 1
ATOM 2767 C CA . ILE B 1 39 ? 6.98 35.031 3.371 1 98.81 39 ILE B CA 1
ATOM 2768 C C . ILE B 1 39 ? 8.477 34.75 3.311 1 98.81 39 ILE B C 1
ATOM 2770 O O . ILE B 1 39 ? 9.203 35.344 2.523 1 98.81 39 ILE B O 1
ATOM 2774 N N . HIS B 1 40 ? 8.938 33.906 4.176 1 98.69 40 HIS B N 1
ATOM 2775 C CA . HIS B 1 40 ? 10.281 33.344 4.098 1 98.69 40 HIS B CA 1
ATOM 2776 C C . HIS B 1 40 ? 10.258 31.938 3.479 1 98.69 40 HIS B C 1
ATOM 2778 O O . HIS B 1 40 ? 9.656 31.031 4.031 1 98.69 40 HIS B O 1
ATOM 2784 N N . SER B 1 41 ? 10.883 31.781 2.277 1 98.81 41 SER B N 1
ATOM 2785 C CA . SER B 1 41 ? 11.086 30.469 1.682 1 98.81 41 SER B CA 1
ATOM 2786 C C . SER B 1 41 ? 12.266 29.75 2.334 1 98.81 41 SER B C 1
ATOM 2788 O O . SER B 1 41 ? 13.391 30.234 2.307 1 98.81 41 SER B O 1
ATOM 2790 N N . VAL B 1 42 ? 11.984 28.609 2.93 1 98.56 42 VAL B N 1
ATOM 2791 C CA . VAL B 1 42 ? 13.016 27.969 3.732 1 98.56 42 VAL B CA 1
ATOM 2792 C C . VAL B 1 42 ? 13.07 26.469 3.404 1 98.56 42 VAL B C 1
ATOM 2794 O O . VAL B 1 42 ? 12.164 25.938 2.773 1 98.56 42 VAL B O 1
ATOM 2797 N N . PHE B 1 43 ? 14.164 25.797 3.758 1 97.94 43 PHE B N 1
ATOM 2798 C CA . PHE B 1 43 ? 14.328 24.359 3.895 1 97.94 43 PHE B CA 1
ATOM 2799 C C . PHE B 1 43 ? 14.75 23.984 5.312 1 97.94 43 PHE B C 1
ATOM 2801 O O . PHE B 1 43 ? 15.5 24.719 5.949 1 97.94 43 PHE B O 1
ATOM 2808 N N . TYR B 1 44 ? 14.32 22.969 5.824 1 97.88 44 TYR B N 1
ATOM 2809 C CA . TYR B 1 44 ? 14.836 22.391 7.059 1 97.88 44 TYR B CA 1
ATOM 2810 C C . TYR B 1 44 ? 14.828 20.859 6.992 1 97.88 44 TYR B C 1
ATOM 2812 O O . TYR B 1 44 ? 14.086 20.281 6.199 1 97.88 44 TYR B O 1
ATOM 2820 N N . ASP B 1 45 ? 15.625 20.203 7.812 1 97 45 ASP B N 1
ATOM 2821 C CA . ASP B 1 45 ? 15.742 18.75 7.777 1 97 45 ASP B CA 1
ATOM 2822 C C . ASP B 1 45 ? 14.688 18.078 8.664 1 97 45 ASP B C 1
ATOM 2824 O O . ASP B 1 45 ? 14.555 18.438 9.844 1 97 45 ASP B O 1
ATOM 2828 N N . SER B 1 46 ? 13.914 17.219 8.047 1 96.25 46 SER B N 1
ATOM 2829 C CA . SER B 1 46 ? 13.062 16.344 8.859 1 96.25 46 SER B CA 1
ATOM 2830 C C . SER B 1 46 ? 13.836 15.125 9.352 1 96.25 46 SER B C 1
ATOM 2832 O O . SER B 1 46 ? 13.609 14.656 10.469 1 96.25 46 SER B O 1
ATOM 2834 N N . GLN B 1 47 ? 14.641 14.508 8.562 1 93.75 47 GLN B N 1
ATOM 2835 C CA . GLN B 1 47 ? 15.602 13.43 8.789 1 93.75 47 GLN B CA 1
ATOM 2836 C C . GLN B 1 47 ? 16.891 13.672 8.016 1 93.75 47 GLN B C 1
ATOM 2838 O O . GLN B 1 47 ? 16.953 14.539 7.141 1 93.75 47 GLN B O 1
ATOM 2843 N N . PRO B 1 48 ? 17.891 12.867 8.445 1 90.19 48 PRO B N 1
ATOM 2844 C CA . PRO B 1 48 ? 19.078 13 7.609 1 90.19 48 PRO B CA 1
ATOM 2845 C C . PRO B 1 48 ? 18.797 12.781 6.125 1 90.19 48 PRO B C 1
ATOM 2847 O O . PRO B 1 48 ? 18.109 11.82 5.762 1 90.19 48 PRO B O 1
ATOM 2850 N N . GLU B 1 49 ? 19.156 13.703 5.316 1 86.38 49 GLU B N 1
ATOM 2851 C CA . GLU B 1 49 ? 19.031 13.641 3.863 1 86.38 49 GLU B CA 1
ATOM 2852 C C . GLU B 1 49 ? 17.594 13.805 3.418 1 86.38 49 GLU B C 1
ATOM 2854 O O . GLU B 1 49 ? 17.203 13.359 2.334 1 86.38 49 GLU B O 1
ATOM 2859 N N . ASP B 1 50 ? 16.781 14.273 4.262 1 93.88 50 ASP B N 1
ATOM 2860 C CA . ASP B 1 50 ? 15.406 14.602 3.916 1 93.88 50 ASP B CA 1
ATOM 2861 C C . ASP B 1 50 ? 15.07 16.031 4.305 1 93.88 50 ASP B C 1
ATOM 2863 O O . ASP B 1 50 ? 14.656 16.297 5.438 1 93.88 50 ASP B O 1
ATOM 2867 N N . GLN B 1 51 ? 15.148 16.859 3.355 1 96.38 51 GLN B N 1
ATOM 2868 C CA . GLN B 1 51 ? 14.867 18.281 3.564 1 96.38 51 GLN B CA 1
ATOM 2869 C C . GLN B 1 51 ? 13.422 18.609 3.188 1 96.38 51 GLN B C 1
ATOM 2871 O O . GLN B 1 51 ? 12.93 18.188 2.143 1 96.38 51 GLN B O 1
ATOM 2876 N N . VAL B 1 52 ? 12.797 19.375 3.996 1 98.5 52 VAL B N 1
ATOM 2877 C CA . VAL B 1 52 ? 11.414 19.781 3.768 1 98.5 52 VAL B CA 1
ATOM 2878 C C . VAL B 1 52 ? 11.367 21.234 3.342 1 98.5 52 VAL B C 1
ATOM 2880 O O . VAL B 1 52 ? 11.734 22.125 4.113 1 98.5 52 VAL B O 1
ATOM 2883 N N . PRO B 1 53 ? 10.977 21.5 2.104 1 98.81 53 PRO B N 1
ATOM 2884 C CA . PRO B 1 53 ? 10.695 22.875 1.72 1 98.81 53 PRO B CA 1
ATOM 2885 C C . PRO B 1 53 ? 9.438 23.422 2.385 1 98.81 53 PRO B C 1
ATOM 2887 O O . PRO B 1 53 ? 8.438 22.719 2.51 1 98.81 53 PRO B O 1
ATOM 2890 N N . ALA B 1 54 ? 9.516 24.672 2.787 1 98.94 54 ALA B N 1
ATOM 2891 C CA . ALA B 1 54 ? 8.367 25.266 3.469 1 98.94 54 ALA B CA 1
ATOM 2892 C C . ALA B 1 54 ? 8.336 26.781 3.285 1 98.94 54 ALA B C 1
ATOM 2894 O O . ALA B 1 54 ? 9.344 27.391 2.898 1 98.94 54 ALA B O 1
ATOM 2895 N N . PHE B 1 55 ? 7.199 27.375 3.432 1 98.94 55 PHE B N 1
ATOM 2896 C CA . PHE B 1 55 ? 7.035 28.812 3.545 1 98.94 55 PHE B CA 1
ATOM 2897 C C . PHE B 1 55 ? 6.645 29.219 4.965 1 98.94 55 PHE B C 1
ATOM 2899 O O . PHE B 1 55 ? 5.668 28.703 5.512 1 98.94 55 PHE B O 1
ATOM 2906 N N . LEU B 1 56 ? 7.438 30.016 5.543 1 98.88 56 LEU B N 1
ATOM 2907 C CA . LEU B 1 56 ? 7.117 30.641 6.82 1 98.88 56 LEU B CA 1
ATOM 2908 C C . LEU B 1 56 ? 6.562 32.031 6.613 1 98.88 56 LEU B C 1
ATOM 2910 O O . LEU B 1 56 ? 7.227 32.906 6.027 1 98.88 56 LEU B O 1
ATOM 2914 N N . LEU B 1 57 ? 5.34 32.281 7.055 1 98.88 57 LEU B N 1
ATOM 2915 C CA . LEU B 1 57 ? 4.695 33.594 6.938 1 98.88 57 LEU B CA 1
ATOM 2916 C C . LEU B 1 57 ? 4.703 34.312 8.273 1 98.88 57 LEU B C 1
ATOM 2918 O O . LEU B 1 57 ? 4.152 33.812 9.258 1 98.88 57 LEU B O 1
ATOM 2922 N N . ILE B 1 58 ? 5.277 35.5 8.312 1 98.62 58 ILE B N 1
ATOM 2923 C CA . ILE B 1 58 ? 5.406 36.281 9.547 1 98.62 58 ILE B CA 1
ATOM 2924 C C . ILE B 1 58 ? 4.68 37.625 9.406 1 98.62 58 ILE B C 1
ATOM 2926 O O . ILE B 1 58 ? 5.051 38.438 8.57 1 98.62 58 ILE B O 1
ATOM 2930 N N . PRO B 1 59 ? 3.695 37.812 10.258 1 98.31 59 PRO B N 1
ATOM 2931 C CA . PRO B 1 59 ? 3.031 39.125 10.219 1 98.31 59 PRO B CA 1
ATOM 2932 C C . PRO B 1 59 ? 3.988 40.281 10.5 1 98.31 59 PRO B C 1
ATOM 2934 O O . PRO B 1 59 ? 4.879 40.156 11.344 1 98.31 59 PRO B O 1
ATOM 2937 N N . ASP B 1 60 ? 3.744 41.406 9.891 1 96.56 60 ASP B N 1
ATOM 2938 C CA . ASP B 1 60 ? 4.641 42.562 10 1 96.56 60 ASP B CA 1
ATOM 2939 C C . ASP B 1 60 ? 4.707 43.094 11.43 1 96.56 60 ASP B C 1
ATOM 2941 O O . ASP B 1 60 ? 5.727 43.625 11.852 1 96.56 60 ASP B O 1
ATOM 2945 N N . GLN B 1 61 ? 3.711 42.875 12.156 1 94.69 61 GLN B N 1
ATOM 2946 C CA . GLN B 1 61 ? 3.637 43.438 13.5 1 94.69 61 GLN B CA 1
ATOM 2947 C C . GLN B 1 61 ? 4.234 42.5 14.531 1 94.69 61 GLN B C 1
ATOM 2949 O O . GLN B 1 61 ? 4.305 42.812 15.719 1 94.69 61 GLN B O 1
ATOM 2954 N N . THR B 1 62 ? 4.648 41.375 14.156 1 95.69 62 THR B N 1
ATOM 2955 C CA . THR B 1 62 ? 5.184 40.344 15.039 1 95.69 62 THR B CA 1
ATOM 2956 C C . THR B 1 62 ? 6.707 40.438 15.109 1 95.69 62 THR B C 1
ATOM 2958 O O . THR B 1 62 ? 7.367 40.656 14.094 1 95.69 62 THR B O 1
ATOM 2961 N N . ASN B 1 63 ? 7.266 40.25 16.297 1 93.94 63 ASN B N 1
ATOM 2962 C CA . ASN B 1 63 ? 8.703 40.188 16.531 1 93.94 63 ASN B CA 1
ATOM 2963 C C . ASN B 1 63 ? 9.016 39.438 17.844 1 93.94 63 ASN B C 1
ATOM 2965 O O . ASN B 1 63 ? 8.109 38.906 18.484 1 93.94 63 ASN B O 1
ATOM 2969 N N . ALA B 1 64 ? 10.281 39.375 18.141 1 94.88 64 ALA B N 1
ATOM 2970 C CA . ALA B 1 64 ? 10.727 38.594 19.297 1 94.88 64 ALA B CA 1
ATOM 2971 C C . ALA B 1 64 ? 10.141 39.156 20.594 1 94.88 64 ALA B C 1
ATOM 2973 O O . ALA B 1 64 ? 9.859 38.406 21.531 1 94.88 64 ALA B O 1
ATOM 2974 N N . ASP B 1 65 ? 9.977 40.438 20.625 1 96.38 65 ASP B N 1
ATOM 2975 C CA . ASP B 1 65 ? 9.453 41.125 21.812 1 96.38 65 ASP B CA 1
ATOM 2976 C C . ASP B 1 65 ? 7.934 40.969 21.891 1 96.38 65 ASP B C 1
ATOM 2978 O O . ASP B 1 65 ? 7.355 41.062 22.984 1 96.38 65 ASP B O 1
ATOM 2982 N N . HIS B 1 66 ? 7.32 40.75 20.781 1 96 66 HIS B N 1
ATOM 2983 C CA . HIS B 1 66 ? 5.879 40.562 20.688 1 96 66 HIS B CA 1
ATOM 2984 C C . HIS B 1 66 ? 5.543 39.312 19.875 1 96 66 HIS B C 1
ATOM 2986 O O . HIS B 1 66 ? 4.992 39.438 18.781 1 96 66 HIS B O 1
ATOM 2992 N N . PRO B 1 67 ? 5.793 38.188 20.422 1 97.5 67 PRO B N 1
ATOM 2993 C CA . PRO B 1 67 ? 5.539 36.969 19.672 1 97.5 67 PRO B CA 1
ATOM 2994 C C . PRO B 1 67 ? 4.051 36.719 19.422 1 97.5 67 PRO B C 1
ATOM 2996 O O . PRO B 1 67 ? 3.205 37.219 20.172 1 97.5 67 PRO B O 1
ATOM 2999 N N . ALA B 1 68 ? 3.717 36.062 18.422 1 98.19 68 ALA B N 1
ATOM 3000 C CA . ALA B 1 68 ? 2.346 35.781 18.016 1 98.19 68 ALA B CA 1
ATOM 3001 C C . ALA B 1 68 ? 2.045 34.281 18.078 1 98.19 68 ALA B C 1
ATOM 3003 O O . ALA B 1 68 ? 2.963 33.469 18.094 1 98.19 68 ALA B O 1
ATOM 3004 N N . PRO B 1 69 ? 0.727 33.938 18.25 1 98.44 69 PRO B N 1
ATOM 3005 C CA . PRO B 1 69 ? 0.363 32.531 18.031 1 98.44 69 PRO B CA 1
ATOM 3006 C C . PRO B 1 69 ? 0.738 32.031 16.625 1 98.44 69 PRO B C 1
ATOM 3008 O O . PRO B 1 69 ? 0.924 32.844 15.711 1 98.44 69 PRO B O 1
ATOM 3011 N N . ALA B 1 70 ? 0.875 30.734 16.5 1 98.81 70 ALA B N 1
ATOM 3012 C CA . ALA B 1 70 ? 1.316 30.172 15.219 1 98.81 70 ALA B CA 1
ATOM 3013 C C . ALA B 1 70 ? 0.411 29.016 14.789 1 98.81 70 ALA B C 1
ATOM 3015 O O . ALA B 1 70 ? -0.229 28.375 15.633 1 98.81 70 ALA B O 1
ATOM 3016 N N . VAL B 1 71 ? 0.282 28.812 13.555 1 98.94 71 VAL B N 1
ATOM 3017 C CA . VAL B 1 71 ? -0.454 27.672 13.008 1 98.94 71 VAL B CA 1
ATOM 3018 C C . VAL B 1 71 ? 0.375 26.984 11.922 1 98.94 71 VAL B C 1
ATOM 3020 O O . VAL B 1 71 ? 0.878 27.641 11.008 1 98.94 71 VAL B O 1
ATOM 3023 N N . ALA B 1 72 ? 0.665 25.703 12.039 1 98.94 72 ALA B N 1
ATOM 3024 C CA . ALA B 1 72 ? 1.171 24.891 10.938 1 98.94 72 ALA B CA 1
ATOM 3025 C C . ALA B 1 72 ? 0.036 24.453 10.016 1 98.94 72 ALA B C 1
ATOM 3027 O O . ALA B 1 72 ? -0.956 23.875 10.477 1 98.94 72 ALA B O 1
ATOM 3028 N N . VAL B 1 73 ? 0.184 24.703 8.719 1 98.94 73 VAL B N 1
ATOM 3029 C CA . VAL B 1 73 ? -0.918 24.484 7.785 1 98.94 73 VAL B CA 1
ATOM 3030 C C . VAL B 1 73 ? -0.495 23.469 6.719 1 98.94 73 VAL B C 1
ATOM 3032 O O . VAL B 1 73 ? 0.476 23.703 5.992 1 98.94 73 VAL B O 1
ATOM 3035 N N . TRP B 1 74 ? -1.271 22.391 6.609 1 98.5 74 TRP B N 1
ATOM 3036 C CA . TRP B 1 74 ? -1.078 21.406 5.547 1 98.5 74 TRP B CA 1
ATOM 3037 C C . TRP B 1 74 ? -1.871 21.797 4.301 1 98.5 74 TRP B C 1
ATOM 3039 O O . TRP B 1 74 ? -3.004 22.266 4.402 1 98.5 74 TRP B O 1
ATOM 3049 N N . HIS B 1 75 ? -1.289 21.5 3.191 1 98.69 75 HIS B N 1
ATOM 3050 C CA . HIS B 1 75 ? -2.008 21.609 1.928 1 98.69 75 HIS B CA 1
ATOM 3051 C C . HIS B 1 75 ? -2.857 20.375 1.662 1 98.69 75 HIS B C 1
ATOM 3053 O O . HIS B 1 75 ? -2.691 19.344 2.326 1 98.69 75 HIS B O 1
ATOM 3059 N N . GLN B 1 76 ? -3.789 20.5 0.69 1 98.31 76 GLN B N 1
ATOM 3060 C CA . GLN B 1 76 ? -4.625 19.375 0.263 1 98.31 76 GLN B CA 1
ATOM 3061 C C . GLN B 1 76 ? -3.92 18.547 -0.804 1 98.31 76 GLN B C 1
ATOM 3063 O O . GLN B 1 76 ? -2.895 18.953 -1.348 1 98.31 76 GLN B O 1
ATOM 3068 N N . HIS B 1 77 ? -4.488 17.344 -1.046 1 97.5 77 HIS B N 1
ATOM 3069 C CA . HIS B 1 77 ? -4.012 16.469 -2.113 1 97.5 77 HIS B CA 1
ATOM 3070 C C . HIS B 1 77 ? -4.531 16.922 -3.473 1 97.5 77 HIS B C 1
ATOM 3072 O O . HIS B 1 77 ? -3.742 17.203 -4.379 1 97.5 77 HIS B O 1
ATOM 3078 N N . ALA B 1 78 ? -5.836 16.875 -3.648 1 96 78 ALA B N 1
ATOM 3079 C CA . ALA B 1 78 ? -6.617 17.312 -4.801 1 96 78 ALA B CA 1
ATOM 3080 C C . ALA B 1 78 ? -6.102 16.688 -6.09 1 96 78 ALA B C 1
ATOM 3082 O O . ALA B 1 78 ? -6.418 17.141 -7.188 1 96 78 ALA B O 1
ATOM 3083 N N . GLY B 1 79 ? -5.246 15.656 -5.984 1 96.5 79 GLY B N 1
ATOM 3084 C CA . GLY B 1 79 ? -4.633 15.062 -7.16 1 96.5 79 GLY B CA 1
ATOM 3085 C C . GLY B 1 79 ? -3.68 16 -7.879 1 96.5 79 GLY B C 1
ATOM 3086 O O . GLY B 1 79 ? -3.367 15.797 -9.055 1 96.5 79 GLY B O 1
ATOM 3087 N N . GLN B 1 80 ? -3.316 17.094 -7.211 1 98.06 80 GLN B N 1
ATOM 3088 C CA . GLN B 1 80 ? -2.459 18.125 -7.793 1 98.06 80 GLN B CA 1
ATOM 3089 C C . GLN B 1 80 ? -1.064 18.094 -7.172 1 98.06 80 GLN B C 1
ATOM 3091 O O . GLN B 1 80 ? -0.734 18.938 -6.328 1 98.06 80 GLN B O 1
ATOM 3096 N N . TYR B 1 81 ? -0.23 17.234 -7.723 1 98.31 81 TYR B N 1
ATOM 3097 C CA . TYR B 1 81 ? 1.077 16.953 -7.141 1 98.31 81 TYR B CA 1
ATOM 3098 C C . TYR B 1 81 ? 2.039 18.109 -7.371 1 98.31 81 TYR B C 1
ATOM 3100 O O . TYR B 1 81 ? 3.082 18.203 -6.719 1 98.31 81 TYR B O 1
ATOM 3108 N N . HIS B 1 82 ? 1.71 18.984 -8.266 1 98.19 82 HIS B N 1
ATOM 3109 C CA . HIS B 1 82 ? 2.539 20.141 -8.555 1 98.19 82 HIS B CA 1
ATOM 3110 C C . HIS B 1 82 ? 2.32 21.25 -7.52 1 98.19 82 HIS B C 1
ATOM 3112 O O . HIS B 1 82 ? 3.041 22.25 -7.508 1 98.19 82 HIS B O 1
ATOM 3118 N N . LEU B 1 83 ? 1.359 21.094 -6.609 1 98.62 83 LEU B N 1
ATOM 3119 C CA . LEU B 1 83 ? 1.039 22.047 -5.559 1 98.62 83 LEU B CA 1
ATOM 3120 C C . LEU B 1 83 ? 1.324 21.453 -4.18 1 98.62 83 LEU B C 1
ATOM 3122 O O . LEU B 1 83 ? 1.162 20.25 -3.973 1 98.62 83 LEU B O 1
ATOM 3126 N N . GLY B 1 84 ? 1.773 22.234 -3.301 1 98.69 84 GLY B N 1
ATOM 3127 C CA . GLY B 1 84 ? 2.018 21.938 -1.896 1 98.69 84 GLY B CA 1
ATOM 3128 C C . GLY B 1 84 ? 1.962 23.172 -1.013 1 98.69 84 GLY B C 1
ATOM 3129 O O . GLY B 1 84 ? 0.917 23.812 -0.905 1 98.69 84 GLY B O 1
ATOM 3130 N N . LYS B 1 85 ? 3.102 23.578 -0.567 1 98.88 85 LYS B N 1
ATOM 3131 C CA . LYS B 1 85 ? 3.229 24.719 0.337 1 98.88 85 LYS B CA 1
ATOM 3132 C C . LYS B 1 85 ? 2.703 26 -0.311 1 98.88 85 LYS B C 1
ATOM 3134 O O . LYS B 1 85 ? 2.186 26.875 0.376 1 98.88 85 LYS B O 1
ATOM 3139 N N . SER B 1 86 ? 2.732 26.109 -1.58 1 98.88 86 SER B N 1
ATOM 3140 C CA . SER B 1 86 ? 2.414 27.344 -2.289 1 98.88 86 SER B CA 1
ATOM 3141 C C . SER B 1 86 ? 0.925 27.672 -2.203 1 98.88 86 SER B C 1
ATOM 3143 O O . SER B 1 86 ? 0.535 28.828 -2.205 1 98.88 86 SER B O 1
ATOM 3145 N N . GLU B 1 87 ? 0.147 26.641 -2.088 1 98.81 87 GLU B N 1
ATOM 3146 C CA . GLU B 1 87 ? -1.293 26.875 -2.084 1 98.81 87 GLU B CA 1
ATOM 3147 C C . GLU B 1 87 ? -1.746 27.5 -0.765 1 98.81 87 GLU B C 1
ATOM 3149 O O . GLU B 1 87 ? -2.287 28.609 -0.748 1 98.81 87 GLU B O 1
ATOM 3154 N N . PRO B 1 88 ? -1.497 26.875 0.358 1 98.88 88 PRO B N 1
ATOM 3155 C CA . PRO B 1 88 ? -1.916 27.547 1.591 1 98.88 88 PRO B CA 1
ATOM 3156 C C . PRO B 1 88 ? -1.208 28.891 1.804 1 98.88 88 PRO B C 1
ATOM 3158 O O . PRO B 1 88 ? -1.749 29.781 2.465 1 98.88 88 PRO B O 1
ATOM 3161 N N . ALA B 1 89 ? -0.049 29.109 1.225 1 98.88 89 ALA B N 1
ATOM 3162 C CA . ALA B 1 89 ? 0.71 30.344 1.392 1 98.88 89 ALA B CA 1
ATOM 3163 C C . ALA B 1 89 ? 0.154 31.453 0.504 1 98.88 89 ALA B C 1
ATOM 3165 O O . ALA B 1 89 ? 0.586 32.594 0.595 1 98.88 89 ALA B O 1
ATOM 3166 N N . GLY B 1 90 ? -0.737 31.109 -0.343 1 98.62 90 GLY B N 1
ATOM 3167 C CA . GLY B 1 90 ? -1.406 32.094 -1.158 1 98.62 90 GLY B CA 1
ATOM 3168 C C . GLY B 1 90 ? -0.664 32.406 -2.443 1 98.62 90 GLY B C 1
ATOM 3169 O O . GLY B 1 90 ? -0.874 33.469 -3.043 1 98.62 90 GLY B O 1
ATOM 3170 N N . LEU B 1 91 ? 0.189 31.531 -2.898 1 98.44 91 LEU B N 1
ATOM 3171 C CA . LEU B 1 91 ? 1.052 31.844 -4.035 1 98.44 91 LEU B CA 1
ATOM 3172 C C . LEU B 1 91 ? 0.594 31.094 -5.281 1 98.44 91 LEU B C 1
ATOM 3174 O O . LEU B 1 91 ? 0.982 31.438 -6.398 1 98.44 91 LEU B O 1
ATOM 3178 N N . ALA B 1 92 ? -0.181 30.016 -5.113 1 98.44 92 ALA B N 1
ATOM 3179 C CA . ALA B 1 92 ? -0.663 29.219 -6.238 1 98.44 92 ALA B CA 1
ATOM 3180 C C . ALA B 1 92 ? -1.907 28.422 -5.852 1 98.44 92 ALA B C 1
ATOM 3182 O O . ALA B 1 92 ? -2.336 28.453 -4.699 1 98.44 92 ALA B O 1
ATOM 3183 N N . GLY B 1 93 ? -2.494 27.844 -6.832 1 98.19 93 GLY B N 1
ATOM 3184 C CA . GLY B 1 93 ? -3.59 26.922 -6.562 1 98.19 93 GLY B CA 1
ATOM 3185 C C . GLY B 1 93 ? -4.922 27.625 -6.379 1 98.19 93 GLY B C 1
ATOM 3186 O O . GLY B 1 93 ? -5.125 28.734 -6.883 1 98.19 93 GLY B O 1
ATOM 3187 N N . ASN B 1 94 ? -5.859 26.938 -5.773 1 97.62 94 ASN B N 1
ATOM 3188 C CA . ASN B 1 94 ? -7.219 27.422 -5.535 1 97.62 94 ASN B CA 1
ATOM 3189 C C . ASN B 1 94 ? -7.262 28.453 -4.41 1 97.62 94 ASN B C 1
ATOM 3191 O O . ASN B 1 94 ? -6.941 28.141 -3.262 1 97.62 94 ASN B O 1
ATOM 3195 N N . PRO B 1 95 ? -7.73 29.656 -4.629 1 97.06 95 PRO B N 1
ATOM 3196 C CA . PRO B 1 95 ? -7.754 30.719 -3.613 1 97.06 95 PRO B CA 1
ATOM 3197 C C . PRO B 1 95 ? -8.562 30.328 -2.379 1 97.06 95 PRO B C 1
ATOM 3199 O O . PRO B 1 95 ? -8.289 30.812 -1.277 1 97.06 95 PRO B O 1
ATOM 3202 N N . MET B 1 96 ? -9.477 29.391 -2.545 1 95.94 96 MET B N 1
ATOM 3203 C CA . MET B 1 96 ? -10.266 28.891 -1.422 1 95.94 96 MET B CA 1
ATOM 3204 C C . MET B 1 96 ? -9.359 28.266 -0.357 1 95.94 96 MET B C 1
ATOM 3206 O O . MET B 1 96 ? -9.703 28.266 0.828 1 95.94 96 MET B O 1
ATOM 3210 N N . HIS B 1 97 ? -8.203 27.906 -0.775 1 98.19 97 HIS B N 1
ATOM 3211 C CA . HIS B 1 97 ? -7.324 27.172 0.137 1 98.19 97 HIS B CA 1
ATOM 3212 C C . HIS B 1 97 ? -6.078 28 0.469 1 98.19 97 HIS B C 1
ATOM 3214 O O . HIS B 1 97 ? -5.066 27.438 0.905 1 98.19 97 HIS B O 1
ATOM 3220 N N . HIS B 1 98 ? -6.145 29.359 0.242 1 98.69 98 HIS B N 1
ATOM 3221 C CA . HIS B 1 98 ? -5.098 30.266 0.694 1 98.69 98 HIS B CA 1
ATOM 3222 C C . HIS B 1 98 ? -5.23 30.562 2.184 1 98.69 98 HIS B C 1
ATOM 3224 O O . HIS B 1 98 ? -5.207 31.719 2.596 1 98.69 98 HIS B O 1
ATOM 3230 N N . THR B 1 99 ? -5.332 29.484 2.896 1 98.88 99 THR B N 1
ATOM 3231 C CA . THR B 1 99 ? -5.703 29.594 4.305 1 98.88 99 THR B CA 1
ATOM 3232 C C . THR B 1 99 ? -4.531 30.094 5.137 1 98.88 99 THR B C 1
ATOM 3234 O O . THR B 1 99 ? -4.723 30.859 6.094 1 98.88 99 THR B O 1
ATOM 3237 N N . GLY B 1 100 ? -3.307 29.672 4.84 1 98.88 100 GLY B N 1
ATOM 3238 C CA . GLY B 1 100 ? -2.145 30.188 5.543 1 98.88 100 GLY B CA 1
ATOM 3239 C C . GLY B 1 100 ? -1.984 31.688 5.402 1 98.88 100 GLY B C 1
ATOM 3240 O O . GLY B 1 100 ? -1.699 32.375 6.379 1 98.88 100 GLY B O 1
ATOM 3241 N N . ALA B 1 101 ? -2.15 32.188 4.207 1 98.81 101 ALA B N 1
ATOM 3242 C CA . ALA B 1 101 ? -2.092 33.625 3.953 1 98.81 101 ALA B CA 1
ATOM 3243 C C . ALA B 1 101 ? -3.156 34.344 4.758 1 98.81 101 ALA B C 1
ATOM 3245 O O . ALA B 1 101 ? -2.885 35.406 5.328 1 98.81 101 ALA B O 1
ATOM 3246 N N . ALA B 1 102 ? -4.359 33.812 4.766 1 98.62 102 ALA B N 1
ATOM 3247 C CA . ALA B 1 102 ? -5.453 34.438 5.508 1 98.62 102 ALA B CA 1
ATOM 3248 C C . ALA B 1 102 ? -5.137 34.5 7 1 98.62 102 ALA B C 1
ATOM 3250 O O . ALA B 1 102 ? -5.406 35.5 7.66 1 98.62 102 ALA B O 1
ATOM 3251 N N . LEU B 1 103 ? -4.594 33.406 7.539 1 98.69 103 LEU B N 1
ATOM 3252 C CA . LEU B 1 103 ? -4.23 33.375 8.953 1 98.69 103 LEU B CA 1
ATOM 3253 C C . LEU B 1 103 ? -3.1 34.344 9.25 1 98.69 103 LEU B C 1
ATOM 3255 O O . LEU B 1 103 ? -3.09 35 10.305 1 98.69 103 LEU B O 1
ATOM 3259 N N . ALA B 1 104 ? -2.152 34.438 8.367 1 98.62 104 ALA B N 1
ATOM 3260 C CA . ALA B 1 104 ? -1.067 35.406 8.555 1 98.62 104 ALA B CA 1
ATOM 3261 C C . ALA B 1 104 ? -1.604 36.844 8.633 1 98.62 104 ALA B C 1
ATOM 3263 O O . ALA B 1 104 ? -1.173 37.625 9.484 1 98.62 104 ALA B O 1
ATOM 3264 N N . ARG B 1 105 ? -2.531 37.156 7.781 1 97.69 105 ARG B N 1
ATOM 3265 C CA . ARG B 1 105 ? -3.15 38.469 7.789 1 97.69 105 ARG B CA 1
ATOM 3266 C C . ARG B 1 105 ? -3.904 38.719 9.094 1 97.69 105 ARG B C 1
ATOM 3268 O O . ARG B 1 105 ? -4.066 39.844 9.523 1 97.69 105 ARG B O 1
ATOM 3275 N N . ALA B 1 106 ? -4.336 37.625 9.664 1 97.19 106 ALA B N 1
ATOM 3276 C CA . ALA B 1 106 ? -5.074 37.719 10.914 1 97.19 106 ALA B CA 1
ATOM 3277 C C . ALA B 1 106 ? -4.125 37.781 12.109 1 97.19 106 ALA B C 1
ATOM 3279 O O . ALA B 1 106 ? -4.566 37.875 13.258 1 97.19 106 ALA B O 1
ATOM 3280 N N . GLY B 1 107 ? -2.844 37.688 11.938 1 97.25 107 GLY B N 1
ATOM 3281 C CA . GLY B 1 107 ? -1.891 37.938 13 1 97.25 107 GLY B CA 1
ATOM 3282 C C . GLY B 1 107 ? -1.19 36.688 13.492 1 97.25 107 GLY B C 1
ATOM 3283 O O . GLY B 1 107 ? -0.449 36.719 14.477 1 97.25 107 GLY B O 1
ATOM 3284 N N . TYR B 1 108 ? -1.39 35.562 12.812 1 98.56 108 TYR B N 1
ATOM 3285 C CA . TYR B 1 108 ? -0.705 34.312 13.18 1 98.56 108 TYR B CA 1
ATOM 3286 C C . TYR B 1 108 ? 0.604 34.188 12.406 1 98.56 108 TYR B C 1
ATOM 3288 O O . TYR B 1 108 ? 0.676 34.5 11.227 1 98.56 108 TYR B O 1
ATOM 3296 N N . VAL B 1 109 ? 1.67 33.719 13.062 1 98.69 109 VAL B N 1
ATOM 3297 C CA . VAL B 1 109 ? 2.785 33.156 12.305 1 98.69 109 VAL B CA 1
ATOM 3298 C C . VAL B 1 109 ? 2.375 31.812 11.703 1 98.69 109 VAL B C 1
ATOM 3300 O O . VAL B 1 109 ? 1.774 30.969 12.383 1 98.69 109 VAL B O 1
ATOM 3303 N N . VAL B 1 110 ? 2.627 31.641 10.391 1 98.88 110 VAL B N 1
ATOM 3304 C CA . VAL B 1 110 ? 2.127 30.438 9.734 1 98.88 110 VAL B CA 1
ATOM 3305 C C . VAL B 1 110 ? 3.279 29.703 9.055 1 98.88 110 VAL B C 1
ATOM 3307 O O . VAL B 1 110 ? 4.141 30.328 8.43 1 98.88 110 VAL B O 1
ATOM 3310 N N . LEU B 1 111 ? 3.352 28.406 9.227 1 98.94 111 LEU B N 1
ATOM 3311 C CA . LEU B 1 111 ? 4.281 27.562 8.492 1 98.94 111 LEU B CA 1
ATOM 3312 C C . LEU B 1 111 ? 3.537 26.641 7.539 1 98.94 111 LEU B C 1
ATOM 3314 O O . LEU B 1 111 ? 2.619 25.922 7.953 1 98.94 111 LEU B O 1
ATOM 3318 N N . CYS B 1 112 ? 3.857 26.688 6.277 1 98.94 112 CYS B N 1
ATOM 3319 C CA . CYS B 1 112 ? 3.309 25.797 5.25 1 98.94 112 CYS B CA 1
ATOM 3320 C C . CYS B 1 112 ? 4.391 24.891 4.676 1 98.94 112 CYS B C 1
ATOM 3322 O O . CYS B 1 112 ? 5.133 25.297 3.781 1 98.94 112 CYS B O 1
ATOM 3324 N N . PRO B 1 113 ? 4.445 23.641 5.062 1 98.88 113 PRO B N 1
ATOM 3325 C CA . PRO B 1 113 ? 5.441 22.734 4.5 1 98.88 113 PRO B CA 1
ATOM 3326 C C . PRO B 1 113 ? 4.906 21.922 3.32 1 98.88 113 PRO B C 1
ATOM 3328 O O . PRO B 1 113 ? 3.695 21.703 3.219 1 98.88 113 PRO B O 1
ATOM 3331 N N . ASP B 1 114 ? 5.789 21.5 2.424 1 98.88 114 ASP B N 1
ATOM 3332 C CA . ASP B 1 114 ? 5.449 20.5 1.422 1 98.88 114 ASP B CA 1
ATOM 3333 C C . ASP B 1 114 ? 5.332 19.109 2.053 1 98.88 114 ASP B C 1
ATOM 3335 O O . ASP B 1 114 ? 6.234 18.672 2.768 1 98.88 114 ASP B O 1
ATOM 3339 N N . ALA B 1 115 ? 4.211 18.5 1.783 1 98.62 115 ALA B N 1
ATOM 3340 C CA . ALA B 1 115 ? 4.121 17.078 2.119 1 98.62 115 ALA B CA 1
ATOM 3341 C C . ALA B 1 115 ? 4.988 16.234 1.189 1 98.62 115 ALA B C 1
ATOM 3343 O O . ALA B 1 115 ? 5.355 16.688 0.098 1 98.62 115 ALA B O 1
ATOM 3344 N N . LEU B 1 116 ? 5.344 15.031 1.663 1 98.06 116 LEU B N 1
ATOM 3345 C CA . LEU B 1 116 ? 6.039 14.086 0.799 1 98.06 116 LEU B CA 1
ATOM 3346 C C . LEU B 1 116 ? 5.285 13.883 -0.511 1 98.06 116 LEU B C 1
ATOM 3348 O O . LEU B 1 116 ? 4.066 13.711 -0.51 1 98.06 116 LEU B O 1
ATOM 3352 N N . CYS B 1 117 ? 6.031 13.961 -1.735 1 98.25 117 CYS B N 1
ATOM 3353 C CA . CYS B 1 117 ? 5.547 13.711 -3.09 1 98.25 117 CYS B CA 1
ATOM 3354 C C . CYS B 1 117 ? 4.902 14.961 -3.68 1 98.25 117 CYS B C 1
ATOM 3356 O O . CYS B 1 117 ? 4.426 14.938 -4.816 1 98.25 117 CYS B O 1
ATOM 3358 N N . PHE B 1 118 ? 4.84 16.062 -2.975 1 98.62 118 PHE B N 1
ATOM 3359 C CA . PHE B 1 118 ? 4.133 17.234 -3.457 1 98.62 118 PHE B CA 1
ATOM 3360 C C . PHE B 1 118 ? 5.094 18.406 -3.664 1 98.62 118 PHE B C 1
ATOM 3362 O O . PHE B 1 118 ? 6.008 18.609 -2.861 1 98.62 118 PHE B O 1
ATOM 3369 N N . GLU B 1 119 ? 4.793 19.156 -4.68 1 98.44 119 GLU B N 1
ATOM 3370 C CA . GLU B 1 119 ? 5.52 20.344 -5.09 1 98.44 119 GLU B CA 1
ATOM 3371 C C . GLU B 1 119 ? 7.023 20.094 -5.141 1 98.44 119 GLU B C 1
ATOM 3373 O O . GLU B 1 119 ? 7.508 19.406 -6.039 1 98.44 119 GLU B O 1
ATOM 3378 N N . GLU B 1 120 ? 7.824 20.578 -4.18 1 98.38 120 GLU B N 1
ATOM 3379 C CA . GLU B 1 120 ? 9.273 20.438 -4.34 1 98.38 120 GLU B CA 1
ATOM 3380 C C . GLU B 1 120 ? 9.773 19.109 -3.768 1 98.38 120 GLU B C 1
ATOM 3382 O O . GLU B 1 120 ? 10.969 18.828 -3.822 1 98.38 120 GLU B O 1
ATOM 3387 N N . ARG B 1 121 ? 8.875 18.281 -3.295 1 98.06 121 ARG B N 1
ATOM 3388 C CA . ARG B 1 121 ? 9.25 16.984 -2.758 1 98.06 121 ARG B CA 1
ATOM 3389 C C . ARG B 1 121 ? 8.805 15.852 -3.684 1 98.06 121 ARG B C 1
ATOM 3391 O O . ARG B 1 121 ? 8.57 14.734 -3.234 1 98.06 121 ARG B O 1
ATOM 3398 N N . ARG B 1 122 ? 8.57 16.125 -4.898 1 97.25 122 ARG B N 1
ATOM 3399 C CA . ARG B 1 122 ? 8.312 15.117 -5.922 1 97.25 122 ARG B CA 1
ATOM 3400 C C . ARG B 1 122 ? 9.578 14.344 -6.27 1 97.25 122 ARG B C 1
ATOM 3402 O O . ARG B 1 122 ? 10.656 14.648 -5.75 1 97.25 122 ARG B O 1
ATOM 3409 N N . ASP B 1 123 ? 9.5 13.32 -7.094 1 97.06 123 ASP B N 1
ATOM 3410 C CA . ASP B 1 123 ? 10.609 12.422 -7.391 1 97.06 123 ASP B CA 1
ATOM 3411 C C . ASP B 1 123 ? 11.82 13.188 -7.926 1 97.06 123 ASP B C 1
ATOM 3413 O O . ASP B 1 123 ? 11.758 13.758 -9.016 1 97.06 123 ASP B O 1
ATOM 3417 N N . PRO B 1 124 ? 12.875 13.18 -7.223 1 94.12 124 PRO B N 1
ATOM 3418 C CA . PRO B 1 124 ? 14.047 13.938 -7.664 1 94.12 124 PRO B CA 1
ATOM 3419 C C . PRO B 1 124 ? 14.664 13.391 -8.945 1 94.12 124 PRO B C 1
ATOM 3421 O O . PRO B 1 124 ? 15.391 14.102 -9.641 1 94.12 124 PRO B O 1
ATOM 3424 N N . THR B 1 125 ? 14.422 12.125 -9.242 1 95.56 125 THR B N 1
ATOM 3425 C CA . THR B 1 125 ? 14.977 11.523 -10.445 1 95.56 125 THR B CA 1
ATOM 3426 C C . THR B 1 125 ? 14.141 11.891 -11.672 1 95.56 125 THR B C 1
ATOM 3428 O O . THR B 1 125 ? 14.609 11.766 -12.805 1 95.56 125 THR B O 1
ATOM 3431 N N . GLY B 1 126 ? 12.906 12.273 -11.469 1 95.88 126 GLY B N 1
ATOM 3432 C CA . GLY B 1 126 ? 12 12.602 -12.555 1 95.88 126 GLY B CA 1
ATOM 3433 C C . GLY B 1 126 ? 11.438 11.375 -13.25 1 95.88 126 GLY B C 1
ATOM 3434 O O . GLY B 1 126 ? 10.633 11.492 -14.172 1 95.88 126 GLY B O 1
ATOM 3435 N N . LYS B 1 127 ? 11.719 10.164 -12.758 1 95.81 127 LYS B N 1
ATOM 3436 C CA . LYS B 1 127 ? 11.289 8.922 -13.398 1 95.81 127 LYS B CA 1
ATOM 3437 C C . LYS B 1 127 ? 9.812 8.641 -13.133 1 95.81 127 LYS B C 1
ATOM 3439 O O . LYS B 1 127 ? 9.102 8.172 -14.023 1 95.81 127 LYS B O 1
ATOM 3444 N N . LEU B 1 128 ? 9.422 8.891 -11.953 1 97.62 128 LEU B N 1
ATOM 3445 C CA . LEU B 1 128 ? 8.039 8.641 -11.555 1 97.62 128 LEU B CA 1
ATOM 3446 C C . LEU B 1 128 ? 7.281 9.953 -11.391 1 97.62 128 LEU B C 1
ATOM 3448 O O . LEU B 1 128 ? 7.699 10.828 -10.625 1 97.62 128 LEU B O 1
ATOM 3452 N N . LYS B 1 129 ? 6.191 10.016 -12.078 1 96.56 129 LYS B N 1
ATOM 3453 C CA . LYS B 1 129 ? 5.43 11.266 -12.047 1 96.56 129 LYS B CA 1
ATOM 3454 C C . LYS B 1 129 ? 4.172 11.117 -11.195 1 96.56 129 LYS B C 1
ATOM 3456 O O . LYS B 1 129 ? 3.535 10.055 -11.203 1 96.56 129 LYS B O 1
ATOM 3461 N N . ASP B 1 130 ? 3.891 12.125 -10.422 1 96.38 130 ASP B N 1
ATOM 3462 C CA . ASP B 1 130 ? 2.604 12.305 -9.758 1 96.38 130 ASP B CA 1
ATOM 3463 C C . ASP B 1 130 ? 2.234 11.078 -8.93 1 96.38 130 ASP B C 1
ATOM 3465 O O . ASP B 1 130 ? 3.014 10.633 -8.086 1 96.38 130 ASP B O 1
ATOM 3469 N N . GLY B 1 131 ? 1.167 10.547 -9.281 1 96.69 131 GLY B N 1
ATOM 3470 C CA . GLY B 1 131 ? 0.663 9.422 -8.5 1 96.69 131 GLY B CA 1
ATOM 3471 C C . GLY B 1 131 ? 1.579 8.219 -8.539 1 96.69 131 GLY B C 1
ATOM 3472 O O . GLY B 1 131 ? 1.548 7.379 -7.633 1 96.69 131 GLY B O 1
ATOM 3473 N N . GLN B 1 132 ? 2.354 8.055 -9.57 1 96.94 132 GLN B N 1
ATOM 3474 C CA . GLN B 1 132 ? 3.326 6.965 -9.633 1 96.94 132 GLN B CA 1
ATOM 3475 C C . GLN B 1 132 ? 4.336 7.07 -8.492 1 96.94 132 GLN B C 1
ATOM 3477 O O . GLN B 1 132 ? 4.648 6.074 -7.836 1 96.94 132 GLN B O 1
ATOM 3482 N N . PHE B 1 133 ? 4.84 8.266 -8.258 1 97.81 133 PHE B N 1
ATOM 3483 C CA . PHE B 1 133 ? 5.832 8.461 -7.211 1 97.81 133 PHE B CA 1
ATOM 3484 C C . PHE B 1 133 ? 5.211 8.273 -5.832 1 97.81 133 PHE B C 1
ATOM 3486 O O . PHE B 1 133 ? 5.852 7.738 -4.926 1 97.81 133 PHE B O 1
ATOM 3493 N N . GLU B 1 134 ? 4.008 8.734 -5.656 1 98.06 134 GLU B N 1
ATOM 3494 C CA . GLU B 1 134 ? 3.324 8.539 -4.383 1 98.06 134 GLU B CA 1
ATOM 3495 C C . GLU B 1 134 ? 3.152 7.059 -4.066 1 98.06 134 GLU B C 1
ATOM 3497 O O . GLU B 1 134 ? 3.355 6.633 -2.928 1 98.06 134 GLU B O 1
ATOM 3502 N N . ARG B 1 135 ? 2.74 6.273 -5.078 1 96.81 135 ARG B N 1
ATOM 3503 C CA . ARG B 1 135 ? 2.613 4.832 -4.902 1 96.81 135 ARG B CA 1
ATOM 3504 C C . ARG B 1 135 ? 3.959 4.199 -4.566 1 96.81 135 ARG B C 1
ATOM 3506 O O . ARG B 1 135 ? 4.047 3.348 -3.678 1 96.81 135 ARG B O 1
ATOM 3513 N N . PHE B 1 136 ? 4.973 4.637 -5.273 1 97.94 136 PHE B N 1
ATOM 3514 C CA . PHE B 1 136 ? 6.332 4.164 -5.035 1 97.94 136 PHE B CA 1
ATOM 3515 C C . PHE B 1 136 ? 6.742 4.402 -3.586 1 97.94 136 PHE B C 1
ATOM 3517 O O . PHE B 1 136 ? 7.227 3.49 -2.912 1 97.94 136 PHE B O 1
ATOM 3524 N N . GLU B 1 137 ? 6.516 5.625 -3.074 1 97.81 137 GLU B N 1
ATOM 3525 C CA . GLU B 1 137 ? 6.891 5.969 -1.706 1 97.81 137 GLU B CA 1
ATOM 3526 C C . GLU B 1 137 ? 6.062 5.18 -0.694 1 97.81 137 GLU B C 1
ATOM 3528 O O . GLU B 1 137 ? 6.598 4.699 0.309 1 97.81 137 GLU B O 1
ATOM 3533 N N . PHE B 1 138 ? 4.793 5.051 -1 1 98.06 138 PHE B N 1
ATOM 3534 C CA . PHE B 1 138 ? 3.936 4.285 -0.101 1 98.06 138 PHE B CA 1
ATOM 3535 C C . PHE B 1 138 ? 4.457 2.863 0.062 1 98.06 138 PHE B C 1
ATOM 3537 O O . PHE B 1 138 ? 4.609 2.377 1.185 1 98.06 138 PHE B O 1
ATOM 3544 N N . LEU B 1 139 ? 4.703 2.199 -1.045 1 97.81 139 LEU B N 1
ATOM 3545 C CA . LEU B 1 139 ? 5.16 0.814 -1.04 1 97.81 139 LEU B CA 1
ATOM 3546 C C . LEU B 1 139 ? 6.539 0.7 -0.391 1 97.81 139 LEU B C 1
ATOM 3548 O O . LEU B 1 139 ? 6.824 -0.278 0.303 1 97.81 139 LEU B O 1
ATOM 3552 N N . ARG B 1 140 ? 7.395 1.688 -0.625 1 97.25 140 ARG B N 1
ATOM 3553 C CA . ARG B 1 140 ? 8.711 1.706 0.004 1 97.25 140 ARG B CA 1
ATOM 3554 C C . ARG B 1 140 ? 8.594 1.718 1.524 1 97.25 140 ARG B C 1
ATOM 3556 O O . ARG B 1 140 ? 9.281 0.956 2.211 1 97.25 140 ARG B O 1
ATOM 3563 N N . TYR B 1 141 ? 7.684 2.547 2.059 1 97.25 141 TYR B N 1
ATOM 3564 C CA . TYR B 1 141 ? 7.48 2.586 3.504 1 97.25 141 TYR B CA 1
ATOM 3565 C C . TYR B 1 141 ? 6.918 1.264 4.012 1 97.25 141 TYR B C 1
ATOM 3567 O O . TYR B 1 141 ? 7.355 0.754 5.047 1 97.25 141 TYR B O 1
ATOM 3575 N N . VAL B 1 142 ? 6.031 0.681 3.268 1 97 142 VAL B N 1
ATOM 3576 C CA . VAL B 1 142 ? 5.355 -0.536 3.707 1 97 142 VAL B CA 1
ATOM 3577 C C . VAL B 1 142 ? 6.367 -1.673 3.83 1 97 142 VAL B C 1
ATOM 3579 O O . VAL B 1 142 ? 6.418 -2.359 4.855 1 97 142 VAL B O 1
ATOM 3582 N N . VAL B 1 143 ? 7.258 -1.874 2.818 1 97.19 143 VAL B N 1
ATOM 3583 C CA . VAL B 1 143 ? 8.18 -3.006 2.861 1 97.19 143 VAL B CA 1
ATOM 3584 C C . VAL B 1 143 ? 9.242 -2.766 3.928 1 97.19 143 VAL B C 1
ATOM 3586 O O . VAL B 1 143 ? 9.875 -3.711 4.402 1 97.19 143 VAL B O 1
ATOM 3589 N N . ASP B 1 144 ? 9.422 -1.514 4.359 1 95.81 144 ASP B N 1
ATOM 3590 C CA . ASP B 1 144 ? 10.398 -1.173 5.391 1 95.81 144 ASP B CA 1
ATOM 3591 C C . ASP B 1 144 ? 9.773 -1.217 6.777 1 95.81 144 ASP B C 1
ATOM 3593 O O . ASP B 1 144 ? 10.422 -0.879 7.77 1 95.81 144 ASP B O 1
ATOM 3597 N N . GLY B 1 145 ? 8.508 -1.601 6.871 1 95.62 145 GLY B N 1
ATOM 3598 C CA . GLY B 1 145 ? 7.832 -1.773 8.148 1 95.62 145 GLY B CA 1
ATOM 3599 C C . GLY B 1 145 ? 7.309 -0.472 8.727 1 95.62 145 GLY B C 1
ATOM 3600 O O . GLY B 1 145 ? 7.172 -0.339 9.945 1 95.62 145 GLY B O 1
ATOM 3601 N N . LYS B 1 146 ? 7.09 0.464 7.902 1 96.19 146 LYS B N 1
ATOM 3602 C CA . LYS B 1 146 ? 6.523 1.761 8.258 1 96.19 146 LYS B CA 1
ATOM 3603 C C . LYS B 1 146 ? 5.332 2.1 7.363 1 96.19 146 LYS B C 1
ATOM 3605 O O . LYS B 1 146 ? 4.723 1.209 6.766 1 96.19 146 LYS B O 1
ATOM 3610 N N . CYS B 1 147 ? 4.887 3.291 7.348 1 97.25 147 CYS B N 1
ATOM 3611 C CA . CYS B 1 147 ? 3.832 3.752 6.453 1 97.25 147 CYS B CA 1
ATOM 3612 C C . CYS B 1 147 ? 3.922 5.258 6.238 1 97.25 147 CYS B C 1
ATOM 3614 O O . CYS B 1 147 ? 4.672 5.945 6.93 1 97.25 147 CYS B O 1
ATOM 3616 N N . MET B 1 148 ? 3.236 5.746 5.332 1 97.56 148 MET B N 1
ATOM 3617 C CA . MET B 1 148 ? 3.295 7.16 4.973 1 97.56 148 MET B CA 1
ATOM 3618 C C . MET B 1 148 ? 2.727 8.031 6.094 1 97.56 148 MET B C 1
ATOM 3620 O O . MET B 1 148 ? 3.15 9.172 6.27 1 97.56 148 MET B O 1
ATOM 3624 N N . ALA B 1 149 ? 1.737 7.477 6.84 1 98.25 149 ALA B N 1
ATOM 3625 C CA . ALA B 1 149 ? 1.218 8.211 7.992 1 98.25 149 ALA B CA 1
ATOM 3626 C C . ALA B 1 149 ? 2.334 8.547 8.977 1 98.25 149 ALA B C 1
ATOM 3628 O O . ALA B 1 149 ? 2.396 9.664 9.492 1 98.25 149 ALA B O 1
ATOM 3629 N N . TRP B 1 150 ? 3.182 7.602 9.219 1 98.19 150 TRP B N 1
ATOM 3630 C CA . TRP B 1 150 ? 4.324 7.82 10.102 1 98.19 150 TRP B CA 1
ATOM 3631 C C . TRP B 1 150 ? 5.172 8.992 9.617 1 98.19 150 TRP B C 1
ATOM 3633 O O . TRP B 1 150 ? 5.562 9.852 10.406 1 98.19 150 TRP B O 1
ATOM 3643 N N . LYS B 1 151 ? 5.473 9.008 8.375 1 97.56 151 LYS B N 1
ATOM 3644 C CA . LYS B 1 151 ? 6.312 10.047 7.793 1 97.56 151 LYS B CA 1
ATOM 3645 C C . LYS B 1 151 ? 5.641 11.414 7.883 1 97.56 151 LYS B C 1
ATOM 3647 O O . LYS B 1 151 ? 6.297 12.414 8.195 1 97.56 151 LYS B O 1
ATOM 3652 N N . SER B 1 152 ? 4.344 11.477 7.598 1 97.88 152 SER B N 1
ATOM 3653 C CA . SER B 1 152 ? 3.617 12.734 7.707 1 97.88 152 SER B CA 1
ATOM 3654 C C . SER B 1 152 ? 3.648 13.273 9.133 1 97.88 152 SER B C 1
ATOM 3656 O O . SER B 1 152 ? 3.768 14.477 9.352 1 97.88 152 SER B O 1
ATOM 3658 N N . ILE B 1 153 ? 3.477 12.383 10.094 1 98.38 153 ILE B N 1
ATOM 3659 C CA . ILE B 1 153 ? 3.52 12.773 11.5 1 98.38 153 ILE B CA 1
ATOM 3660 C C . ILE B 1 153 ? 4.906 13.305 11.852 1 98.38 153 ILE B C 1
ATOM 3662 O O . ILE B 1 153 ? 5.035 14.375 12.445 1 98.38 153 ILE B O 1
ATOM 3666 N N . LEU B 1 154 ? 5.926 12.602 11.414 1 98.06 154 LEU B N 1
ATOM 3667 C CA . LEU B 1 154 ? 7.293 13.039 11.672 1 98.06 154 LEU B CA 1
ATOM 3668 C C . LEU B 1 154 ? 7.555 14.414 11.062 1 98.06 154 LEU B C 1
ATOM 3670 O O . LEU B 1 154 ? 8.172 15.273 11.703 1 98.06 154 LEU B O 1
ATOM 3674 N N . ASP B 1 155 ? 7.129 14.547 9.867 1 98.19 155 ASP B N 1
ATOM 3675 C CA . ASP B 1 155 ? 7.34 15.82 9.188 1 98.19 155 ASP B CA 1
ATOM 3676 C C . ASP B 1 155 ? 6.688 16.969 9.953 1 98.19 155 ASP B C 1
ATOM 3678 O O . ASP B 1 155 ? 7.258 18.047 10.055 1 98.19 155 ASP B O 1
ATOM 3682 N N . MET B 1 156 ? 5.52 16.75 10.438 1 98.25 156 MET B N 1
ATOM 3683 C CA . MET B 1 156 ? 4.855 17.812 11.188 1 98.25 156 MET B CA 1
ATOM 3684 C C . MET B 1 156 ? 5.535 18.031 12.531 1 98.25 156 MET B C 1
ATOM 3686 O O . MET B 1 156 ? 5.652 19.172 13 1 98.25 156 MET B O 1
ATOM 3690 N N . LYS B 1 157 ? 5.949 17 13.211 1 98.31 157 LYS B N 1
ATOM 3691 C CA . LYS B 1 157 ? 6.715 17.156 14.438 1 98.31 157 LYS B CA 1
ATOM 3692 C C . LYS B 1 157 ? 7.93 18.062 14.219 1 98.31 157 LYS B C 1
ATOM 3694 O O . LYS B 1 157 ? 8.211 18.938 15.023 1 98.31 157 LYS B O 1
ATOM 3699 N N . ARG B 1 158 ? 8.609 17.844 13.133 1 98.38 158 ARG B N 1
ATOM 3700 C CA . ARG B 1 158 ? 9.789 18.641 12.812 1 98.38 158 ARG B CA 1
ATOM 3701 C C . ARG B 1 158 ? 9.406 20.062 12.406 1 98.38 158 ARG B C 1
ATOM 3703 O O . ARG B 1 158 ? 10.141 21 12.688 1 98.38 158 ARG B O 1
ATOM 3710 N N . ALA B 1 159 ? 8.297 20.125 11.688 1 98.56 159 ALA B N 1
ATOM 3711 C CA . ALA B 1 159 ? 7.766 21.453 11.398 1 98.56 159 ALA B CA 1
ATOM 3712 C C . ALA B 1 159 ? 7.547 22.25 12.688 1 98.56 159 ALA B C 1
ATOM 3714 O O . ALA B 1 159 ? 7.855 23.438 12.75 1 98.56 159 ALA B O 1
ATOM 3715 N N . ILE B 1 160 ? 7 21.609 13.688 1 98.62 160 ILE B N 1
ATOM 3716 C CA . ILE B 1 160 ? 6.754 22.266 14.969 1 98.62 160 ILE B CA 1
ATOM 3717 C C . ILE B 1 160 ? 8.086 22.609 15.633 1 98.62 160 ILE B C 1
ATOM 3719 O O . ILE B 1 160 ? 8.227 23.672 16.234 1 98.62 160 ILE B O 1
ATOM 3723 N N . ASP B 1 161 ? 9.109 21.703 15.531 1 98.38 161 ASP B N 1
ATOM 3724 C CA . ASP B 1 161 ? 10.453 22.047 15.992 1 98.38 161 ASP B CA 1
ATOM 3725 C C . ASP B 1 161 ? 10.922 23.375 15.391 1 98.38 161 ASP B C 1
ATOM 3727 O O . ASP B 1 161 ? 11.492 24.203 16.094 1 98.38 161 ASP B O 1
ATOM 3731 N N . PHE B 1 162 ? 10.734 23.469 14.133 1 98.38 162 PHE B N 1
ATOM 3732 C CA . PHE B 1 162 ? 11.156 24.672 13.422 1 98.38 162 PHE B CA 1
ATOM 3733 C C . PHE B 1 162 ? 10.391 25.891 13.922 1 98.38 162 PHE B C 1
ATOM 3735 O O . PHE B 1 162 ? 11 26.922 14.211 1 98.38 162 PHE B O 1
ATOM 3742 N N . LEU B 1 163 ? 9.062 25.797 14.07 1 98 163 LEU B N 1
ATOM 3743 C CA . LEU B 1 163 ? 8.234 26.906 14.531 1 98 163 LEU B CA 1
ATOM 3744 C C . LEU B 1 163 ? 8.68 27.375 15.914 1 98 163 LEU B C 1
ATOM 3746 O O . LEU B 1 163 ? 8.836 28.578 16.141 1 98 163 LEU B O 1
ATOM 3750 N N . VAL B 1 164 ? 8.922 26.453 16.781 1 97.31 164 VAL B N 1
ATOM 3751 C CA . VAL B 1 164 ? 9.234 26.781 18.172 1 97.31 164 VAL B CA 1
ATOM 3752 C C . VAL B 1 164 ? 10.617 27.422 18.266 1 97.31 164 VAL B C 1
ATOM 3754 O O . VAL B 1 164 ? 10.922 28.125 19.234 1 97.31 164 VAL B O 1
ATOM 3757 N N . SER B 1 165 ? 11.406 27.219 17.25 1 96.56 165 SER B N 1
ATOM 3758 C CA . SER B 1 165 ? 12.75 27.781 17.234 1 96.56 165 SER B CA 1
ATOM 3759 C C . SER B 1 165 ? 12.734 29.266 16.859 1 96.56 165 SER B C 1
ATOM 3761 O O . SER B 1 165 ? 13.742 29.953 17 1 96.56 165 SER B O 1
ATOM 3763 N N . HIS B 1 166 ? 11.594 29.828 16.484 1 96.25 166 HIS B N 1
ATOM 3764 C CA . HIS B 1 166 ? 11.477 31.234 16.078 1 96.25 166 HIS B CA 1
ATOM 3765 C C . HIS B 1 166 ? 11 32.094 17.234 1 96.25 166 HIS B C 1
ATOM 3767 O O . HIS B 1 166 ? 9.922 31.875 17.781 1 96.25 166 HIS B O 1
ATOM 3773 N N . PRO B 1 167 ? 11.75 33.125 17.469 1 96.38 167 PRO B N 1
ATOM 3774 C CA . PRO B 1 167 ? 11.359 33.969 18.578 1 96.38 167 PRO B CA 1
ATOM 3775 C C . PRO B 1 167 ? 10.039 34.719 18.328 1 96.38 167 PRO B C 1
ATOM 3777 O O . PRO B 1 167 ? 9.422 35.219 19.266 1 96.38 167 PRO B O 1
ATOM 3780 N N . GLU B 1 168 ? 9.602 34.812 17.125 1 96.94 168 GLU B N 1
ATOM 3781 C CA . GLU B 1 168 ? 8.344 35.469 16.75 1 96.94 168 GLU B CA 1
ATOM 3782 C C . GLU B 1 168 ? 7.145 34.594 17.141 1 96.94 168 GLU B C 1
ATOM 3784 O O . GLU B 1 168 ? 6.004 35.062 17.109 1 96.94 168 GLU B O 1
ATOM 3789 N N . VAL B 1 169 ? 7.406 33.375 17.562 1 98.31 169 VAL B N 1
ATOM 3790 C CA . VAL B 1 169 ? 6.328 32.438 17.812 1 98.31 169 VAL B CA 1
ATOM 3791 C C . VAL B 1 169 ? 6.078 32.312 19.312 1 98.31 169 VAL B C 1
ATOM 3793 O O . VAL B 1 169 ? 7.016 32.125 20.094 1 98.31 169 VAL B O 1
ATOM 3796 N N . ASN B 1 170 ? 4.863 32.562 19.75 1 98.12 170 ASN B N 1
ATOM 3797 C CA . ASN B 1 170 ? 4.445 32.125 21.094 1 98.12 170 ASN B CA 1
ATOM 3798 C C . ASN B 1 170 ? 4.266 30.625 21.172 1 98.12 170 ASN B C 1
ATOM 3800 O O . ASN B 1 170 ? 3.264 30.078 20.703 1 98.12 170 ASN B O 1
ATOM 3804 N N . THR B 1 171 ? 5.168 29.953 21.797 1 97.69 171 THR B N 1
ATOM 3805 C CA . THR B 1 171 ? 5.266 28.5 21.75 1 97.69 171 THR B CA 1
ATOM 3806 C C . THR B 1 171 ? 4.133 27.859 22.547 1 97.69 171 THR B C 1
ATOM 3808 O O . THR B 1 171 ? 3.887 26.656 22.438 1 97.69 171 THR B O 1
ATOM 3811 N N . ASP B 1 172 ? 3.365 28.641 23.312 1 97.56 172 ASP B N 1
ATOM 3812 C CA . ASP B 1 172 ? 2.246 28.109 24.078 1 97.56 172 ASP B CA 1
ATOM 3813 C C . ASP B 1 172 ? 0.938 28.234 23.312 1 97.56 172 ASP B C 1
ATOM 3815 O O . ASP B 1 172 ? -0.123 27.844 23.797 1 97.56 172 ASP B O 1
ATOM 3819 N N . LYS B 1 173 ? 1.011 28.734 22.094 1 98.38 173 LYS B N 1
ATOM 3820 C CA . LYS B 1 173 ? -0.169 29 21.281 1 98.38 173 LYS B CA 1
ATOM 3821 C C . LYS B 1 173 ? 0.047 28.547 19.828 1 98.38 173 LYS B C 1
ATOM 3823 O O . LYS B 1 173 ? -0.068 29.344 18.906 1 98.38 173 LYS B O 1
ATOM 3828 N N . ILE B 1 174 ? 0.32 27.281 19.625 1 98.81 174 ILE B N 1
ATOM 3829 C CA . ILE B 1 174 ? 0.564 26.719 18.297 1 98.81 174 ILE B CA 1
ATOM 3830 C C . ILE B 1 174 ? -0.611 25.828 17.891 1 98.81 174 ILE B C 1
ATOM 3832 O O . ILE B 1 174 ? -1.062 24.984 18.672 1 98.81 174 ILE B O 1
ATOM 3836 N N . GLY B 1 175 ? -1.14 26.078 16.75 1 98.88 175 GLY B N 1
ATOM 3837 C CA . GLY B 1 175 ? -2.199 25.25 16.188 1 98.88 175 GLY B CA 1
ATOM 3838 C C . GLY B 1 175 ? -1.776 24.5 14.945 1 98.88 175 GLY B C 1
ATOM 3839 O O . GLY B 1 175 ? -0.638 24.641 14.492 1 98.88 175 GLY B O 1
ATOM 3840 N N . CYS B 1 176 ? -2.65 23.672 14.445 1 98.94 176 CYS B N 1
ATOM 3841 C CA . CYS B 1 176 ? -2.488 22.938 13.195 1 98.94 176 CYS B CA 1
ATOM 3842 C C . CYS B 1 176 ? -3.797 22.891 12.414 1 98.94 176 CYS B C 1
ATOM 3844 O O . CYS B 1 176 ? -4.867 22.734 13 1 98.94 176 CYS B O 1
ATOM 3846 N N . TYR B 1 177 ? -3.674 23.078 11.141 1 98.88 177 TYR B N 1
ATOM 3847 C CA . TYR B 1 177 ? -4.836 23.078 10.258 1 98.88 177 TYR B CA 1
ATOM 3848 C C . TYR B 1 177 ? -4.535 22.328 8.961 1 98.88 177 TYR B C 1
ATOM 3850 O O . TYR B 1 177 ? -3.406 22.359 8.469 1 98.88 177 TYR B O 1
ATOM 3858 N N . GLY B 1 178 ? -5.566 21.734 8.422 1 98.56 178 GLY B N 1
ATOM 3859 C CA . GLY B 1 178 ? -5.477 21.234 7.059 1 98.56 178 GLY B CA 1
ATOM 3860 C C . GLY B 1 178 ? -6.828 20.891 6.461 1 98.56 178 GLY B C 1
ATOM 3861 O O . GLY B 1 178 ? -7.793 20.656 7.188 1 98.56 178 GLY B O 1
ATOM 3862 N N . HIS B 1 179 ? -6.863 20.906 5.113 1 98.44 179 HIS B N 1
ATOM 3863 C CA . HIS B 1 179 ? -8.031 20.516 4.332 1 98.44 179 HIS B CA 1
ATOM 3864 C C . HIS B 1 179 ? -7.785 19.219 3.584 1 98.44 179 HIS B C 1
ATOM 3866 O O . HIS B 1 179 ? -6.703 19.016 3.021 1 98.44 179 HIS B O 1
ATOM 3872 N N . SER B 1 180 ? -8.781 18.297 3.531 1 97.75 180 SER B N 1
ATOM 3873 C CA . SER B 1 180 ? -8.695 17.047 2.789 1 97.75 180 SER B CA 1
ATOM 3874 C C . SER B 1 180 ? -7.516 16.203 3.268 1 97.75 180 SER B C 1
ATOM 3876 O O . SER B 1 180 ? -7.422 15.883 4.453 1 97.75 180 SER B O 1
ATOM 3878 N N . MET B 1 181 ? -6.527 15.977 2.42 1 97.94 181 MET B N 1
ATOM 3879 C CA . MET B 1 181 ? -5.336 15.273 2.889 1 97.94 181 MET B CA 1
ATOM 3880 C C . MET B 1 181 ? -4.715 15.992 4.082 1 97.94 181 MET B C 1
ATOM 3882 O O . MET B 1 181 ? -4.23 15.359 5.016 1 97.94 181 MET B O 1
ATOM 3886 N N . GLY B 1 182 ? -4.738 17.297 4.074 1 98.31 182 GLY B N 1
ATOM 3887 C CA . GLY B 1 182 ? -4.242 18.078 5.195 1 98.31 182 GLY B CA 1
ATOM 3888 C C . GLY B 1 182 ? -5 17.812 6.484 1 98.31 182 GLY B C 1
ATOM 3889 O O . GLY B 1 182 ? -4.414 17.844 7.57 1 98.31 182 GLY B O 1
ATOM 3890 N N . SER B 1 183 ? -6.281 17.641 6.34 1 98.19 183 SER B N 1
ATOM 3891 C CA . SER B 1 183 ? -7.09 17.266 7.496 1 98.19 183 SER B CA 1
ATOM 3892 C C . SER B 1 183 ? -6.613 15.945 8.094 1 98.19 183 SER B C 1
ATOM 3894 O O . SER B 1 183 ? -6.438 15.836 9.305 1 98.19 183 SER B O 1
ATOM 3896 N N . THR B 1 184 ? -6.379 14.977 7.23 1 97.75 184 THR B N 1
ATOM 3897 C CA . THR B 1 184 ? -5.855 13.68 7.656 1 97.75 184 THR B CA 1
ATOM 3898 C C . THR B 1 184 ? -4.531 13.852 8.398 1 97.75 184 THR B C 1
ATOM 3900 O O . THR B 1 184 ? -4.352 13.305 9.484 1 97.75 184 THR B O 1
ATOM 3903 N N . HIS B 1 185 ? -3.65 14.609 7.84 1 98.25 185 HIS B N 1
ATOM 3904 C CA . HIS B 1 185 ? -2.354 14.844 8.469 1 98.25 185 HIS B CA 1
ATOM 3905 C C . HIS B 1 185 ? -2.51 15.523 9.82 1 98.25 185 HIS B C 1
ATOM 3907 O O . HIS B 1 185 ? -1.742 15.258 10.75 1 98.25 185 HIS B O 1
ATOM 3913 N N . THR B 1 186 ? -3.488 16.375 9.938 1 98.62 186 THR B N 1
ATOM 3914 C CA . THR B 1 186 ? -3.727 17.125 11.156 1 98.62 186 THR B CA 1
ATOM 3915 C C . THR B 1 186 ? -4.168 16.219 12.297 1 98.62 186 THR B C 1
ATOM 3917 O O . THR B 1 186 ? -3.574 16.219 13.375 1 98.62 186 THR B O 1
ATOM 3920 N N . TRP B 1 187 ? -5.172 15.367 12.008 1 98 187 TRP B N 1
ATOM 3921 C CA . TRP B 1 187 ? -5.621 14.547 13.133 1 98 187 TRP B CA 1
ATOM 3922 C C . TRP B 1 187 ? -4.695 13.359 13.336 1 98 187 TRP B C 1
ATOM 3924 O O . TRP B 1 187 ? -4.699 12.734 14.398 1 98 187 TRP B O 1
ATOM 3934 N N . LEU B 1 188 ? -3.848 13.008 12.352 1 98.25 188 LEU B N 1
ATOM 3935 C CA . LEU B 1 188 ? -2.857 11.953 12.523 1 98.25 188 LEU B CA 1
ATOM 3936 C C . LEU B 1 188 ? -1.77 12.383 13.508 1 98.25 188 LEU B C 1
ATOM 3938 O O . LEU B 1 188 ? -1.309 11.578 14.32 1 98.25 188 LEU B O 1
ATOM 3942 N N . VAL B 1 189 ? -1.338 13.633 13.438 1 98.31 189 VAL B N 1
ATOM 3943 C CA . VAL B 1 189 ? -0.204 14.078 14.242 1 98.31 189 VAL B CA 1
ATOM 3944 C C . VAL B 1 189 ? -0.669 14.398 15.664 1 98.31 189 VAL B C 1
ATOM 3946 O O . VAL B 1 189 ? 0.112 14.312 16.609 1 98.31 189 VAL B O 1
ATOM 3949 N N . GLY B 1 190 ? -1.921 14.68 15.82 1 97.81 190 GLY B N 1
ATOM 3950 C CA . GLY B 1 190 ? -2.486 15.188 17.062 1 97.81 190 GLY B CA 1
ATOM 3951 C C . GLY B 1 190 ? -2.1 14.367 18.281 1 97.81 190 GLY B C 1
ATOM 3952 O O . GLY B 1 190 ? -1.573 14.898 19.25 1 97.81 190 GLY B O 1
ATOM 3953 N N . PRO B 1 191 ? -2.25 13.047 18.203 1 97.44 191 PRO B N 1
ATOM 3954 C CA . PRO B 1 191 ? -1.945 12.188 19.359 1 97.44 191 PRO B CA 1
ATOM 3955 C C . PRO B 1 191 ? -0.47 12.227 19.75 1 97.44 191 PRO B C 1
ATOM 3957 O O . PRO B 1 191 ? -0.114 11.859 20.859 1 97.44 191 PRO B O 1
ATOM 3960 N N . TRP B 1 192 ? 0.388 12.75 18.875 1 97.94 192 TRP B N 1
ATOM 3961 C CA . TRP B 1 192 ? 1.815 12.492 19.047 1 97.94 192 TRP B CA 1
ATOM 3962 C C . TRP B 1 192 ? 2.578 13.797 19.266 1 97.94 192 TRP B C 1
ATOM 3964 O O . TRP B 1 192 ? 3.766 13.773 19.609 1 97.94 192 TRP B O 1
ATOM 3974 N N . GLU B 1 193 ? 1.917 14.922 19.094 1 98.06 193 GLU B N 1
ATOM 3975 C CA . GLU B 1 193 ? 2.59 16.219 19.203 1 98.06 193 GLU B CA 1
ATOM 3976 C C . GLU B 1 193 ? 1.83 17.156 20.141 1 98.06 193 GLU B C 1
ATOM 3978 O O . GLU B 1 193 ? 1.03 17.969 19.688 1 98.06 193 GLU B O 1
ATOM 3983 N N . GLU B 1 194 ? 2.193 17.203 21.344 1 97.38 194 GLU B N 1
ATOM 3984 C CA . GLU B 1 194 ? 1.442 17.891 22.391 1 97.38 194 GLU B CA 1
ATOM 3985 C C . GLU B 1 194 ? 1.698 19.391 22.344 1 97.38 194 GLU B C 1
ATOM 3987 O O . GLU B 1 194 ? 0.939 20.172 22.922 1 97.38 194 GLU B O 1
ATOM 3992 N N . ARG B 1 195 ? 2.771 19.891 21.703 1 98.38 195 ARG B N 1
ATOM 3993 C CA . ARG B 1 195 ? 3.025 21.328 21.562 1 98.38 195 ARG B CA 1
ATOM 3994 C C . ARG B 1 195 ? 1.938 22 20.734 1 98.38 195 ARG B C 1
ATOM 3996 O O . ARG B 1 195 ? 1.781 23.219 20.766 1 98.38 195 ARG B O 1
ATOM 4003 N N . ILE B 1 196 ? 1.229 21.125 19.891 1 98.88 196 ILE B N 1
ATOM 4004 C CA . ILE B 1 196 ? 0.057 21.641 19.188 1 98.88 196 ILE B CA 1
ATOM 4005 C C . ILE B 1 196 ? -1.106 21.781 20.172 1 98.88 196 ILE B C 1
ATOM 4007 O O . ILE B 1 196 ? -1.615 20.781 20.688 1 98.88 196 ILE B O 1
ATOM 4011 N N . LYS B 1 197 ? -1.541 22.984 20.359 1 98.62 197 LYS B N 1
ATOM 4012 C CA . LYS B 1 197 ? -2.498 23.25 21.438 1 98.62 197 LYS B CA 1
ATOM 4013 C C . LYS B 1 197 ? -3.926 23.297 20.906 1 98.62 197 LYS B C 1
ATOM 4015 O O . LYS B 1 197 ? -4.883 23.172 21.672 1 98.62 197 LYS B O 1
ATOM 4020 N N . CYS B 1 198 ? -4.086 23.438 19.641 1 98.81 198 CYS B N 1
ATOM 4021 C CA . CYS B 1 198 ? -5.391 23.562 19 1 98.81 198 CYS B CA 1
ATOM 4022 C C . CYS B 1 198 ? -5.352 23.031 17.578 1 98.81 198 CYS B C 1
ATOM 4024 O O . CYS B 1 198 ? -4.48 23.406 16.781 1 98.81 198 CYS B O 1
ATOM 4026 N N . LEU B 1 199 ? -6.316 22.141 17.219 1 98.94 199 LEU B N 1
ATOM 4027 C CA . LEU B 1 199 ? -6.324 21.516 15.906 1 98.94 199 LEU B CA 1
ATOM 4028 C C . LEU B 1 199 ? -7.652 21.766 15.195 1 98.94 199 LEU B C 1
ATOM 4030 O O . LEU B 1 199 ? -8.711 21.734 15.82 1 98.94 199 LEU B O 1
ATOM 4034 N N . VAL B 1 200 ? -7.586 22 13.922 1 98.94 200 VAL B N 1
ATOM 4035 C CA . VAL B 1 200 ? -8.773 22.109 13.07 1 98.94 200 VAL B CA 1
ATOM 4036 C C . VAL B 1 200 ? -8.586 21.234 11.828 1 98.94 200 VAL B C 1
ATOM 4038 O O . VAL B 1 200 ? -7.613 21.406 11.086 1 98.94 200 VAL B O 1
ATOM 4041 N N . ALA B 1 201 ? -9.453 20.359 11.609 1 98.81 201 ALA B N 1
ATOM 4042 C CA . ALA B 1 201 ? -9.453 19.453 10.453 1 98.81 201 ALA B CA 1
ATOM 4043 C C . ALA B 1 201 ? -10.672 19.719 9.57 1 98.81 201 ALA B C 1
ATOM 4045 O O . ALA B 1 201 ? -11.812 19.547 10.008 1 98.81 201 ALA B O 1
ATOM 4046 N N . ASN B 1 202 ? -10.398 20.109 8.32 1 98.62 202 ASN B N 1
ATOM 4047 C CA . ASN B 1 202 ? -11.492 20.438 7.406 1 98.62 202 ASN B CA 1
ATOM 4048 C C . ASN B 1 202 ? -11.633 19.375 6.312 1 98.62 202 ASN B C 1
ATOM 4050 O O . ASN B 1 202 ? -10.727 19.203 5.496 1 98.62 202 ASN B O 1
ATOM 4054 N N . CYS B 1 203 ? -12.781 18.781 6.215 1 94.38 203 CYS B N 1
ATOM 4055 C CA . CYS B 1 203 ? -13.07 17.781 5.195 1 94.38 203 CYS B CA 1
ATOM 4056 C C . CYS B 1 203 ? -11.891 16.828 5.004 1 94.38 203 CYS B C 1
ATOM 4058 O O . CYS B 1 203 ? -11.344 16.734 3.908 1 94.38 203 CYS B O 1
ATOM 4060 N N . CYS B 1 204 ? -11.656 15.914 6.309 1 91.25 204 CYS B N 1
ATOM 4061 C CA . CYS B 1 204 ? -11.734 14.531 5.848 1 91.25 204 CYS B CA 1
ATOM 4062 C C . CYS B 1 204 ? -11.523 13.555 7.004 1 91.25 204 CYS B C 1
ATOM 4064 O O . CYS B 1 204 ? -10.57 13.695 7.77 1 91.25 204 CYS B O 1
ATOM 4066 N N . LEU B 1 205 ? -12.398 12.742 7.191 1 95.12 205 LEU B N 1
ATOM 4067 C CA . LEU B 1 205 ? -12.305 11.641 8.148 1 95.12 205 LEU B CA 1
ATOM 4068 C C . LEU B 1 205 ? -12.711 10.32 7.496 1 95.12 205 LEU B C 1
ATOM 4070 O O . LEU B 1 205 ? -13.766 9.766 7.816 1 95.12 205 LEU B O 1
ATOM 4074 N N . PRO B 1 206 ? -11.898 9.891 6.691 1 95.31 206 PRO B N 1
ATOM 4075 C CA . PRO B 1 206 ? -12.211 8.617 6.047 1 95.31 206 PRO B CA 1
ATOM 4076 C C . PRO B 1 206 ? -12.055 7.426 6.992 1 95.31 206 PRO B C 1
ATOM 4078 O O . PRO B 1 206 ? -10.984 7.23 7.574 1 95.31 206 PRO B O 1
ATOM 4081 N N . THR B 1 207 ? -13.141 6.68 7.207 1 96.44 207 THR B N 1
ATOM 4082 C CA . THR B 1 207 ? -13.047 5.473 8.023 1 96.44 207 THR B CA 1
ATOM 4083 C C . THR B 1 207 ? -12.773 4.25 7.145 1 96.44 207 THR B C 1
ATOM 4085 O O . THR B 1 207 ? -13.219 4.191 6 1 96.44 207 THR B O 1
ATOM 4088 N N . TYR B 1 208 ? -12.016 3.297 7.695 1 97.12 208 TYR B N 1
ATOM 4089 C CA . TYR B 1 208 ? -11.781 2.053 6.969 1 97.12 208 TYR B CA 1
ATOM 4090 C C . TYR B 1 208 ? -13.094 1.327 6.691 1 97.12 208 TYR B C 1
ATOM 4092 O O . TYR B 1 208 ? -13.305 0.808 5.594 1 97.12 208 TYR B O 1
ATOM 4100 N N . ALA B 1 209 ? -13.984 1.334 7.676 1 94.81 209 ALA B N 1
ATOM 4101 C CA . ALA B 1 209 ? -15.297 0.729 7.492 1 94.81 209 ALA B CA 1
ATOM 4102 C C . ALA B 1 209 ? -16.031 1.368 6.316 1 94.81 209 ALA B C 1
ATOM 4104 O O . ALA B 1 209 ? -16.641 0.669 5.496 1 94.81 209 ALA B O 1
ATOM 4105 N N . GLY B 1 210 ? -16.062 2.67 6.301 1 94.88 210 GLY B N 1
ATOM 4106 C CA . GLY B 1 210 ? -16.703 3.383 5.207 1 94.88 210 GLY B CA 1
ATOM 4107 C C . GLY B 1 210 ? -16.062 3.107 3.859 1 94.88 210 GLY B C 1
ATOM 4108 O O . GLY B 1 210 ? -16.766 2.9 2.865 1 94.88 210 GLY B O 1
ATOM 4109 N N . ILE B 1 211 ? -14.742 3.113 3.809 1 96.06 211 ILE B N 1
ATOM 4110 C CA . ILE B 1 211 ? -13.984 2.836 2.592 1 96.06 211 ILE B CA 1
ATOM 4111 C C . ILE B 1 211 ? -14.336 1.442 2.072 1 96.06 211 ILE B C 1
ATOM 4113 O O . ILE B 1 211 ? -14.609 1.267 0.883 1 96.06 211 ILE B O 1
ATOM 4117 N N . HIS B 1 212 ? -14.344 0.461 2.936 1 95.19 212 HIS B N 1
ATOM 4118 C CA . HIS B 1 212 ? -14.641 -0.916 2.561 1 95.19 212 HIS B CA 1
ATOM 4119 C C . HIS B 1 212 ? -16.078 -1.052 2.076 1 95.19 212 HIS B C 1
ATOM 4121 O O . HIS B 1 212 ? -16.344 -1.666 1.037 1 95.19 212 HIS B O 1
ATOM 4127 N N . ARG B 1 213 ? -16.953 -0.448 2.787 1 93.38 213 ARG B N 1
ATOM 4128 C CA . ARG B 1 213 ? -18.375 -0.564 2.465 1 93.38 213 ARG B CA 1
ATOM 4129 C C . ARG B 1 213 ? -18.688 0.108 1.133 1 93.38 213 ARG B C 1
ATOM 4131 O O . ARG B 1 213 ? -19.438 -0.433 0.322 1 93.38 213 ARG B O 1
ATOM 4138 N N . GLU B 1 214 ? -18.094 1.26 0.916 1 93.56 214 GLU B N 1
ATOM 4139 C CA . GLU B 1 214 ? -18.438 2.07 -0.251 1 93.56 214 GLU B CA 1
ATOM 4140 C C . GLU B 1 214 ? -17.531 1.73 -1.438 1 93.56 214 GLU B C 1
ATOM 4142 O O . GLU B 1 214 ? -17.734 2.244 -2.541 1 93.56 214 GLU B O 1
ATOM 4147 N N . HIS B 1 215 ? -16.578 0.8 -1.263 1 94.06 215 HIS B N 1
ATOM 4148 C CA . HIS B 1 215 ? -15.602 0.472 -2.297 1 94.06 215 HIS B CA 1
ATOM 4149 C C . HIS B 1 215 ? -14.992 1.733 -2.9 1 94.06 215 HIS B C 1
ATOM 4151 O O . HIS B 1 215 ? -15.023 1.921 -4.121 1 94.06 215 HIS B O 1
ATOM 4157 N N . MET B 1 216 ? -14.398 2.539 -2.049 1 94.06 216 MET B N 1
ATOM 4158 C CA . MET B 1 216 ? -13.82 3.791 -2.529 1 94.06 216 MET B CA 1
ATOM 4159 C C . MET B 1 216 ? -12.312 3.814 -2.301 1 94.06 216 MET B C 1
ATOM 4161 O O . MET B 1 216 ? -11.781 3.027 -1.51 1 94.06 216 MET B O 1
ATOM 4165 N N . LEU B 1 217 ? -11.664 4.598 -3.066 1 94.5 217 LEU B N 1
ATOM 4166 C CA . LEU B 1 217 ? -10.234 4.84 -2.91 1 94.5 217 LEU B CA 1
ATOM 4167 C C . LEU B 1 217 ? -9.984 6.121 -2.121 1 94.5 217 LEU B C 1
ATOM 4169 O O . LEU B 1 217 ? -10.812 7.035 -2.135 1 94.5 217 LEU B O 1
ATOM 4173 N N . HIS B 1 218 ? -8.977 6.168 -1.391 1 95.12 218 HIS B N 1
ATOM 4174 C CA . HIS B 1 218 ? -8.578 7.344 -0.626 1 95.12 218 HIS B CA 1
ATOM 4175 C C . HIS B 1 218 ? -7.059 7.52 -0.634 1 95.12 218 HIS B C 1
ATOM 4177 O O . HIS B 1 218 ? -6.336 6.68 -1.173 1 95.12 218 HIS B O 1
ATOM 4183 N N . CYS B 1 219 ? -6.594 8.609 -0.018 1 93.62 219 CYS B N 1
ATOM 4184 C CA . CYS B 1 219 ? -5.176 8.945 -0.036 1 93.62 219 CYS B CA 1
ATOM 4185 C C . CYS B 1 219 ? -4.375 7.977 0.826 1 93.62 219 CYS B C 1
ATOM 4187 O O . CYS B 1 219 ? -4.844 7.539 1.878 1 93.62 219 CYS B O 1
ATOM 4189 N N . PHE B 1 220 ? -3.154 7.707 0.425 1 94.75 220 PHE B N 1
ATOM 4190 C CA . PHE B 1 220 ? -2.285 6.68 0.99 1 94.75 220 PHE B CA 1
ATOM 4191 C C . PHE B 1 220 ? -1.988 6.969 2.457 1 94.75 220 PHE B C 1
ATOM 4193 O O . PHE B 1 220 ? -1.914 6.051 3.273 1 94.75 220 PHE B O 1
ATOM 4200 N N . PRO B 1 221 ? -1.866 8.242 2.93 1 92.69 221 PRO B N 1
ATOM 4201 C CA . PRO B 1 221 ? -1.521 8.484 4.332 1 92.69 221 PRO B CA 1
ATOM 4202 C C . PRO B 1 221 ? -2.617 8.031 5.297 1 92.69 221 PRO B C 1
ATOM 4204 O O . PRO B 1 221 ? -2.367 7.883 6.496 1 92.69 221 PRO B O 1
ATOM 4207 N N . ASN B 1 222 ? -3.771 7.809 4.754 1 94.75 222 ASN B N 1
ATOM 4208 C CA . ASN B 1 222 ? -4.891 7.387 5.594 1 94.75 222 ASN B CA 1
ATOM 4209 C C . ASN B 1 222 ? -4.723 5.945 6.07 1 94.75 222 ASN B C 1
ATOM 4211 O O . ASN B 1 222 ? -5.43 5.504 6.977 1 94.75 222 ASN B O 1
ATOM 4215 N N . PHE B 1 223 ? -3.832 5.219 5.5 1 97.62 223 PHE B N 1
ATOM 4216 C CA . PHE B 1 223 ? -3.83 3.775 5.707 1 97.62 223 PHE B CA 1
ATOM 4217 C C . PHE B 1 223 ? -2.664 3.357 6.598 1 97.62 223 PHE B C 1
ATOM 4219 O O . PHE B 1 223 ? -1.512 3.357 6.16 1 97.62 223 PHE B O 1
ATOM 4226 N N . VAL B 1 224 ? -3.014 3.027 7.824 1 98 224 VAL B N 1
ATOM 4227 C CA . VAL B 1 224 ? -2.057 2.545 8.812 1 98 224 VAL B CA 1
ATOM 4228 C C . VAL B 1 224 ? -2.129 1.021 8.898 1 98 224 VAL B C 1
ATOM 4230 O O . VAL B 1 224 ? -3.176 0.462 9.234 1 98 224 VAL B O 1
ATOM 4233 N N . PRO B 1 225 ? -1.011 0.356 8.625 1 97.38 225 PRO B N 1
ATOM 4234 C CA . PRO B 1 225 ? -1.012 -1.108 8.57 1 97.38 225 PRO B CA 1
ATOM 4235 C C . PRO B 1 225 ? -1.492 -1.742 9.875 1 97.38 225 PRO B C 1
ATOM 4237 O O . PRO B 1 225 ? -1.01 -1.388 10.953 1 97.38 225 PRO B O 1
ATOM 4240 N N . GLY B 1 226 ? -2.488 -2.65 9.766 1 96.44 226 GLY B N 1
ATOM 4241 C CA . GLY B 1 226 ? -2.879 -3.551 10.844 1 96.44 226 GLY B CA 1
ATOM 4242 C C . GLY B 1 226 ? -3.754 -2.889 11.891 1 96.44 226 GLY B C 1
ATOM 4243 O O . GLY B 1 226 ? -4.078 -3.498 12.906 1 96.44 226 GLY B O 1
ATOM 4244 N N . ILE B 1 227 ? -4.176 -1.712 11.695 1 96.56 227 ILE B N 1
ATOM 4245 C CA . ILE B 1 227 ? -4.797 -0.974 12.789 1 96.56 227 ILE B CA 1
ATOM 4246 C C . ILE B 1 227 ? -6.297 -1.268 12.82 1 96.56 227 ILE B C 1
ATOM 4248 O O . ILE B 1 227 ? -6.949 -1.064 13.852 1 96.56 227 ILE B O 1
ATOM 4252 N N . HIS B 1 228 ? -6.824 -1.704 11.711 1 96.31 228 HIS B N 1
ATOM 4253 C CA . HIS B 1 228 ? -8.273 -1.799 11.539 1 96.31 228 HIS B CA 1
ATOM 4254 C C . HIS B 1 228 ? -8.875 -2.799 12.516 1 96.31 228 HIS B C 1
ATOM 4256 O O . HIS B 1 228 ? -10.039 -2.66 12.914 1 96.31 228 HIS B O 1
ATOM 4262 N N . GLN B 1 229 ? -8.125 -3.781 13.016 1 94.31 229 GLN B N 1
ATOM 4263 C CA . GLN B 1 229 ? -8.633 -4.766 13.969 1 94.31 229 GLN B CA 1
ATOM 4264 C C . GLN B 1 229 ? -8.805 -4.152 15.352 1 94.31 229 GLN B C 1
ATOM 4266 O O . GLN B 1 229 ? -9.5 -4.715 16.203 1 94.31 229 GLN B O 1
ATOM 4271 N N . TYR B 1 230 ? -8.242 -3.014 15.586 1 96.06 230 TYR B N 1
ATOM 4272 C CA . TYR B 1 230 ? -8.25 -2.424 16.922 1 96.06 230 TYR B CA 1
ATOM 4273 C C . TYR B 1 230 ? -9.102 -1.165 16.953 1 96.06 230 TYR B C 1
ATOM 4275 O O . TYR B 1 230 ? -9.523 -0.72 18.031 1 96.06 230 TYR B O 1
ATOM 4283 N N . GLY B 1 231 ? -9.258 -0.606 15.859 1 96.5 231 GLY B N 1
ATOM 4284 C CA . GLY B 1 231 ? -10 0.644 15.766 1 96.5 231 GLY B CA 1
ATOM 4285 C C . GLY B 1 231 ? -10.016 1.223 14.367 1 96.5 231 GLY B C 1
ATOM 4286 O O . GLY B 1 231 ? -9.617 0.557 13.406 1 96.5 231 GLY B O 1
ATOM 4287 N N . ASP B 1 232 ? -10.578 2.389 14.227 1 97.5 232 ASP B N 1
ATOM 4288 C CA . ASP B 1 232 ? -10.695 3.121 12.969 1 97.5 232 ASP B CA 1
ATOM 4289 C C . ASP B 1 232 ? -10.211 4.562 13.125 1 97.5 232 ASP B C 1
ATOM 4291 O O . ASP B 1 232 ? -9.719 4.945 14.195 1 97.5 232 ASP B O 1
ATOM 4295 N N . THR B 1 233 ? -10.258 5.383 12.062 1 97.88 233 THR B N 1
ATOM 4296 C CA . THR B 1 233 ? -9.672 6.719 12.031 1 97.88 233 THR B CA 1
ATOM 4297 C C . THR B 1 233 ? -10.289 7.609 13.102 1 97.88 233 THR B C 1
ATOM 4299 O O . THR B 1 233 ? -9.602 8.445 13.688 1 97.88 233 THR B O 1
ATOM 4302 N N . PRO B 1 234 ? -11.609 7.465 13.43 1 98.19 234 PRO B N 1
ATOM 4303 C CA . PRO B 1 234 ? -12.141 8.297 14.516 1 98.19 234 PRO B CA 1
ATOM 4304 C C . PRO B 1 234 ? -11.492 7.992 15.859 1 98.19 234 PRO B C 1
ATOM 4306 O O . PRO B 1 234 ? -11.375 8.883 16.703 1 98.19 234 PRO B O 1
ATOM 4309 N N . ASP B 1 235 ? -11.094 6.762 16.047 1 98.19 235 ASP B N 1
ATOM 4310 C CA . ASP B 1 235 ? -10.406 6.402 17.281 1 98.19 235 ASP B CA 1
ATOM 4311 C C . ASP B 1 235 ? -9.055 7.105 17.375 1 98.19 235 ASP B C 1
ATOM 4313 O O . ASP B 1 235 ? -8.594 7.422 18.484 1 98.19 235 ASP B O 1
ATOM 4317 N N . ILE B 1 236 ? -8.391 7.324 16.25 1 98.31 236 ILE B N 1
ATOM 4318 C CA . ILE B 1 236 ? -7.125 8.047 16.234 1 98.31 236 ILE B CA 1
ATOM 4319 C C . ILE B 1 236 ? -7.359 9.508 16.609 1 98.31 236 ILE B C 1
ATOM 4321 O O . ILE B 1 236 ? -6.68 10.047 17.484 1 98.31 236 ILE B O 1
ATOM 4325 N N . ALA B 1 237 ? -8.344 10.117 15.961 1 98.38 237 ALA B N 1
ATOM 4326 C CA . ALA B 1 237 ? -8.672 11.508 16.266 1 98.38 237 ALA B CA 1
ATOM 4327 C C . ALA B 1 237 ? -9.062 11.664 17.734 1 98.38 237 ALA B C 1
ATOM 4329 O O . ALA B 1 237 ? -8.758 12.688 18.359 1 98.38 237 ALA B O 1
ATOM 4330 N N . ALA B 1 238 ? -9.688 10.664 18.281 1 98.31 238 ALA B N 1
ATOM 4331 C CA . ALA B 1 238 ? -10.164 10.695 19.656 1 98.31 238 ALA B CA 1
ATOM 4332 C C . ALA B 1 238 ? -8.992 10.781 20.641 1 98.31 238 ALA B C 1
ATOM 4334 O O . ALA B 1 238 ? -9.141 11.297 21.75 1 98.31 238 ALA B O 1
ATOM 4335 N N . LEU B 1 239 ? -7.875 10.32 20.25 1 98.06 239 LEU B N 1
ATOM 4336 C CA . LEU B 1 239 ? -6.695 10.328 21.109 1 98.06 239 LEU B CA 1
ATOM 4337 C C . LEU B 1 239 ? -6.191 11.75 21.328 1 98.06 239 LEU B C 1
ATOM 4339 O O . LEU B 1 239 ? -5.363 11.984 22.203 1 98.06 239 LEU B O 1
ATOM 4343 N N . ILE B 1 240 ? -6.695 12.734 20.594 1 98.44 240 ILE B N 1
ATOM 4344 C CA . ILE B 1 240 ? -6.293 14.133 20.719 1 98.44 240 ILE B CA 1
ATOM 4345 C C . ILE B 1 240 ? -6.855 14.711 22.016 1 98.44 240 ILE B C 1
ATOM 4347 O O . ILE B 1 240 ? -6.27 15.625 22.609 1 98.44 240 ILE B O 1
ATOM 4351 N N . ALA B 1 241 ? -7.941 14.164 22.5 1 98 241 ALA B N 1
ATOM 4352 C CA . ALA B 1 241 ? -8.555 14.609 23.75 1 98 241 ALA B CA 1
ATOM 4353 C C . ALA B 1 241 ? -7.531 14.633 24.891 1 98 241 ALA B C 1
ATOM 4355 O O . ALA B 1 241 ? -6.723 13.711 25.016 1 98 241 ALA B O 1
ATOM 4356 N N . PRO B 1 242 ? -7.48 15.711 25.719 1 98.31 242 PRO B N 1
ATOM 4357 C CA . PRO B 1 242 ? -8.523 16.734 25.844 1 98.31 242 PRO B CA 1
ATOM 4358 C C . PRO B 1 242 ? -8.156 18.047 25.156 1 98.31 242 PRO B C 1
ATOM 4360 O O . PRO B 1 242 ? -8.742 19.094 25.453 1 98.31 242 PRO B O 1
ATOM 4363 N N . ARG B 1 243 ? -7.203 18.078 24.25 1 98.56 243 ARG B N 1
ATOM 4364 C CA . ARG B 1 243 ? -6.836 19.312 23.562 1 98.56 243 ARG B CA 1
ATOM 4365 C C . ARG B 1 243 ? -7.918 19.734 22.578 1 98.56 243 ARG B C 1
ATOM 4367 O O . ARG B 1 243 ? -8.625 18.891 22.016 1 98.56 243 ARG B O 1
ATOM 4374 N N . PRO B 1 244 ? -8.062 21.016 22.281 1 98.88 244 PRO B N 1
ATOM 4375 C CA . PRO B 1 244 ? -9.117 21.516 21.391 1 98.88 244 PRO B CA 1
ATOM 4376 C C . PRO B 1 244 ? -9.008 20.969 19.969 1 98.88 244 PRO B C 1
ATOM 4378 O O . PRO B 1 244 ? -7.957 21.078 19.344 1 98.88 244 PRO B O 1
ATOM 4381 N N . LEU B 1 245 ? -10.102 20.406 19.469 1 98.94 245 LEU B N 1
ATOM 4382 C CA . LEU B 1 245 ? -10.234 19.875 18.109 1 98.94 245 LEU B CA 1
ATOM 4383 C C . LEU B 1 245 ? -11.555 20.312 17.484 1 98.94 245 LEU B C 1
ATOM 4385 O O . LEU B 1 245 ? -12.617 20.125 18.094 1 98.94 245 LEU B O 1
ATOM 4389 N N . HIS B 1 246 ? -11.477 20.938 16.359 1 98.94 246 HIS B N 1
ATOM 4390 C CA . HIS B 1 246 ? -12.656 21.234 15.562 1 98.94 246 HIS B CA 1
ATOM 4391 C C . HIS B 1 246 ? -12.594 20.531 14.211 1 98.94 246 HIS B C 1
ATOM 4393 O O . HIS B 1 246 ? -11.547 20.5 13.562 1 98.94 246 HIS B O 1
ATOM 4399 N N . MET B 1 247 ? -13.711 19.969 13.781 1 98.88 247 MET B N 1
ATOM 4400 C CA . MET B 1 247 ? -13.773 19.266 12.5 1 98.88 247 MET B CA 1
ATOM 4401 C C . MET B 1 247 ? -14.961 19.75 11.672 1 98.88 247 MET B C 1
ATOM 4403 O O . MET B 1 247 ? -16.094 19.781 12.164 1 98.88 247 MET B O 1
ATOM 4407 N N . ASN B 1 248 ? -14.695 20.125 10.422 1 98.81 248 ASN B N 1
ATOM 4408 C CA . ASN B 1 248 ? -15.734 20.5 9.469 1 98.81 248 ASN B CA 1
ATOM 4409 C C . ASN B 1 248 ? -15.969 19.406 8.438 1 98.81 248 ASN B C 1
ATOM 4411 O O . ASN B 1 248 ? -15.023 18.766 7.973 1 98.81 248 ASN B O 1
ATOM 4415 N N . PHE B 1 249 ? -17.281 19.266 8.047 1 98.56 249 PHE B N 1
ATOM 4416 C CA . PHE B 1 249 ? -17.625 18.297 7.023 1 98.56 249 PHE B CA 1
ATOM 4417 C C . PHE B 1 249 ? -18.719 18.828 6.098 1 98.56 249 PHE B C 1
ATOM 4419 O O . PHE B 1 249 ? -19.547 19.641 6.512 1 98.56 249 PHE B O 1
ATOM 4426 N N . GLY B 1 250 ? -18.594 18.438 4.832 1 98.19 250 GLY B N 1
ATOM 4427 C CA . GLY B 1 250 ? -19.75 18.547 3.957 1 98.19 250 GLY B CA 1
ATOM 4428 C C . GLY B 1 250 ? -20.641 17.328 3.982 1 98.19 250 GLY B C 1
ATOM 4429 O O . GLY B 1 250 ? -20.141 16.188 3.947 1 98.19 250 GLY B O 1
ATOM 4430 N N . GLU B 1 251 ? -21.906 17.578 3.969 1 97.88 251 GLU B N 1
ATOM 4431 C CA . GLU B 1 251 ? -22.859 16.469 4.055 1 97.88 251 GLU B CA 1
ATOM 4432 C C . GLU B 1 251 ? -22.688 15.5 2.891 1 97.88 251 GLU B C 1
ATOM 4434 O O . GLU B 1 251 ? -22.875 14.297 3.051 1 97.88 251 GLU B O 1
ATOM 4439 N N . HIS B 1 252 ? -22.328 16 1.749 1 97.12 252 HIS B N 1
ATOM 4440 C CA . HIS B 1 252 ? -22.281 15.188 0.537 1 97.12 252 HIS B CA 1
ATOM 4441 C C . HIS B 1 252 ? -20.828 14.922 0.119 1 97.12 252 HIS B C 1
ATOM 4443 O O . HIS B 1 252 ? -20.562 14.641 -1.051 1 97.12 252 HIS B O 1
ATOM 4449 N N . ASP B 1 253 ? -19.953 15.109 1.083 1 96.06 253 ASP B N 1
ATOM 4450 C CA . ASP B 1 253 ? -18.562 14.766 0.804 1 96.06 253 ASP B CA 1
ATOM 4451 C C . ASP B 1 253 ? -18.391 13.266 0.583 1 96.06 253 ASP B C 1
ATOM 4453 O O . ASP B 1 253 ? -18.5 12.477 1.526 1 96.06 253 ASP B O 1
ATOM 4457 N N . SER B 1 254 ? -18.031 12.859 -0.593 1 91.81 254 SER B N 1
ATOM 4458 C CA . SER B 1 254 ? -17.969 11.445 -0.945 1 91.81 254 SER B CA 1
ATOM 4459 C C . SER B 1 254 ? -16.75 10.773 -0.306 1 91.81 254 SER B C 1
ATOM 4461 O O . SER B 1 254 ? -16.719 9.555 -0.164 1 91.81 254 SER B O 1
ATOM 4463 N N . GLY B 1 255 ? -15.742 11.555 0.089 1 93.75 255 GLY B N 1
ATOM 4464 C CA . GLY B 1 255 ? -14.562 10.992 0.731 1 93.75 255 GLY B CA 1
ATOM 4465 C C . GLY B 1 255 ? -14.781 10.664 2.195 1 93.75 255 GLY B C 1
ATOM 4466 O O . GLY B 1 255 ? -13.992 9.93 2.797 1 93.75 255 GLY B O 1
ATOM 4467 N N . SER B 1 256 ? -15.789 11.219 2.74 1 95.5 256 SER B N 1
ATOM 4468 C CA . SER B 1 256 ? -16.219 10.969 4.113 1 95.5 256 SER B CA 1
ATOM 4469 C C . SER B 1 256 ? -17.719 10.758 4.195 1 95.5 256 SER B C 1
ATOM 4471 O O . SER B 1 256 ? -18.453 11.672 4.586 1 95.5 256 SER B O 1
ATOM 4473 N N . PRO B 1 257 ? -18.141 9.539 3.873 1 94.69 257 PRO B N 1
ATOM 4474 C CA . PRO B 1 257 ? -19.594 9.32 3.887 1 94.69 257 PRO B CA 1
ATOM 4475 C C . PRO B 1 257 ? -20.234 9.742 5.199 1 94.69 257 PRO B C 1
ATOM 4477 O O . PRO B 1 257 ? -19.734 9.406 6.277 1 94.69 257 PRO B O 1
ATOM 4480 N N . ILE B 1 258 ? -21.328 10.406 5.09 1 96.25 258 ILE B N 1
ATOM 4481 C CA . ILE B 1 258 ? -21.875 11.195 6.188 1 96.25 258 ILE B CA 1
ATOM 4482 C C . ILE B 1 258 ? -22.266 10.281 7.344 1 96.25 258 ILE B C 1
ATOM 4484 O O . ILE B 1 258 ? -22.141 10.656 8.516 1 96.25 258 ILE B O 1
ATOM 4488 N N . ASP B 1 259 ? -22.797 9.086 7.043 1 96.19 259 ASP B N 1
ATOM 4489 C CA . ASP B 1 259 ? -23.141 8.148 8.109 1 96.19 259 ASP B CA 1
ATOM 4490 C C . ASP B 1 259 ? -21.906 7.754 8.914 1 96.19 259 ASP B C 1
ATOM 4492 O O . ASP B 1 259 ? -21.969 7.605 10.133 1 96.19 259 ASP B O 1
ATOM 4496 N N . GLU B 1 260 ? -20.812 7.527 8.227 1 96.06 260 GLU B N 1
ATOM 4497 C CA . GLU B 1 260 ? -19.562 7.203 8.891 1 96.06 260 GLU B CA 1
ATOM 4498 C C . GLU B 1 260 ? -19.047 8.391 9.695 1 96.06 260 GLU B C 1
ATOM 4500 O O . GLU B 1 260 ? -18.469 8.211 10.773 1 96.06 260 GLU B O 1
ATOM 4505 N N . VAL B 1 261 ? -19.188 9.578 9.133 1 97 261 VAL B N 1
ATOM 4506 C CA . VAL B 1 261 ? -18.797 10.789 9.844 1 97 261 VAL B CA 1
ATOM 4507 C C . VAL B 1 261 ? -19.562 10.898 11.156 1 97 261 VAL B C 1
ATOM 4509 O O . VAL B 1 261 ? -18.969 11.133 12.211 1 97 261 VAL B O 1
ATOM 4512 N N . ARG B 1 262 ? -20.828 10.711 11.109 1 97.94 262 ARG B N 1
ATOM 4513 C CA . ARG B 1 262 ? -21.672 10.828 12.297 1 97.94 262 ARG B CA 1
ATOM 4514 C C . ARG B 1 262 ? -21.281 9.789 13.344 1 97.94 262 ARG B C 1
ATOM 4516 O O . ARG B 1 262 ? -21.203 10.109 14.539 1 97.94 262 ARG B O 1
ATOM 4523 N N . ARG B 1 263 ? -21.047 8.594 12.922 1 97.62 263 ARG B N 1
ATOM 4524 C CA . ARG B 1 263 ? -20.562 7.574 13.852 1 97.62 263 ARG B CA 1
ATOM 4525 C C . ARG B 1 263 ? -19.219 7.953 14.438 1 97.62 263 ARG B C 1
ATOM 4527 O O . ARG B 1 263 ? -18.969 7.758 15.625 1 97.62 263 ARG B O 1
ATOM 4534 N N . GLY B 1 264 ? -18.328 8.43 13.586 1 98.06 264 GLY B N 1
ATOM 4535 C CA . GLY B 1 264 ? -17.016 8.867 14.039 1 98.06 264 GLY B CA 1
ATOM 4536 C C . GLY B 1 264 ? -17.094 10 15.047 1 98.06 264 GLY B C 1
ATOM 4537 O O . GLY B 1 264 ? -16.344 10 16.031 1 98.06 264 GLY B O 1
ATOM 4538 N N . ILE B 1 265 ? -17.984 10.953 14.797 1 98.31 265 ILE B N 1
ATOM 4539 C CA . ILE B 1 265 ? -18.172 12.086 15.695 1 98.31 265 ILE B CA 1
ATOM 4540 C C . ILE B 1 265 ? -18.594 11.578 17.078 1 98.31 265 ILE B C 1
ATOM 4542 O O . ILE B 1 265 ? -18.141 12.094 18.094 1 98.31 265 ILE B O 1
ATOM 4546 N N . GLN B 1 266 ? -19.438 10.586 17.094 1 98.5 266 GLN B N 1
ATOM 4547 C CA . GLN B 1 266 ? -19.844 10 18.359 1 98.5 266 GLN B CA 1
ATOM 4548 C C . GLN B 1 266 ? -18.656 9.406 19.109 1 98.5 266 GLN B C 1
ATOM 4550 O O . GLN B 1 266 ? -18.531 9.57 20.328 1 98.5 266 GLN B O 1
ATOM 4555 N N . THR B 1 267 ? -17.844 8.719 18.422 1 98.25 267 THR B N 1
ATOM 4556 C CA . THR B 1 267 ? -16.641 8.133 19 1 98.25 267 THR B CA 1
ATOM 4557 C C . THR B 1 267 ? -15.75 9.211 19.609 1 98.25 267 THR B C 1
ATOM 4559 O O . THR B 1 267 ? -15.297 9.078 20.75 1 98.25 267 THR B O 1
ATOM 4562 N N . ILE B 1 268 ? -15.508 10.289 18.891 1 98.69 268 ILE B N 1
ATOM 4563 C CA . ILE B 1 268 ? -14.625 11.367 19.344 1 98.69 268 ILE B CA 1
ATOM 4564 C C . ILE B 1 268 ? -15.266 12.109 20.516 1 98.69 268 ILE B C 1
ATOM 4566 O O . ILE B 1 268 ? -14.609 12.383 21.516 1 98.69 268 ILE B O 1
ATOM 4570 N N . THR B 1 269 ? -16.562 12.367 20.391 1 98.69 269 THR B N 1
ATOM 4571 C CA . THR B 1 269 ? -17.297 13.047 21.453 1 98.69 269 THR B CA 1
ATOM 4572 C C . THR B 1 269 ? -17.188 12.266 22.766 1 98.69 269 THR B C 1
ATOM 4574 O O . THR B 1 269 ? -16.969 12.859 23.812 1 98.69 269 THR B O 1
ATOM 4577 N N . ALA B 1 270 ? -17.344 11.008 22.703 1 98.56 270 ALA B N 1
ATOM 4578 C CA . ALA B 1 270 ? -17.281 10.164 23.891 1 98.56 270 ALA B CA 1
ATOM 4579 C C . ALA B 1 270 ? -15.914 10.289 24.578 1 98.56 270 ALA B C 1
ATOM 4581 O O . ALA B 1 270 ? -15.836 10.305 25.797 1 98.56 270 ALA B O 1
ATOM 4582 N N . ALA B 1 271 ? -14.875 10.328 23.812 1 98 271 ALA B N 1
ATOM 4583 C CA . ALA B 1 271 ? -13.531 10.461 24.375 1 98 271 ALA B CA 1
ATOM 4584 C C . ALA B 1 271 ? -13.375 11.781 25.125 1 98 271 ALA B C 1
ATOM 4586 O O . ALA B 1 271 ? -12.836 11.812 26.234 1 98 271 ALA B O 1
ATOM 4587 N N . TYR B 1 272 ? -13.82 12.836 24.516 1 98.56 272 TYR B N 1
ATOM 4588 C CA . TYR B 1 272 ? -13.719 14.148 25.141 1 98.56 272 TYR B CA 1
ATOM 4589 C C . TYR B 1 272 ? -14.578 14.227 26.391 1 98.56 272 TYR B C 1
ATOM 4591 O O . TYR B 1 272 ? -14.156 14.789 27.406 1 98.56 272 TYR B O 1
ATOM 4599 N N . GLN B 1 273 ? -15.758 13.672 26.328 1 98.5 273 GLN B N 1
ATOM 4600 C CA . GLN B 1 273 ? -16.625 13.641 27.484 1 98.5 273 GLN B CA 1
ATOM 4601 C C . GLN B 1 273 ? -15.992 12.836 28.625 1 98.5 273 GLN B C 1
ATOM 4603 O O . GLN B 1 273 ? -16.062 13.227 29.797 1 98.5 273 GLN B O 1
AT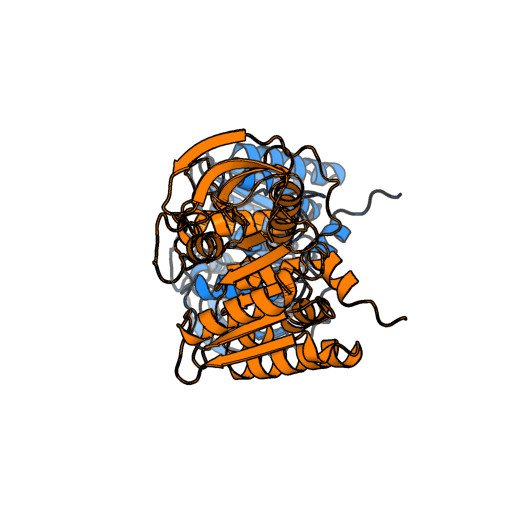OM 4608 N N . GLY B 1 274 ? -15.398 11.781 28.266 1 97.88 274 GLY B N 1
ATOM 4609 C CA . GLY B 1 274 ? -14.758 10.93 29.25 1 97.88 274 GLY B CA 1
ATOM 4610 C C . GLY B 1 274 ? -13.633 11.617 30 1 97.88 274 GLY B C 1
ATOM 4611 O O . GLY B 1 274 ? -13.32 11.258 31.141 1 97.88 274 GLY B O 1
ATOM 4612 N N . MET B 1 275 ? -13.086 12.609 29.406 1 97.5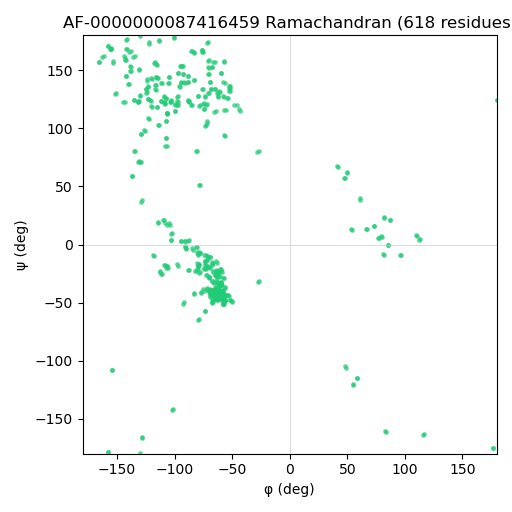 275 MET B N 1
ATOM 4613 C CA . MET B 1 275 ? -11.992 13.352 30.031 1 97.5 275 MET B CA 1
ATOM 4614 C C . MET B 1 275 ? -12.484 14.68 30.594 1 97.5 275 MET B C 1
ATOM 4616 O O . MET B 1 275 ? -11.688 15.555 30.906 1 97.5 275 MET B O 1
ATOM 4620 N N . HIS B 1 276 ? -13.734 14.875 30.609 1 98.12 276 HIS B N 1
ATOM 4621 C CA . HIS B 1 276 ? -14.391 16.078 31.109 1 98.12 276 HIS B CA 1
ATOM 4622 C C . HIS B 1 276 ? -13.961 17.312 30.328 1 98.12 276 HIS B C 1
ATOM 4624 O O . HIS B 1 276 ? -13.711 18.375 30.906 1 98.12 276 HIS B O 1
ATOM 4630 N N . ALA B 1 277 ? -13.828 17.125 29 1 98.44 277 ALA B N 1
ATOM 4631 C CA . ALA B 1 277 ? -13.375 18.203 28.109 1 98.44 277 ALA B CA 1
ATOM 4632 C C . ALA B 1 277 ? -14.328 18.375 26.922 1 98.44 277 ALA B C 1
ATOM 4634 O O . ALA B 1 277 ? -13.891 18.594 25.797 1 98.44 277 ALA B O 1
ATOM 4635 N N . ALA B 1 278 ? -15.609 18.203 27.188 1 98.06 278 ALA B N 1
ATOM 4636 C CA . ALA B 1 278 ? -16.625 18.266 26.125 1 98.06 278 ALA B CA 1
ATOM 4637 C C . ALA B 1 278 ? -16.562 19.594 25.391 1 98.06 278 ALA B C 1
ATOM 4639 O O . ALA B 1 278 ? -16.844 19.656 24.188 1 98.06 278 ALA B O 1
ATOM 4640 N N . ASP B 1 279 ? -16.141 20.578 26.078 1 97.81 279 ASP B N 1
ATOM 4641 C CA . ASP B 1 279 ? -16.109 21.906 25.5 1 97.81 279 ASP B CA 1
ATOM 4642 C C . ASP B 1 279 ? -14.883 22.094 24.609 1 97.81 279 ASP B C 1
ATOM 4644 O O . ASP B 1 279 ? -14.75 23.125 23.938 1 97.81 279 ASP B O 1
ATOM 4648 N N . LYS B 1 280 ? -14.008 21.078 24.516 1 98.62 280 LYS B N 1
ATOM 4649 C CA . LYS B 1 280 ? -12.773 21.156 23.75 1 98.62 280 LYS B CA 1
ATOM 4650 C C . LYS B 1 280 ? -12.898 20.406 22.422 1 98.62 280 LYS B C 1
ATOM 4652 O O . LYS B 1 280 ? -11.93 20.312 21.672 1 98.62 280 LYS B O 1
ATOM 4657 N N . PHE B 1 281 ? -14.078 19.875 22.109 1 98.75 281 PHE B N 1
ATOM 4658 C CA . PHE B 1 281 ? -14.359 19.281 20.812 1 98.75 281 PHE B CA 1
ATOM 4659 C C . PHE B 1 281 ? -15.586 19.922 20.172 1 98.75 281 PHE B C 1
ATOM 4661 O O . PHE B 1 281 ? -16.609 20.109 20.828 1 98.75 281 PHE B O 1
ATOM 4668 N N . SER B 1 282 ? -15.438 20.297 18.984 1 98.75 282 SER B N 1
ATOM 4669 C CA . SER B 1 282 ? -16.562 20.812 18.203 1 98.75 282 SER B CA 1
ATOM 4670 C C . SER B 1 282 ? -16.547 20.281 16.781 1 98.75 282 SER B C 1
ATOM 4672 O O . SER B 1 282 ? -15.5 19.859 16.281 1 98.75 282 SER B O 1
ATOM 4674 N N . TYR B 1 283 ? -17.688 20.203 16.172 1 98.75 283 TYR B N 1
ATOM 4675 C CA . TYR B 1 283 ? -17.797 19.797 14.766 1 98.75 283 TYR B CA 1
ATOM 4676 C C . TYR B 1 283 ? -18.906 20.578 14.062 1 98.75 283 TYR B C 1
ATOM 4678 O O . TYR B 1 283 ? -19.734 21.203 14.711 1 98.75 283 TYR B O 1
ATOM 4686 N N . TYR B 1 284 ? -18.797 20.578 12.75 1 98.81 284 TYR B N 1
ATOM 4687 C CA . TYR B 1 284 ? -19.812 21.219 11.906 1 98.81 284 TYR B CA 1
ATOM 4688 C C . TYR B 1 284 ? -20.031 20.422 10.625 1 98.81 284 TYR B C 1
ATOM 4690 O O . TYR B 1 284 ? -19.078 20.125 9.898 1 98.81 284 TYR B O 1
ATOM 4698 N N . ILE B 1 285 ? -21.234 20 10.375 1 98.62 285 ILE B N 1
ATOM 4699 C CA . ILE B 1 285 ? -21.641 19.391 9.117 1 98.62 285 ILE B CA 1
ATOM 4700 C C . ILE B 1 285 ? -22.5 20.359 8.312 1 98.62 285 ILE B C 1
ATOM 4702 O O . ILE B 1 285 ? -23.594 20.734 8.75 1 98.62 285 ILE B O 1
ATOM 4706 N N . GLU B 1 286 ? -21.953 20.781 7.211 1 98.62 286 GLU B N 1
ATOM 4707 C CA . GLU B 1 286 ? -22.703 21.719 6.387 1 98.62 286 GLU B CA 1
ATOM 4708 C C . GLU B 1 286 ? -23.672 20.969 5.461 1 98.62 286 GLU B C 1
ATOM 4710 O O . GLU B 1 286 ? -23.234 20.219 4.586 1 98.62 286 GLU B O 1
ATOM 4715 N N . GLU B 1 287 ? -24.922 21.25 5.609 1 97.81 287 GLU B N 1
ATOM 4716 C CA . GLU B 1 287 ? -25.953 20.625 4.793 1 97.81 287 GLU B CA 1
ATOM 4717 C C . GLU B 1 287 ? -25.828 21.016 3.326 1 97.81 287 GLU B C 1
ATOM 4719 O O . GLU B 1 287 ? -25.594 22.188 3.016 1 97.81 287 GLU B O 1
ATOM 4724 N N . GLY B 1 288 ? -25.922 20.016 2.496 1 97.19 288 GLY B N 1
ATOM 4725 C CA . GLY B 1 288 ? -25.969 20.266 1.063 1 97.19 288 GLY B CA 1
ATOM 4726 C C . GLY B 1 288 ? -24.609 20.484 0.443 1 97.19 288 GLY B C 1
ATOM 4727 O O . GLY B 1 288 ? -24.484 20.562 -0.782 1 97.19 288 GLY B O 1
ATOM 4728 N N . SER B 1 289 ? -23.594 20.609 1.275 1 97.25 289 SER B N 1
ATOM 4729 C CA . SER B 1 289 ? -22.266 20.891 0.758 1 97.25 289 SER B CA 1
ATOM 4730 C C . SER B 1 289 ? -21.469 19.594 0.539 1 97.25 289 SER B C 1
ATOM 4732 O O . SER B 1 289 ? -21.781 18.562 1.129 1 97.25 289 SER B O 1
ATOM 4734 N N . GLY B 1 290 ? -20.547 19.703 -0.391 1 97.19 290 GLY B N 1
ATOM 4735 C CA . GLY B 1 290 ? -19.656 18.594 -0.672 1 97.19 290 GLY B CA 1
ATOM 4736 C C . GLY B 1 290 ? -18.281 18.75 -0.051 1 97.19 290 GLY B C 1
ATOM 4737 O O . GLY B 1 290 ? -18.156 19.125 1.116 1 97.19 290 GLY B O 1
ATOM 4738 N N . HIS B 1 291 ? -17.266 18.344 -0.76 1 96.75 291 HIS B N 1
ATOM 4739 C CA . HIS B 1 291 ? -15.867 18.422 -0.342 1 96.75 291 HIS B CA 1
ATOM 4740 C C . HIS B 1 291 ? -15.297 19.812 -0.585 1 96.75 291 HIS B C 1
ATOM 4742 O O . HIS B 1 291 ? -14.594 20.047 -1.572 1 96.75 291 HIS B O 1
ATOM 4748 N N . VAL B 1 292 ? -15.641 20.75 0.4 1 97.31 292 VAL B N 1
ATOM 4749 C CA . VAL B 1 292 ? -15.289 22.156 0.184 1 97.31 292 VAL B CA 1
ATOM 4750 C C . VAL B 1 292 ? -14.828 22.781 1.499 1 97.31 292 VAL B C 1
ATOM 4752 O O . VAL B 1 292 ? -14.883 22.141 2.551 1 97.31 292 VAL B O 1
ATOM 4755 N N . LEU B 1 293 ? -14.242 23.969 1.428 1 98.38 293 LEU B N 1
ATOM 4756 C CA . LEU B 1 293 ? -14.117 24.922 2.523 1 98.38 293 LEU B CA 1
ATOM 4757 C C . LEU B 1 293 ? -15.055 26.109 2.322 1 98.38 293 LEU B C 1
ATOM 4759 O O . LEU B 1 293 ? -14.695 27.094 1.676 1 98.38 293 LEU B O 1
ATOM 4763 N N . SER B 1 294 ? -16.219 26 2.861 1 98.12 294 SER B N 1
ATOM 4764 C CA . SER B 1 294 ? -17.188 27.078 2.705 1 98.12 294 SER B CA 1
ATOM 4765 C C . SER B 1 294 ? -16.859 28.266 3.615 1 98.12 294 SER B C 1
ATOM 4767 O O . SER B 1 294 ? -16.016 28.141 4.508 1 98.12 294 SER B O 1
ATOM 4769 N N . ASP B 1 295 ? -17.516 29.391 3.367 1 98.06 295 ASP B N 1
ATOM 4770 C CA . ASP B 1 295 ? -17.344 30.578 4.211 1 98.06 295 ASP B CA 1
ATOM 4771 C C . ASP B 1 295 ? -17.688 30.266 5.668 1 98.06 295 ASP B C 1
ATOM 4773 O O . ASP B 1 295 ? -17 30.734 6.582 1 98.06 295 ASP B O 1
ATOM 4777 N N . GLU B 1 296 ? -18.688 29.5 5.828 1 98.62 296 GLU B N 1
ATOM 4778 C CA . GLU B 1 296 ? -19.094 29.156 7.184 1 98.62 296 GLU B CA 1
ATOM 4779 C C . GLU B 1 296 ? -18.062 28.25 7.859 1 98.62 296 GLU B C 1
ATOM 4781 O O . GLU B 1 296 ? -17.734 28.453 9.031 1 98.62 296 GLU B O 1
ATOM 4786 N N . MET B 1 297 ? -17.594 27.266 7.176 1 98.75 297 MET B N 1
ATOM 4787 C CA . MET B 1 297 ? -16.547 26.391 7.711 1 98.75 297 MET B CA 1
ATOM 4788 C C . MET B 1 297 ? -15.32 27.203 8.102 1 98.75 297 MET B C 1
ATOM 4790 O O . MET B 1 297 ? -14.734 26.969 9.164 1 98.75 297 MET B O 1
ATOM 4794 N N . TRP B 1 298 ? -14.961 28.141 7.242 1 98.75 298 TRP B N 1
ATOM 4795 C CA . TRP B 1 298 ? -13.781 28.969 7.504 1 98.75 298 TRP B CA 1
ATOM 4796 C C . TRP B 1 298 ? -14.016 29.875 8.711 1 98.75 298 TRP B C 1
ATOM 4798 O O . TRP B 1 298 ? -13.117 30.047 9.539 1 98.75 298 TRP B O 1
ATOM 4808 N N . ALA B 1 299 ? -15.18 30.438 8.812 1 98.69 299 ALA B N 1
ATOM 4809 C CA . ALA B 1 299 ? -15.523 31.266 9.961 1 98.69 299 ALA B CA 1
ATOM 4810 C C . ALA B 1 299 ? -15.391 30.484 11.266 1 98.69 299 ALA B C 1
ATOM 4812 O O . ALA B 1 299 ? -14.883 31 12.258 1 98.69 299 ALA B O 1
ATOM 4813 N N . ARG B 1 300 ? -15.82 29.281 11.242 1 98.75 300 ARG B N 1
ATOM 4814 C CA . ARG B 1 300 ? -15.734 28.438 12.43 1 98.75 300 ARG B CA 1
ATOM 4815 C C . ARG B 1 300 ? -14.281 28.078 12.75 1 98.75 300 ARG B C 1
ATOM 4817 O O . ARG B 1 300 ? -13.906 27.984 13.914 1 98.75 300 ARG B O 1
ATOM 4824 N N . THR B 1 301 ? -13.539 27.844 11.719 1 98.88 301 THR B N 1
ATOM 4825 C CA . THR B 1 301 ? -12.109 27.578 11.883 1 98.88 301 THR B CA 1
ATOM 4826 C C . THR B 1 301 ? -11.43 28.75 12.594 1 98.88 301 THR B C 1
ATOM 4828 O O . THR B 1 301 ? -10.742 28.562 13.594 1 98.88 301 THR B O 1
ATOM 4831 N N . LYS B 1 302 ? -11.648 29.969 12.109 1 98.44 302 LYS B N 1
ATOM 4832 C CA . LYS B 1 302 ? -11.047 31.156 12.688 1 98.44 302 LYS B CA 1
ATOM 4833 C C . LYS B 1 302 ? -11.5 31.375 14.125 1 98.44 302 LYS B C 1
ATOM 4835 O O . LYS B 1 302 ? -10.688 31.672 15 1 98.44 302 LYS B O 1
ATOM 4840 N N . ALA B 1 303 ? -12.766 31.172 14.336 1 98.44 303 ALA B N 1
ATOM 4841 C CA . ALA B 1 303 ? -13.32 31.359 15.672 1 98.44 303 ALA B CA 1
ATOM 4842 C C . ALA B 1 303 ? -12.695 30.391 16.672 1 98.44 303 ALA B C 1
ATOM 4844 O O . ALA B 1 303 ? -12.445 30.734 17.828 1 98.44 303 ALA B O 1
ATOM 4845 N N . TRP B 1 304 ? -12.5 29.172 16.203 1 98.81 304 TRP B N 1
ATOM 4846 C CA . TRP B 1 304 ? -11.922 28.156 17.078 1 98.81 304 TRP B CA 1
ATOM 4847 C C . TRP B 1 304 ? -10.484 28.5 17.438 1 98.81 304 TRP B C 1
ATOM 4849 O O . TRP B 1 304 ? -10.094 28.406 18.609 1 98.81 304 TRP B O 1
ATOM 4859 N N . PHE B 1 305 ? -9.664 28.922 16.469 1 98.69 305 PHE B N 1
ATOM 4860 C CA . PHE B 1 305 ? -8.297 29.328 16.734 1 98.69 305 PHE B CA 1
ATOM 4861 C C . PHE B 1 305 ? -8.273 30.547 17.656 1 98.69 305 PHE B C 1
ATOM 4863 O O . PHE B 1 305 ? -7.465 30.609 18.578 1 98.69 305 PHE B O 1
ATOM 4870 N N . ASP B 1 306 ? -9.148 31.484 17.422 1 97.25 306 ASP B N 1
ATOM 4871 C CA . ASP B 1 306 ? -9.203 32.688 18.266 1 97.25 306 ASP B CA 1
ATOM 4872 C C . ASP B 1 306 ? -9.516 32.312 19.719 1 97.25 306 ASP B C 1
ATOM 4874 O O . ASP B 1 306 ? -8.914 32.875 20.641 1 97.25 306 ASP B O 1
ATOM 4878 N N . LYS B 1 307 ? -10.438 31.453 19.844 1 97.75 307 LYS B N 1
ATOM 4879 C CA . LYS B 1 307 ? -10.883 31.047 21.172 1 97.75 307 LYS B CA 1
ATOM 4880 C C . LYS B 1 307 ? -9.75 30.359 21.938 1 97.75 307 LYS B C 1
ATOM 4882 O O . LYS B 1 307 ? -9.578 30.578 23.125 1 97.75 307 LYS B O 1
ATOM 4887 N N . HIS B 1 308 ? -8.977 29.562 21.281 1 98.06 308 HIS B N 1
ATOM 4888 C CA . HIS B 1 308 ? -8.102 28.656 22.016 1 98.06 308 HIS B CA 1
ATOM 4889 C C . HIS B 1 308 ? -6.641 29.078 21.891 1 98.06 308 HIS B C 1
ATOM 4891 O O . HIS B 1 308 ? -5.793 28.625 22.672 1 98.06 308 HIS B O 1
ATOM 4897 N N . LEU B 1 309 ? -6.301 29.938 20.875 1 97.25 309 LEU B N 1
ATOM 4898 C CA . LEU B 1 309 ? -4.906 30.344 20.703 1 97.25 309 LEU B CA 1
ATOM 4899 C C . LEU B 1 309 ? -4.723 31.812 21.031 1 97.25 309 LEU B C 1
ATOM 4901 O O . LEU B 1 309 ? -3.596 32.281 21.25 1 97.25 309 LEU B O 1
ATOM 4905 N N . THR B 1 310 ? -5.645 32.656 20.953 1 88.44 310 THR B N 1
ATOM 4906 C CA . THR B 1 310 ? -5.492 34.062 21.219 1 88.44 310 THR B CA 1
ATOM 4907 C C . THR B 1 310 ? -6.141 34.438 22.547 1 88.44 310 THR B C 1
ATOM 4909 O O . THR B 1 310 ? -5.805 35.469 23.141 1 88.44 310 THR B O 1
ATOM 4912 N N . ALA B 1 311 ? -6.996 33.656 23.062 1 71.19 311 ALA B N 1
ATOM 4913 C CA . ALA B 1 311 ? -7.605 34.031 24.344 1 71.19 311 ALA B CA 1
ATOM 4914 C C . ALA B 1 311 ? -6.648 33.781 25.5 1 71.19 311 ALA B C 1
ATOM 4916 O O . ALA B 1 311 ? -5.766 32.906 25.406 1 71.19 311 ALA B O 1
#

Sequence (622 aa):
MAAIDFRERLLTGLGGEWPQPERLNVKLRETIPQDGYTIHSVFYDSQPEDQVPAFLLIPDQTNADHPAPAVAVWHQHAGQYHLGKSEPAGLAGNPMHHTGAALARAGYVVLCPDALCFEERRDPTGKLKDGQFERFEFLRYVVDGKCMAWKSILDMKRAIDFLVSHPEVNTDKIGCYGHSMGSTHTWLVGPWEERIKCLVANCCLPTYAGIHREHMLHCFPNFVPGIHQYGDTPDIAALIAPRPLHMNFGEHDSGSPIDEVRRGIQTITAAYQGMHAADKFSYYIEEGSGHVLSDEMWARTKAWFDKHLTAMAAIDFRERLLTGLGGEWPQPERLNVKLRETIPQDGYTIHSVFYDSQPEDQVPAFLLIPDQTNADHPAPAVAVWHQHAGQYHLGKSEPAGLAGNPMHHTGAALARAGYVVLCPDALCFEERRDPTGKLKDGQFERFEFLRYVVDGKCMAWKSILDMKRAIDFLVSHPEVNTDKIGCYGHSMGSTHTWLVGPWEERIKCLVANCCLPTYAGIHREHMLHCFPNFVPGIHQYGDTPDIAALIAPRPLHMNFGEHDSGSPIDEVRRGIQTITAAYQGMHAADKFSYYIEEGSGHVLSDEMWARTKAWFDKHLTA

Organism: NCBI:txid2527985

Radius of gyration: 27.6 Å; Cα contacts (8 Å, |Δi|>4): 1413; chains: 2; bounding box: 50×89×60 Å

pLDDT: mean 96.46, std 6.96, range [26.47, 98.94]

Solvent-accessible surface area (backbone atoms only — not comparable to full-atom values): 31342 Å² total; per-residue (Å²): 128,74,84,77,55,65,64,58,52,46,36,55,26,32,42,50,84,78,77,81,85,68,80,42,73,73,43,80,75,47,75,47,84,53,91,58,26,34,35,35,36,33,34,30,36,62,45,93,96,36,70,38,48,30,38,38,30,41,20,68,86,47,32,66,91,45,43,23,31,27,33,42,35,41,34,52,47,91,88,40,38,80,43,17,27,43,20,23,56,55,75,40,80,60,75,82,48,21,51,39,37,52,42,15,64,71,52,23,32,21,38,19,41,35,48,90,41,13,35,92,44,36,54,87,84,65,75,32,58,55,69,52,33,44,51,41,52,40,52,53,27,26,21,62,36,31,26,46,36,42,52,53,32,48,46,49,52,38,50,48,54,55,48,60,69,35,59,39,38,32,64,87,19,23,28,35,32,14,37,36,54,8,6,45,50,36,41,64,25,40,60,77,37,76,65,51,48,35,39,37,25,31,33,46,61,56,33,59,68,51,32,63,73,66,60,49,83,77,66,69,54,75,50,44,38,37,34,54,82,76,43,48,50,36,58,48,45,24,50,33,48,62,48,36,38,36,38,37,36,22,47,60,12,80,74,26,47,46,70,53,40,54,54,29,49,51,52,27,50,51,41,16,46,73,64,74,24,53,89,26,52,50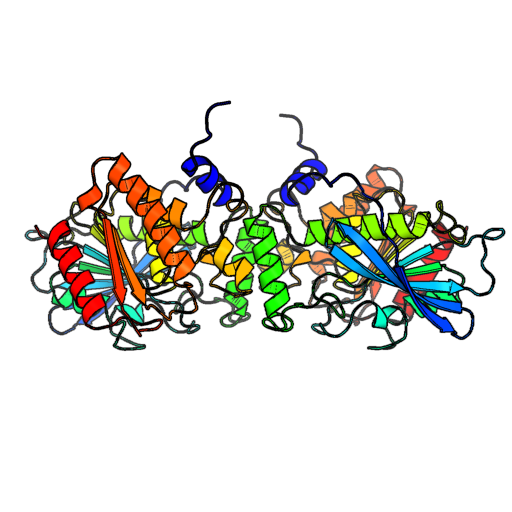,75,45,72,39,80,88,31,37,83,63,74,48,73,66,53,49,52,50,50,51,49,51,47,44,62,71,41,70,99,128,74,85,77,54,65,64,57,52,46,36,53,26,32,43,50,83,78,77,82,84,68,80,42,73,73,42,80,77,48,74,46,83,51,90,57,26,35,34,36,35,33,33,29,35,63,45,93,95,36,71,39,49,28,37,38,30,40,20,68,84,46,33,67,92,46,43,22,32,27,34,43,33,42,33,52,46,91,88,41,39,79,43,17,28,42,20,22,56,55,74,41,78,59,74,82,48,21,50,39,38,53,41,16,65,71,52,23,32,23,38,19,41,35,49,91,42,12,36,92,44,36,52,88,82,63,75,34,59,57,70,53,34,44,50,42,51,40,52,54,28,27,22,63,35,31,26,47,38,42,52,52,30,48,43,49,52,40,50,49,54,55,49,61,70,34,59,39,39,33,65,87,18,22,27,33,33,14,36,37,54,9,6,44,51,37,42,64,27,41,60,76,40,77,65,51,48,34,41,36,26,32,34,47,61,57,34,62,68,49,33,63,73,66,59,50,82,76,66,70,54,76,49,46,37,37,34,56,83,76,41,48,49,37,58,48,45,24,51,33,48,62,46,36,37,38,40,37,38,22,46,60,12,80,73,27,48,46,71,53,40,54,54,30,50,51,53,28,49,50,43,16,46,73,64,75,22,52,90,26,53,50,74,46,72,39,79,89,31,39,82,64,75,48,73,66,53,50,51,51,52,53,51,51,46,44,59,70,40,68,100

Nearest PDB structures (foldseek):
  3g8y-assembly1_A-2  TM=8.096E-01  e=1.568E-16  Phocaeicola vulgatus ATCC 8482
  3nuz-assembly3_E  TM=8.060E-01  e=3.014E-16  Bacteroides fragilis NCTC 9343
  3nuz-assembly3_F  TM=7.939E-01  e=1.989E-16  Bacteroides fragilis NCTC 9343
  6agq-assembly1_C  TM=6.856E-01  e=3.140E-13  Paenibacillus sp. R4
  7nn3-assembly4_D  TM=6.210E-01  e=1.324E-11  Caldicellulosiruptor acetigenus I77R1B

Secondary structure (DSSP, 8-state):
-----HHHHHHHHHTSPPPPP-----EEEEEEE-SSEEEEEEEEEEETTEEEEEEEEEETT--SSS-EEEEEEEPP-TT-TT-STTTTTTSSS-GGG-HHHHHHHTT-EEEEEPPTTSGGGS-TTSSS-THHHHHHHHHHHHHTT--HHHHHHHHHHHHHHHHHT-TTEEEEEEEEEEETHHHHHHHHHGGG-TTEEEEEEES----HHHHHHHT----GGG--TT-TTT--HHHHHHTTTTS-EEEEEETT-TTS-HHHHHHHHHHHHHHHHHTT-GGGEEEEEETT--SS--HHHHHHHHHHHIIIII-/-----HHHHHHHHHTSPPPPP-----EEEEEEE-SSEEEEEEEEEEETTEEEEEEEEEETT--SSS-EEEEEEEPP-TT-TT-STTTTTTSSS-GGG-HHHHHHHTT-EEEEEPPTTSGGGS-TTSSS-THHHHHHHHHHHHHTT--HHHHHHHHHHHHHHHHHT-TTEEEEEEEEEEETHHHHHHHHHGGG-TTEEEEEEES----HHHHHHHT----GGG--TT-TTT--HHHHHHTTTTS-EEEEEETT-TTS-HHHHHHHHHHHHHHHHHTT-GGGEEEEEETT--SS--HHHHHHHHHHHIIIII-

Foldseek 3Di:
DPLPDLVVVLCQLQQHDDDDDDFFPKDWDDWDDDDQWIWTWMWTDLDVVRIKTKIKIAGPVFDLVRAFAAEEEWEAPPLAQQDTRCQCCCNDDDVLNVVQVVVNNVGHTYMTIGQQCHNPNNDPVPPAHRVRRQVVVQVVQVVVRHGSLSVLLSVVLVVLVVQVVGSNHDQQFYAYEYAHVSLLSQLSNLLPHVSHQAYEHEDDFAWPVLCVVVVDDGRRSLDRPPSVVPHISLLSSLSNPPGAYEYEAECAASNHPNVNVVVSLVNSCVSNVVVVRNVRYYYYYDYPDYRGCDPVNSVVVVVRSCVGRVD/DPLPDLVVVLCQLQQHDDDDDDFFPKDWDDWDDDDQWIWTFMWTDLDVVRIKTKIKIAGPVFDLVRAAAAEEEWEAPPLAQQDTRCQCCCNDDDVLNVVQVVVNNVGHTYMTIGQQCHNPNNDPVPPAHRVRRQVVVQVVQVVVRHGSLSVLLSVVLVVLVVQVVGSNHDQQFYAYEYAHVSLLSQLSNLLPHVSHQAYEREDDFAWPVLCVVVVDDGRRSLDRPPSVVPHISLLSSLSNPPGAYEYEAECAASNHPNVNVVVSLVNSCVSNVVVVRNVRYYYYYDYPDYRGCDPVNSVVVVVRSCVGRVD

InterPro domains:
  IPR025890 Abhydrolase, bacterial [PF12715] (29-281)
  IPR029058 Alpha/Beta hydrolase fold [G3DSA:3.40.50.1820] (3-310)
  IPR029058 Alpha/Beta hydrolase fold [SSF53474] (23-309)
  IPR050261 FrsA esterase [PTHR22946] (35-307)